Protein AF-A0A7X7NVU7-F1 (afdb_monomer_lite)

Secondary structure (DSSP, 8-state):
-HHHHHHHHHHHHHHHHHHHHHHTT----PPP-TTTTTSSHHHH--HHHHHHHHHHHHHHSTTT--EEEEEEHHHHHHHHHHHHHHH-TTTTSSSSSTTSSEEEEETTEEEEEEEEEEEEETTEEEEEEEEEEEESS-B----EEEEEEESSBTTBTTEEEEEEEEEEETTEEEPHHHHHHHHHHHT--HHHHHHHHTEETTEE-EEEETTTTEEEEEHHHHHHHH--STTHHHHHHHHHHHHHTT-EEEEEETTEEEEEE-GGGG---PPP-PPPGGGS--SHHHHHHHHHHHHHHHHHGGGTSSTTEEEEEEEHHHHHHHHHHHHGGG-EEEEEEETTEEEEEEEPPPEEEEETTEEEEEEEEEEEETTEEEEEEEEEEEEEEEEEE-SSSEEEEEEEEEETTTEE--HHHHHHHHHHT---TTEETTEEEETTSGGGT-BTTEEEEEEEEETTEEEEEEEESSHHHHHHHHHHHHHHHHHHTT---SSHHHHHHHHHHHHSPTTT--HHHHHHHHHHHTTS-HHHHHHHHHHHHHTS-HHHHHHHHHHTT-----

Structure (mmCIF, N/CA/C/O backbone):
data_AF-A0A7X7NVU7-F1
#
_entry.id   AF-A0A7X7NVU7-F1
#
loop_
_atom_site.group_PDB
_atom_site.id
_atom_site.type_symbol
_atom_site.label_atom_id
_atom_site.label_alt_id
_atom_site.label_comp_id
_atom_site.label_asym_id
_atom_site.label_entity_id
_atom_site.label_seq_id
_atom_site.pdbx_PDB_ins_code
_atom_site.Cartn_x
_atom_site.Cartn_y
_atom_site.Cartn_z
_atom_site.occupancy
_atom_site.B_iso_or_equiv
_atom_site.auth_seq_id
_atom_site.auth_comp_id
_atom_site.auth_asym_id
_atom_site.auth_atom_id
_atom_site.pdbx_PDB_model_num
ATOM 1 N N . MET A 1 1 ? 1.632 10.335 7.235 1.00 42.06 1 MET A N 1
ATOM 2 C CA . MET A 1 1 ? 1.770 9.423 8.400 1.00 42.06 1 MET A CA 1
ATOM 3 C C . MET A 1 1 ? 1.098 9.894 9.697 1.00 42.06 1 MET A C 1
ATOM 5 O O . MET A 1 1 ? 0.222 9.174 10.145 1.00 42.06 1 MET A O 1
ATOM 9 N N . LYS A 1 2 ? 1.369 11.066 10.308 1.00 45.50 2 LYS A N 1
ATOM 10 C CA . LYS A 1 2 ? 0.642 11.476 11.551 1.00 45.50 2 LYS A CA 1
ATOM 11 C C . LYS A 1 2 ? -0.898 11.465 11.433 1.00 45.50 2 LYS A C 1
ATOM 13 O O . LYS A 1 2 ? -1.587 11.216 12.416 1.00 45.50 2 LYS A O 1
ATOM 18 N N . TRP A 1 3 ? -1.433 11.716 10.238 1.00 53.31 3 TRP A N 1
ATOM 19 C CA . TRP A 1 3 ? -2.859 11.595 9.918 1.00 53.31 3 TRP A CA 1
ATOM 20 C C . TRP A 1 3 ? -3.352 10.135 9.885 1.00 53.31 3 TRP A C 1
ATOM 22 O O . TRP A 1 3 ? -4.425 9.860 10.414 1.00 53.31 3 TRP A O 1
ATOM 32 N N . PHE A 1 4 ? -2.545 9.195 9.379 1.00 53.84 4 PHE A N 1
ATOM 33 C CA . PHE A 1 4 ? -2.844 7.757 9.343 1.00 53.84 4 PHE A CA 1
ATOM 34 C C . PHE A 1 4 ? -3.122 7.196 10.746 1.00 53.84 4 PHE A C 1
ATOM 36 O O . PHE A 1 4 ? -4.213 6.699 11.021 1.00 53.84 4 PHE A O 1
ATOM 43 N N . PHE A 1 5 ? -2.184 7.406 11.675 1.00 55.03 5 PHE A N 1
ATOM 44 C CA . PHE A 1 5 ? -2.318 6.959 13.065 1.00 55.03 5 PHE A CA 1
ATOM 45 C C . PHE A 1 5 ? -3.448 7.666 13.829 1.00 55.03 5 PHE A C 1
ATOM 47 O O . PHE A 1 5 ? -4.049 7.077 14.724 1.00 55.03 5 PHE A O 1
ATOM 54 N N . ARG A 1 6 ? -3.800 8.905 13.454 1.00 58.72 6 ARG A N 1
ATOM 55 C CA . ARG A 1 6 ? -5.005 9.573 13.976 1.00 58.72 6 ARG A CA 1
ATOM 56 C C . ARG A 1 6 ? -6.282 8.891 13.488 1.00 58.72 6 ARG A C 1
ATOM 58 O O . ARG A 1 6 ? -7.135 8.610 14.317 1.00 58.72 6 ARG A O 1
ATOM 65 N N . GLY A 1 7 ? -6.400 8.573 12.196 1.00 62.31 7 GLY A N 1
ATOM 66 C CA . GLY A 1 7 ? -7.544 7.815 11.667 1.00 62.31 7 GLY A CA 1
ATOM 67 C C . GLY A 1 7 ? -7.729 6.479 12.395 1.00 62.31 7 GLY A C 1
ATOM 68 O O . GLY A 1 7 ? -8.819 6.185 12.880 1.00 62.31 7 GLY A O 1
ATOM 69 N N . ILE A 1 8 ? -6.628 5.744 12.575 1.00 61.19 8 ILE A N 1
ATOM 70 C CA . ILE A 1 8 ? -6.525 4.528 13.398 1.00 61.19 8 ILE A CA 1
ATOM 71 C C . ILE A 1 8 ? -7.067 4.737 14.822 1.00 61.19 8 ILE A C 1
ATOM 73 O O . ILE A 1 8 ? -7.985 4.031 15.243 1.00 61.19 8 ILE A O 1
ATOM 77 N N . LEU A 1 9 ? -6.562 5.736 15.555 1.00 62.94 9 LEU A N 1
ATOM 78 C CA . LEU A 1 9 ? -7.006 6.011 16.925 1.00 62.94 9 LEU A CA 1
ATOM 79 C C . LEU A 1 9 ? -8.479 6.386 17.014 1.00 62.94 9 LEU A C 1
ATOM 81 O O . LEU A 1 9 ? -9.114 6.071 18.014 1.00 62.94 9 LEU A O 1
ATOM 85 N N . ILE A 1 10 ? -9.030 7.069 16.012 1.00 65.69 10 ILE A N 1
ATOM 86 C CA . ILE A 1 10 ? -10.429 7.493 16.062 1.00 65.69 10 ILE A CA 1
ATOM 87 C C . ILE A 1 10 ? -11.368 6.337 15.687 1.00 65.69 10 ILE A C 1
ATOM 89 O O . ILE A 1 10 ? -12.450 6.240 16.260 1.00 65.69 10 ILE A O 1
ATOM 93 N N . ILE A 1 11 ? -10.946 5.405 14.823 1.00 67.44 11 ILE A N 1
ATOM 94 C CA . ILE A 1 11 ? -11.653 4.130 14.610 1.00 67.44 11 ILE A CA 1
ATOM 95 C C . ILE A 1 11 ? -11.772 3.371 15.942 1.00 67.44 11 ILE A C 1
ATOM 97 O O . ILE A 1 11 ? -12.878 3.015 16.349 1.00 67.44 11 ILE A O 1
ATOM 101 N N . ILE A 1 12 ? -10.657 3.197 16.662 1.00 65.50 12 ILE A N 1
ATOM 102 C CA . ILE A 1 12 ? -10.642 2.592 18.007 1.00 65.50 12 ILE A CA 1
ATOM 103 C C . ILE A 1 12 ? -11.496 3.424 18.981 1.00 65.50 12 ILE A C 1
ATOM 105 O O . ILE A 1 12 ? -12.320 2.890 19.723 1.00 65.50 12 ILE A O 1
ATOM 109 N N . GLY A 1 13 ? -11.362 4.748 18.923 1.00 67.44 13 GLY A N 1
ATOM 110 C CA . GLY A 1 13 ? -12.132 5.701 19.710 1.00 67.44 13 GLY A CA 1
ATOM 111 C C . GLY A 1 13 ? -13.638 5.542 19.528 1.00 67.44 13 GLY A C 1
ATOM 112 O O . GLY A 1 13 ? -14.353 5.575 20.517 1.00 67.44 13 GLY A O 1
ATOM 113 N N . LEU A 1 14 ? -14.138 5.293 18.316 1.00 66.62 14 LEU A N 1
ATOM 114 C CA . LEU A 1 14 ? -15.564 5.063 18.047 1.00 66.62 14 LEU A CA 1
ATOM 115 C C . LEU A 1 14 ? -16.035 3.659 18.409 1.00 66.62 14 LEU A C 1
ATOM 117 O O . LEU A 1 14 ? -17.150 3.516 18.909 1.00 66.62 14 LEU A O 1
ATOM 121 N N . ILE A 1 15 ? -15.181 2.645 18.239 1.00 65.62 15 ILE A N 1
ATOM 122 C CA . ILE A 1 15 ? -15.417 1.296 18.777 1.00 65.62 15 ILE A CA 1
ATOM 123 C C . ILE A 1 15 ? -15.675 1.354 20.291 1.00 65.62 15 ILE A C 1
ATOM 125 O O . ILE A 1 15 ? -16.490 0.591 20.804 1.00 65.62 15 ILE A O 1
ATOM 129 N N . ILE A 1 16 ? -15.027 2.287 20.992 1.00 63.69 16 ILE A N 1
ATOM 130 C CA . ILE A 1 16 ? -15.202 2.536 22.425 1.00 63.69 16 ILE A CA 1
ATOM 131 C C . ILE A 1 16 ? -16.383 3.498 22.693 1.00 63.69 16 ILE A C 1
ATOM 133 O O . ILE A 1 16 ? -17.243 3.207 23.524 1.00 63.69 16 ILE A O 1
ATOM 137 N N . LEU A 1 17 ? -16.472 4.626 21.979 1.00 63.94 17 LEU A N 1
ATOM 138 C CA . LEU A 1 17 ? -17.438 5.708 22.224 1.00 63.94 17 LEU A CA 1
ATOM 139 C C . LEU A 1 17 ? -18.882 5.349 21.863 1.00 63.94 17 LEU A C 1
ATOM 141 O O . LEU A 1 17 ? -19.781 5.749 22.597 1.00 63.94 17 LEU A O 1
ATOM 145 N N . ILE A 1 18 ? -19.136 4.601 20.786 1.00 63.81 18 ILE A N 1
ATOM 146 C CA . ILE A 1 18 ? -20.509 4.239 20.388 1.00 63.81 18 ILE A CA 1
ATOM 147 C C . ILE A 1 18 ? -21.169 3.365 21.476 1.00 63.81 18 ILE A C 1
ATOM 149 O O . ILE A 1 18 ? -22.249 3.719 21.956 1.00 63.81 18 ILE A O 1
ATOM 153 N N . PRO A 1 19 ? -20.518 2.298 21.980 1.00 58.75 19 PRO A N 1
ATOM 154 C CA . PRO A 1 19 ? -20.977 1.584 23.169 1.00 58.75 19 PRO A CA 1
ATOM 155 C C . PRO A 1 19 ? -21.095 2.425 24.454 1.00 58.75 19 PRO A C 1
ATOM 157 O O . PRO A 1 19 ? -21.944 2.118 25.291 1.00 58.75 19 PRO A O 1
ATOM 160 N N . ILE A 1 20 ? -20.300 3.488 24.631 1.00 56.81 20 ILE A N 1
ATOM 161 C CA . ILE A 1 20 ? -20.440 4.418 25.772 1.00 56.81 20 ILE A CA 1
ATOM 162 C C . ILE A 1 20 ? -21.659 5.336 25.606 1.00 56.81 20 ILE A C 1
ATOM 164 O O . ILE A 1 20 ? -22.373 5.579 26.578 1.00 56.81 20 ILE A O 1
ATOM 168 N N . ALA A 1 21 ? -21.955 5.804 24.392 1.00 56.19 21 ALA A N 1
ATOM 169 C CA . ALA A 1 21 ? -23.159 6.583 24.107 1.00 56.19 21 ALA A CA 1
ATOM 170 C C . ALA A 1 21 ? -24.432 5.770 24.415 1.00 56.19 21 ALA A C 1
ATOM 172 O O . ALA A 1 21 ? -25.355 6.284 25.046 1.00 56.19 21 ALA A O 1
ATOM 173 N N . LEU A 1 22 ? -24.429 4.469 24.090 1.00 56.09 22 LEU A N 1
ATOM 174 C CA . LEU A 1 22 ? -25.488 3.518 24.467 1.00 56.09 22 LEU A CA 1
ATOM 175 C C . LEU A 1 22 ? -25.676 3.373 25.991 1.00 56.09 22 LEU A C 1
ATOM 177 O O . LEU A 1 22 ? -26.763 3.028 26.453 1.00 56.09 22 LEU A O 1
ATOM 181 N N . ILE A 1 23 ? -24.632 3.638 26.779 1.00 53.22 23 ILE A N 1
ATOM 182 C CA . ILE A 1 23 ? -24.620 3.488 28.240 1.00 53.22 23 ILE A CA 1
ATOM 183 C C . ILE A 1 23 ? -25.210 4.678 28.988 1.00 53.22 23 ILE A C 1
ATOM 185 O O . ILE A 1 23 ? -25.774 4.487 30.065 1.00 53.22 23 ILE A O 1
ATOM 189 N N . LEU A 1 24 ? -25.158 5.886 28.419 1.00 49.19 24 LEU A N 1
ATOM 190 C CA . LEU A 1 24 ? -25.735 7.097 29.027 1.00 49.19 24 LEU A CA 1
ATOM 191 C C . LEU A 1 24 ? -27.251 6.990 29.295 1.00 49.19 24 LEU A C 1
ATOM 193 O O . LEU A 1 24 ? -27.833 7.860 29.941 1.00 49.19 24 LEU A O 1
ATOM 197 N N . LEU A 1 25 ? -27.883 5.919 28.810 1.00 47.84 25 LEU A N 1
ATOM 198 C CA . LEU A 1 25 ? -29.313 5.660 28.860 1.00 47.84 25 LEU A CA 1
ATOM 199 C C . LEU A 1 25 ? -29.710 4.491 29.780 1.00 47.84 25 LEU A C 1
ATOM 201 O O . LEU A 1 25 ? -30.909 4.263 29.944 1.00 47.84 25 LEU A O 1
ATOM 205 N N . MET A 1 26 ? -28.766 3.743 30.379 1.00 50.56 26 MET A N 1
ATOM 206 C CA . MET A 1 26 ? -29.092 2.534 31.159 1.00 50.56 26 MET A CA 1
ATOM 207 C C . MET A 1 26 ? -28.345 2.421 32.502 1.00 50.56 26 MET A C 1
ATOM 209 O O . MET A 1 26 ? -27.123 2.483 32.597 1.00 50.56 26 MET A O 1
ATOM 213 N N . ILE A 1 27 ? -29.152 2.256 33.551 1.00 47.31 27 ILE A N 1
ATOM 214 C CA . ILE A 1 27 ? -28.813 2.107 34.979 1.00 47.31 27 ILE A CA 1
ATOM 215 C C . ILE A 1 27 ? -28.155 0.739 35.227 1.00 47.31 27 ILE A C 1
ATOM 217 O O . ILE A 1 27 ? -28.467 -0.158 34.447 1.00 47.31 27 ILE A O 1
ATOM 221 N N . ASP A 1 28 ? -27.388 0.586 36.344 1.00 45.88 28 ASP A N 1
ATOM 222 C CA . ASP A 1 28 ? -27.386 -0.582 37.298 1.00 45.88 28 ASP A CA 1
ATOM 223 C C . ASP A 1 28 ? -25.949 -0.966 37.899 1.00 45.88 28 ASP A C 1
ATOM 225 O O . ASP A 1 28 ? -25.092 -1.587 37.281 1.00 45.88 28 ASP A O 1
ATOM 229 N N . SER A 1 29 ? -25.642 -0.541 39.149 1.00 35.97 29 SER A N 1
ATOM 230 C CA . SER A 1 29 ? -24.744 -1.057 40.262 1.00 35.97 29 SER A CA 1
ATOM 231 C C . SER A 1 29 ? -23.436 -1.892 40.251 1.00 35.97 29 SER A C 1
ATOM 233 O O . SER A 1 29 ? -22.840 -1.940 41.335 1.00 35.97 29 SER A O 1
ATOM 235 N N . ALA A 1 30 ? -22.874 -2.492 39.193 1.00 50.12 30 ALA A N 1
ATOM 236 C CA . ALA A 1 30 ? -21.539 -3.122 39.381 1.00 50.12 30 ALA A CA 1
ATOM 237 C C . ALA A 1 30 ? -20.462 -2.050 39.728 1.00 50.12 30 ALA A C 1
ATOM 239 O O . ALA A 1 30 ? -20.590 -0.894 39.331 1.00 50.12 30 ALA A O 1
ATOM 240 N N . LYS A 1 31 ? -19.418 -2.357 40.515 1.00 59.47 31 LYS A N 1
ATOM 241 C CA . LYS A 1 31 ? -18.421 -1.323 40.876 1.00 59.47 31 LYS A CA 1
ATOM 242 C C . LYS A 1 31 ? -17.404 -1.109 39.739 1.00 59.47 31 LYS A C 1
ATOM 244 O O . LYS A 1 31 ? -16.880 -2.112 39.249 1.00 59.47 31 LYS A O 1
ATOM 249 N N . PRO A 1 32 ? -17.083 0.146 39.360 1.00 61.72 32 PRO A N 1
ATOM 250 C CA . PRO A 1 32 ? -15.958 0.414 38.469 1.00 61.72 32 PRO A CA 1
ATOM 251 C C . PRO A 1 32 ? -14.630 -0.019 39.127 1.00 61.72 32 PRO A C 1
ATOM 253 O O . PRO A 1 32 ? -14.538 -0.013 40.359 1.00 61.72 32 PRO A O 1
ATOM 256 N N . PRO A 1 33 ? -13.604 -0.406 38.347 1.00 62.72 33 PRO A N 1
ATOM 257 C CA . PRO A 1 33 ? -12.309 -0.864 38.855 1.00 62.72 33 PRO A CA 1
ATOM 258 C C . PRO A 1 33 ? -11.447 0.312 39.354 1.00 62.72 33 PRO A C 1
ATOM 260 O O . PRO A 1 33 ? -10.461 0.692 38.734 1.00 62.72 33 PRO A O 1
ATOM 263 N N . VAL A 1 34 ? -11.833 0.912 40.487 1.00 61.47 34 VAL A N 1
ATOM 264 C CA . VAL A 1 34 ? -11.234 2.164 40.997 1.00 61.47 34 VAL A CA 1
ATOM 265 C C . VAL A 1 34 ? -9.729 2.053 41.276 1.00 61.47 34 VAL A C 1
ATOM 267 O O . VAL A 1 34 ? -9.005 3.021 41.058 1.00 61.47 34 VAL A O 1
ATOM 270 N N . GLU A 1 35 ? -9.247 0.883 41.705 1.00 60.66 35 GLU A N 1
ATOM 271 C CA . GLU A 1 35 ? -7.816 0.650 41.954 1.00 60.66 35 GLU A CA 1
ATOM 272 C C . GLU A 1 35 ? -6.983 0.743 40.666 1.00 60.66 35 GLU A C 1
ATOM 274 O O . GLU A 1 35 ? -5.921 1.364 40.665 1.00 60.66 35 GLU A O 1
ATOM 279 N N . THR A 1 36 ? -7.505 0.230 39.544 1.00 57.66 36 THR A N 1
ATOM 280 C CA . THR A 1 36 ? -6.858 0.296 38.223 1.00 57.66 36 THR A CA 1
ATOM 281 C C . THR A 1 36 ? -6.616 1.737 37.766 1.00 57.66 36 THR A C 1
ATOM 283 O O . THR A 1 36 ? -5.643 1.983 37.071 1.00 57.66 36 THR A O 1
ATOM 286 N N . TYR A 1 37 ? -7.441 2.705 38.190 1.00 58.31 37 TYR A N 1
ATOM 287 C CA . TYR A 1 37 ? -7.292 4.132 37.843 1.00 58.31 37 TYR A CA 1
ATOM 288 C C . TYR A 1 37 ? -6.317 4.907 38.738 1.00 58.31 37 TYR A C 1
ATOM 290 O O . TYR A 1 37 ? -6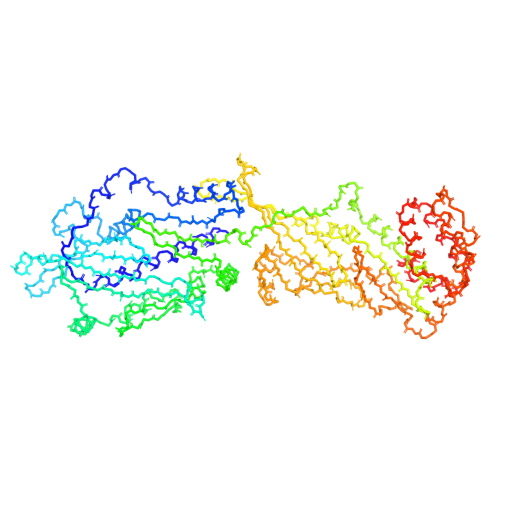.125 6.112 38.550 1.00 58.31 37 TYR A O 1
ATOM 298 N N . ARG A 1 38 ? -5.804 4.274 39.799 1.00 56.81 38 ARG A N 1
ATOM 299 C CA . ARG A 1 38 ? -5.041 4.947 40.860 1.00 56.81 38 ARG A CA 1
ATOM 300 C C . ARG A 1 38 ? -3.578 4.507 40.929 1.00 56.81 38 ARG A C 1
ATOM 302 O O . ARG A 1 38 ? -2.826 5.198 41.621 1.00 56.81 38 ARG A O 1
ATOM 309 N N . THR A 1 39 ? -3.184 3.453 40.209 1.00 56.69 39 THR A N 1
ATOM 310 C CA . THR A 1 39 ? -1.787 3.002 40.040 1.00 56.69 39 THR A CA 1
ATOM 311 C C . THR A 1 39 ? -0.908 4.069 39.373 1.00 56.69 39 THR A C 1
ATOM 313 O O . THR A 1 39 ? -1.411 5.060 38.844 1.00 56.69 39 THR A O 1
ATOM 316 N N . GLU A 1 40 ? 0.419 3.911 39.418 1.00 51.78 40 GLU A N 1
ATOM 317 C CA . GLU A 1 40 ? 1.322 4.818 38.692 1.00 51.78 40 GLU A CA 1
ATOM 318 C C . GLU A 1 40 ? 1.339 4.508 37.188 1.00 51.78 40 GLU A C 1
ATOM 320 O O . GLU A 1 40 ? 1.312 5.438 36.391 1.00 51.78 40 GLU A O 1
ATOM 325 N N . GLU A 1 41 ? 1.242 3.235 36.786 1.00 50.28 41 GLU A N 1
ATOM 326 C CA . GLU A 1 41 ? 1.158 2.813 35.374 1.00 50.28 41 GLU A CA 1
ATOM 327 C C . GLU A 1 41 ? -0.034 3.456 34.633 1.00 50.28 41 GLU A C 1
ATOM 329 O O . GLU A 1 41 ? 0.130 4.000 33.543 1.00 50.28 41 GLU A O 1
ATOM 334 N N . SER A 1 42 ? -1.219 3.518 35.257 1.00 50.69 42 SER A N 1
ATOM 335 C CA . SER A 1 42 ? -2.409 4.178 34.674 1.00 50.69 42 SER A CA 1
ATOM 336 C C . SER A 1 42 ? -2.342 5.712 34.675 1.00 50.69 42 SER A C 1
ATOM 338 O O . SER A 1 42 ? -3.147 6.370 34.013 1.00 50.69 42 SER A O 1
ATOM 340 N N . ARG A 1 43 ? -1.376 6.305 35.390 1.00 51.72 43 ARG A N 1
ATOM 341 C CA . ARG A 1 43 ? -1.044 7.739 35.297 1.00 51.72 43 ARG A CA 1
ATOM 342 C C . ARG A 1 43 ? 0.098 8.005 34.318 1.00 51.72 43 ARG A C 1
ATOM 344 O O . ARG A 1 43 ? 0.203 9.129 33.837 1.00 51.72 43 ARG A O 1
ATOM 351 N N . GLY A 1 44 ? 0.935 6.999 34.064 1.00 50.28 44 GLY A N 1
ATOM 352 C CA . GLY A 1 44 ? 2.060 7.044 33.138 1.00 50.28 44 GLY A CA 1
ATOM 353 C C . GLY A 1 44 ? 1.656 6.882 31.676 1.00 50.28 44 GLY A C 1
ATOM 354 O O . GLY A 1 44 ? 2.341 7.437 30.833 1.00 50.28 44 GLY A O 1
ATOM 355 N N . PHE A 1 45 ? 0.535 6.203 31.386 1.00 59.44 45 PHE A N 1
ATOM 356 C CA . PHE A 1 45 ? 0.039 5.951 30.024 1.00 59.44 45 PHE A CA 1
ATOM 357 C C . PHE A 1 45 ? 0.155 7.167 29.091 1.00 59.44 45 PHE A C 1
ATOM 359 O O . PHE A 1 45 ? -0.652 8.105 29.154 1.00 59.44 45 PHE A O 1
ATOM 366 N N . THR A 1 46 ? 1.103 7.107 28.154 1.00 65.31 46 THR A N 1
ATOM 367 C CA . THR A 1 46 ? 1.090 7.949 26.963 1.00 65.31 46 THR A CA 1
ATOM 368 C C . THR A 1 46 ? 0.844 7.098 25.723 1.00 65.31 46 THR A C 1
ATOM 370 O O . THR A 1 46 ? 1.439 6.041 25.519 1.00 65.31 46 THR A O 1
ATOM 373 N N . THR A 1 47 ? 0.001 7.597 24.818 1.00 65.81 47 THR A N 1
ATOM 374 C CA . THR A 1 47 ? -0.198 6.954 23.511 1.00 65.81 47 THR A CA 1
ATOM 375 C C . THR A 1 47 ? 1.105 6.863 22.712 1.00 65.81 47 THR A C 1
ATOM 377 O O . THR A 1 47 ? 1.251 5.967 21.887 1.00 65.81 47 THR A O 1
ATOM 380 N N . ASN A 1 48 ? 2.068 7.756 22.971 1.00 70.00 48 ASN A N 1
ATOM 381 C CA . ASN A 1 48 ? 3.386 7.749 22.342 1.00 70.00 48 ASN A CA 1
ATOM 382 C C . ASN A 1 48 ? 4.193 6.483 22.671 1.00 70.00 48 ASN A C 1
ATOM 384 O O . ASN A 1 48 ? 4.768 5.911 21.753 1.00 70.00 48 ASN A O 1
ATOM 388 N N . GLU A 1 49 ? 4.206 6.021 23.925 1.00 73.94 49 GLU A N 1
ATOM 389 C CA . GLU A 1 49 ? 4.948 4.812 24.326 1.00 73.94 49 GLU A CA 1
ATOM 390 C C . GLU A 1 49 ? 4.363 3.554 23.673 1.00 73.94 49 GLU A C 1
ATOM 392 O O . GLU A 1 49 ? 5.105 2.756 23.100 1.00 73.94 49 GLU A O 1
ATOM 397 N N . VAL A 1 50 ? 3.029 3.432 23.654 1.00 76.19 50 VAL A N 1
ATOM 398 C CA . VAL A 1 50 ? 2.322 2.361 22.928 1.00 76.19 50 VAL A CA 1
ATOM 399 C C . VAL A 1 50 ? 2.715 2.364 21.450 1.00 76.19 50 VAL A C 1
ATOM 401 O O . VAL A 1 50 ? 3.046 1.320 20.891 1.00 76.19 50 VAL A O 1
ATOM 404 N N . PHE A 1 51 ? 2.730 3.538 20.812 1.00 76.50 51 PHE A N 1
ATOM 405 C CA . PHE A 1 51 ? 3.138 3.677 19.415 1.00 76.50 51 PHE A CA 1
ATOM 406 C C . PHE A 1 51 ? 4.612 3.348 19.169 1.00 76.50 51 PHE A C 1
ATOM 408 O O . PHE A 1 51 ? 4.913 2.719 18.156 1.00 76.50 51 PHE A O 1
ATOM 415 N N . ALA A 1 52 ? 5.517 3.760 20.060 1.00 79.12 52 ALA A N 1
ATOM 416 C CA . ALA A 1 52 ? 6.941 3.462 19.954 1.00 79.12 52 ALA A CA 1
ATOM 417 C C . ALA A 1 52 ? 7.187 1.951 20.043 1.00 79.12 52 ALA A C 1
ATOM 419 O O . ALA A 1 52 ? 7.799 1.387 19.143 1.00 79.12 52 ALA A O 1
ATOM 420 N N . SER A 1 53 ? 6.613 1.285 21.051 1.00 83.25 53 SER A N 1
ATOM 421 C CA . SER A 1 53 ? 6.721 -0.168 21.225 1.00 83.25 53 SER A CA 1
ATOM 422 C C . SER A 1 53 ? 6.089 -0.945 20.062 1.00 83.25 53 SER A C 1
ATOM 424 O O . SER A 1 53 ? 6.698 -1.883 19.548 1.00 83.25 53 SER A O 1
ATOM 426 N N . SER A 1 54 ? 4.919 -0.508 19.576 1.00 85.19 54 SER A N 1
ATOM 427 C CA . SER A 1 54 ? 4.263 -1.100 18.396 1.00 85.19 54 SER A CA 1
ATOM 428 C C . SER A 1 54 ? 5.133 -0.998 17.137 1.00 85.19 54 SER A C 1
ATOM 430 O O . SER A 1 54 ? 5.163 -1.918 16.323 1.00 85.19 54 SER A O 1
ATOM 432 N N . MET A 1 55 ? 5.833 0.129 16.967 1.00 86.31 55 MET A N 1
ATOM 433 C CA . MET A 1 55 ? 6.696 0.377 15.813 1.00 86.31 55 MET A CA 1
ATOM 434 C C . MET A 1 55 ? 8.024 -0.373 15.908 1.00 86.31 55 MET A C 1
ATOM 436 O O . MET A 1 55 ? 8.475 -0.923 14.909 1.00 86.31 55 MET A O 1
ATOM 440 N N . GLU A 1 56 ? 8.631 -0.435 17.094 1.00 86.31 56 GLU A N 1
ATOM 441 C CA . GLU A 1 56 ? 9.853 -1.208 17.311 1.00 86.31 56 GLU A CA 1
ATOM 442 C C . GLU A 1 56 ? 9.613 -2.696 17.043 1.00 86.31 56 GLU A C 1
ATOM 444 O O . GLU A 1 56 ? 10.343 -3.285 16.251 1.00 86.31 56 GLU A O 1
ATOM 449 N N . HIS A 1 57 ? 8.550 -3.274 17.611 1.00 88.44 57 HIS A N 1
ATOM 450 C CA . HIS A 1 57 ? 8.206 -4.677 17.381 1.00 88.44 57 HIS A CA 1
ATOM 451 C C . HIS A 1 57 ? 7.935 -4.976 15.896 1.00 88.44 57 HIS A C 1
ATOM 453 O O . HIS A 1 57 ? 8.383 -5.991 15.369 1.00 88.44 57 HIS A O 1
ATOM 459 N N . PHE A 1 58 ? 7.250 -4.076 15.187 1.00 90.75 58 PHE A N 1
ATOM 460 C CA . PHE A 1 58 ? 7.052 -4.193 13.741 1.00 90.75 58 PHE A CA 1
ATOM 461 C C . PHE A 1 58 ? 8.377 -4.181 12.957 1.00 90.75 58 PHE A C 1
ATOM 463 O O . PHE A 1 58 ? 8.573 -5.016 12.078 1.00 90.75 58 PHE A O 1
ATOM 470 N N . LEU A 1 59 ? 9.297 -3.269 13.281 1.00 90.88 59 LEU A N 1
ATOM 471 C CA . LEU A 1 59 ? 10.569 -3.123 12.565 1.00 90.88 59 LEU A CA 1
ATOM 472 C C . LEU A 1 59 ? 11.625 -4.188 12.913 1.00 90.88 59 LEU A C 1
ATOM 474 O O . LEU A 1 59 ? 12.644 -4.257 12.228 1.00 90.88 59 LEU A O 1
ATOM 478 N N . GLU A 1 60 ? 11.403 -5.014 13.939 1.00 91.19 60 GLU A N 1
ATOM 479 C CA . GLU A 1 60 ? 12.275 -6.151 14.277 1.00 91.19 60 GLU A CA 1
ATOM 480 C C . GLU A 1 60 ? 12.216 -7.293 13.257 1.00 91.19 60 GLU A C 1
ATOM 482 O O . GLU A 1 60 ? 13.247 -7.894 12.962 1.00 91.19 60 GLU A O 1
ATOM 487 N N . ASP A 1 61 ? 11.033 -7.585 12.716 1.00 90.44 61 ASP A N 1
ATOM 488 C CA . ASP A 1 61 ? 10.837 -8.575 11.650 1.00 90.44 61 ASP A CA 1
ATOM 489 C C . ASP A 1 61 ? 9.650 -8.162 10.759 1.00 90.44 61 ASP A C 1
ATOM 491 O O . ASP A 1 61 ? 8.571 -8.745 10.842 1.00 90.44 61 ASP A O 1
ATOM 495 N N . PRO A 1 62 ? 9.806 -7.131 9.910 1.00 88.56 62 PRO A N 1
ATOM 496 C CA . PRO A 1 62 ? 8.706 -6.567 9.124 1.00 88.56 62 PRO A CA 1
ATOM 497 C C . PRO A 1 62 ? 8.106 -7.512 8.067 1.00 88.56 62 PRO A C 1
ATOM 499 O O . PRO A 1 62 ? 7.083 -7.173 7.470 1.00 88.56 62 PRO A O 1
ATOM 502 N N . ALA A 1 63 ? 8.728 -8.671 7.823 1.00 88.12 63 ALA A N 1
ATOM 503 C CA . ALA A 1 63 ? 8.195 -9.713 6.951 1.00 88.12 63 ALA A CA 1
ATOM 504 C C . ALA A 1 63 ? 7.157 -10.596 7.670 1.00 88.12 63 ALA A C 1
ATOM 506 O O . ALA A 1 63 ? 6.219 -11.073 7.034 1.00 88.12 63 ALA A O 1
ATOM 507 N N . ASN A 1 64 ? 7.304 -10.799 8.986 1.00 89.44 64 ASN A N 1
ATOM 508 C CA . ASN A 1 64 ? 6.436 -11.671 9.788 1.00 89.44 64 ASN A CA 1
ATOM 509 C C . ASN A 1 64 ? 5.599 -10.917 10.839 1.00 89.44 64 ASN A C 1
ATOM 511 O O . ASN A 1 64 ? 4.553 -11.414 11.263 1.00 89.44 64 ASN A O 1
ATOM 515 N N . ASN A 1 65 ? 6.032 -9.725 11.257 1.00 88.69 65 ASN A N 1
ATOM 516 C CA . ASN A 1 65 ? 5.366 -8.906 12.262 1.00 88.69 65 ASN A CA 1
ATOM 517 C C . ASN A 1 65 ? 4.420 -7.898 11.605 1.00 88.69 65 ASN A C 1
ATOM 519 O O . ASN A 1 65 ? 4.791 -7.110 10.734 1.00 88.69 65 ASN A O 1
ATOM 523 N N . GLU A 1 66 ? 3.186 -7.880 12.095 1.00 90.00 66 GLU A N 1
ATOM 524 C CA . GLU A 1 66 ? 2.167 -6.936 11.654 1.00 90.00 66 GLU A CA 1
ATOM 525 C C . GLU A 1 66 ? 2.210 -5.665 12.496 1.00 90.00 66 GLU A C 1
ATOM 527 O O . GLU A 1 66 ? 2.121 -5.729 13.730 1.00 90.00 66 GLU A O 1
ATOM 532 N N . PHE A 1 67 ? 2.285 -4.501 11.842 1.00 87.38 67 PHE A N 1
ATOM 533 C CA . PHE A 1 67 ? 2.147 -3.228 12.533 1.00 87.38 67 PHE A CA 1
ATOM 534 C C . PHE A 1 67 ? 0.762 -3.158 13.178 1.00 87.38 67 PHE A C 1
ATOM 536 O O . PHE A 1 67 ? -0.259 -3.052 12.497 1.00 87.38 67 PHE A O 1
ATOM 543 N N . GLY A 1 68 ? 0.703 -3.173 14.506 1.00 85.69 68 GLY A N 1
ATOM 544 C CA . GLY A 1 68 ? -0.564 -3.083 15.211 1.00 85.69 68 GLY A CA 1
ATOM 545 C C . GLY A 1 68 ? -0.471 -2.281 16.487 1.00 85.69 68 GLY A C 1
ATOM 546 O O . GLY A 1 68 ? 0.468 -2.431 17.257 1.00 85.69 68 GLY A O 1
ATOM 547 N N . VAL A 1 69 ? -1.480 -1.444 16.699 1.00 83.69 69 VAL A N 1
ATOM 548 C CA . VAL A 1 69 ? -1.620 -0.608 17.889 1.00 83.69 69 VAL A CA 1
ATOM 549 C C . VAL A 1 69 ? -2.491 -1.363 18.878 1.00 83.69 69 VAL A C 1
ATOM 551 O O . VAL A 1 69 ? -3.661 -1.643 18.601 1.00 83.69 69 VAL A O 1
ATOM 554 N N . GLU A 1 70 ? -1.907 -1.700 20.018 1.00 84.00 70 GLU A N 1
ATOM 555 C CA . GLU A 1 70 ? -2.544 -2.467 21.081 1.00 84.00 70 GLU A CA 1
ATOM 556 C C . GLU A 1 70 ? -2.996 -1.539 22.211 1.00 84.00 70 GLU A C 1
ATOM 558 O O . GLU A 1 70 ? -2.207 -0.749 22.715 1.00 84.00 70 GLU A O 1
ATOM 563 N N . LEU A 1 71 ? -4.265 -1.633 22.612 1.00 82.00 71 LEU A N 1
ATOM 564 C CA . LEU A 1 71 ? -4.772 -1.034 23.846 1.00 82.00 71 LEU A CA 1
ATOM 565 C C . LEU A 1 71 ? -5.285 -2.137 24.764 1.00 82.00 71 LEU A C 1
ATOM 567 O O . LEU A 1 71 ? -6.202 -2.889 24.417 1.00 82.00 71 LEU A O 1
ATOM 571 N N . THR A 1 72 ? -4.729 -2.206 25.962 1.00 85.00 72 THR A N 1
ATOM 572 C CA . THR A 1 72 ? -5.222 -3.070 27.028 1.00 85.00 72 THR A CA 1
ATOM 573 C C . THR A 1 72 ? -6.573 -2.580 27.554 1.00 85.00 72 THR A C 1
ATOM 575 O O . THR A 1 72 ? -6.947 -1.406 27.463 1.00 85.00 72 THR A O 1
ATOM 578 N N . GLN A 1 73 ? -7.317 -3.495 28.171 1.00 84.56 73 GLN A N 1
ATOM 579 C CA . GLN A 1 73 ? -8.566 -3.203 28.871 1.00 84.56 73 GLN A CA 1
ATOM 580 C C . GLN A 1 73 ? -8.406 -2.068 29.900 1.00 84.56 73 GLN A C 1
ATOM 582 O O . GLN A 1 73 ? -9.322 -1.265 30.085 1.00 84.56 73 GLN A O 1
ATOM 587 N N . ASP A 1 74 ? -7.259 -1.995 30.571 1.00 82.44 74 ASP A N 1
ATOM 588 C CA . ASP A 1 74 ? -7.027 -1.066 31.674 1.00 82.44 74 ASP A CA 1
ATOM 589 C C . ASP A 1 74 ? -6.692 0.347 31.167 1.00 82.44 74 ASP A C 1
ATOM 591 O O . ASP A 1 74 ? -7.167 1.333 31.738 1.00 82.44 74 ASP A O 1
ATOM 595 N N . GLU A 1 75 ? -6.016 0.463 30.021 1.00 78.69 75 GLU A N 1
ATOM 596 C CA . GLU A 1 75 ? -5.837 1.726 29.292 1.00 78.69 75 GLU A CA 1
ATOM 597 C C . GLU A 1 75 ? -7.171 2.242 28.734 1.00 78.69 75 GLU A C 1
ATOM 599 O O . GLU A 1 75 ? -7.522 3.403 28.950 1.00 78.69 75 GLU A O 1
ATOM 604 N N . ILE A 1 76 ? -7.984 1.373 28.117 1.00 77.88 76 ILE A N 1
ATOM 605 C CA . ILE A 1 76 ? -9.343 1.718 27.652 1.00 77.88 76 ILE A CA 1
ATOM 606 C C . ILE A 1 76 ? -10.197 2.214 28.825 1.00 77.88 76 ILE A C 1
ATOM 608 O O . ILE A 1 76 ? -10.854 3.254 28.743 1.00 77.88 76 ILE A O 1
ATOM 612 N N . ASN A 1 77 ? -10.161 1.506 29.954 1.00 77.81 77 ASN A N 1
ATOM 613 C CA . ASN A 1 77 ? -10.877 1.897 31.163 1.00 77.81 77 ASN A CA 1
ATOM 614 C C . ASN A 1 77 ? -10.361 3.230 31.733 1.00 77.81 77 ASN A C 1
ATOM 616 O O . ASN A 1 77 ? -11.160 4.020 32.241 1.00 77.81 77 ASN A O 1
ATOM 620 N N . THR A 1 78 ? -9.065 3.513 31.607 1.00 75.81 78 THR A N 1
ATOM 621 C CA . THR A 1 78 ? -8.452 4.791 31.995 1.00 75.81 78 THR A CA 1
ATOM 622 C C . THR A 1 78 ? -8.895 5.932 31.075 1.00 75.81 78 THR A C 1
ATOM 624 O O . THR A 1 78 ? -9.269 6.996 31.571 1.00 75.81 78 THR A O 1
ATOM 627 N N . MET A 1 79 ? -8.969 5.716 29.756 1.00 72.38 79 MET A N 1
ATOM 628 C CA . MET A 1 79 ? -9.532 6.692 28.809 1.00 72.38 79 MET A CA 1
ATOM 629 C C . MET A 1 79 ? -10.995 7.021 29.141 1.00 72.38 79 MET A C 1
ATOM 631 O O . MET A 1 79 ? -11.386 8.189 29.127 1.00 72.38 79 MET A O 1
ATOM 635 N N . ILE A 1 80 ? -11.796 6.014 29.512 1.00 72.69 80 ILE A N 1
ATOM 636 C CA . ILE A 1 80 ? -13.181 6.209 29.971 1.00 72.69 80 ILE A CA 1
ATOM 637 C C . ILE A 1 80 ? -13.214 7.039 31.257 1.00 72.69 80 ILE A C 1
ATOM 639 O O . ILE A 1 80 ? -13.964 8.011 31.336 1.00 72.69 80 ILE A O 1
ATOM 643 N N . TYR A 1 81 ? -12.377 6.711 32.247 1.00 74.00 81 TYR A N 1
ATOM 644 C CA . TYR A 1 81 ? -12.269 7.487 33.485 1.00 74.00 81 TYR A CA 1
ATOM 645 C C . TYR A 1 81 ? -11.937 8.966 33.210 1.00 74.00 81 TYR A C 1
ATOM 647 O O . TYR A 1 81 ? -12.613 9.854 33.733 1.00 74.00 81 TYR A O 1
ATOM 655 N N . GLN A 1 82 ? -10.958 9.240 32.343 1.00 71.50 82 GLN A N 1
ATOM 656 C CA . GLN A 1 82 ? -10.571 10.599 31.950 1.00 71.50 82 GLN A CA 1
ATOM 657 C C . GLN A 1 82 ? -11.700 11.344 31.218 1.00 71.50 82 GLN A C 1
ATOM 659 O O . GLN A 1 82 ? -11.967 12.509 31.524 1.00 71.50 82 GLN A O 1
ATOM 664 N N . ALA A 1 83 ? -12.404 10.680 30.295 1.00 68.62 83 ALA A N 1
ATOM 665 C CA . ALA A 1 83 ? -13.533 11.265 29.572 1.00 68.62 83 ALA A CA 1
ATOM 666 C C . ALA A 1 83 ? -14.695 11.635 30.511 1.00 68.62 83 ALA A C 1
ATOM 668 O O . ALA A 1 83 ? -15.253 12.727 30.400 1.00 68.62 83 ALA A O 1
ATOM 669 N N . LEU A 1 84 ? -15.019 10.772 31.480 1.00 67.94 84 LEU A N 1
ATOM 670 C CA . LEU A 1 84 ? -16.052 11.048 32.483 1.00 67.94 84 LEU A CA 1
ATOM 671 C C . LEU A 1 84 ? -15.626 12.190 33.429 1.00 67.94 84 LEU A C 1
ATOM 673 O O . LEU A 1 84 ? -16.426 13.081 33.730 1.00 67.94 84 LEU A O 1
ATOM 677 N N . LYS A 1 85 ? -14.343 12.234 33.816 1.00 69.19 85 LYS A N 1
ATOM 678 C CA . LYS A 1 85 ? -13.764 13.300 34.650 1.00 69.19 85 LYS A CA 1
ATOM 679 C C . LYS A 1 85 ? -13.751 14.678 33.977 1.00 69.19 85 LYS A C 1
ATOM 681 O O . LYS A 1 85 ? -13.793 15.694 34.664 1.00 69.19 85 LYS A O 1
ATOM 686 N N . LYS A 1 86 ? -13.740 14.744 32.641 1.00 66.88 86 LYS A N 1
ATOM 687 C CA . LYS A 1 86 ? -13.858 16.015 31.902 1.00 66.88 86 LYS A CA 1
ATOM 688 C C . LYS A 1 86 ? -15.181 16.739 32.195 1.00 66.88 86 LYS A C 1
ATOM 690 O O . LYS A 1 86 ? -15.198 17.966 32.200 1.00 66.88 86 LYS A O 1
ATOM 695 N N . ASN A 1 87 ? -16.257 15.992 32.461 1.00 61.84 87 ASN A N 1
ATOM 696 C CA . ASN A 1 87 ? -17.581 16.555 32.749 1.00 61.84 87 ASN A CA 1
ATOM 697 C C . ASN A 1 87 ? -17.829 16.743 34.257 1.00 61.84 87 ASN A C 1
ATOM 699 O O . ASN A 1 87 ? -18.498 17.701 34.634 1.00 61.84 87 ASN A O 1
ATOM 703 N N . ASN A 1 88 ? -17.259 15.890 35.119 1.00 67.31 88 ASN A N 1
ATOM 704 C CA . ASN A 1 88 ? -17.166 16.142 36.562 1.00 67.31 88 ASN A CA 1
ATOM 705 C C . ASN A 1 88 ? -15.705 15.997 37.044 1.00 67.31 88 ASN A C 1
ATOM 707 O O . ASN A 1 88 ? -15.242 14.869 37.233 1.00 67.31 88 ASN A O 1
ATOM 711 N N . PRO A 1 89 ? -14.982 17.102 37.316 1.00 72.62 89 PRO A N 1
ATOM 712 C CA . PRO A 1 89 ? -13.601 17.063 37.807 1.00 72.62 89 PRO A CA 1
ATOM 713 C C . PRO A 1 89 ? -13.392 16.254 39.097 1.00 72.62 89 PRO A C 1
ATOM 715 O O . PRO A 1 89 ? -12.293 15.737 39.315 1.00 72.62 89 PRO A O 1
ATOM 718 N N . ASN A 1 90 ? -14.436 16.106 39.920 1.00 67.94 90 ASN A N 1
ATOM 719 C CA . ASN A 1 90 ? -14.397 15.376 41.188 1.00 67.94 90 ASN A CA 1
ATOM 720 C C . ASN A 1 90 ? -14.803 13.892 41.060 1.00 67.94 90 ASN A C 1
ATOM 722 O O . ASN A 1 90 ? -14.894 13.174 42.058 1.00 67.94 90 ASN A O 1
ATOM 726 N N . TYR A 1 91 ? -15.031 13.411 39.835 1.00 67.06 91 TYR A N 1
ATOM 727 C CA . TYR A 1 91 ? -15.483 12.052 39.547 1.00 67.06 91 TYR A CA 1
ATOM 728 C C . TYR A 1 91 ? -14.598 10.961 40.189 1.00 67.06 91 TYR A C 1
ATOM 730 O O . TYR A 1 91 ? -13.386 10.886 39.947 1.00 67.06 91 TYR A O 1
ATOM 738 N N . LEU A 1 92 ? -15.233 10.104 41.002 1.00 66.38 92 LEU A N 1
ATOM 739 C CA . LEU A 1 92 ? -14.619 9.019 41.788 1.00 66.38 92 LEU A CA 1
ATOM 740 C C . LEU A 1 92 ? -13.443 9.455 42.690 1.00 66.38 92 LEU A C 1
ATOM 742 O O . LEU A 1 92 ? -12.515 8.674 42.936 1.00 66.38 92 LEU A O 1
ATOM 746 N N . ILE A 1 93 ? -13.473 10.681 43.228 1.00 65.81 93 ILE A N 1
ATOM 747 C CA . ILE A 1 93 ? -12.627 11.039 44.381 1.00 65.81 93 ILE A CA 1
ATOM 748 C C . ILE A 1 93 ? -13.044 10.196 45.603 1.00 65.81 93 ILE A C 1
ATOM 750 O O . ILE A 1 93 ? -12.193 9.542 46.215 1.00 65.81 93 ILE A O 1
ATOM 754 N N . ASP A 1 94 ? -14.349 10.110 45.879 1.00 62.19 94 ASP A N 1
ATOM 755 C CA . ASP A 1 94 ? -14.960 9.229 46.886 1.00 62.19 94 ASP A CA 1
ATOM 756 C C . ASP A 1 94 ? -16.370 8.737 46.461 1.00 62.19 94 ASP A C 1
ATOM 758 O O . ASP A 1 94 ? -16.808 8.985 45.339 1.00 62.19 94 ASP A O 1
ATOM 762 N N . ASP A 1 95 ? -17.064 8.014 47.352 1.00 59.22 95 ASP A N 1
ATOM 763 C CA . ASP A 1 95 ? -18.408 7.429 47.147 1.00 59.22 95 ASP A CA 1
ATOM 764 C C . ASP A 1 95 ? -19.579 8.435 47.381 1.00 59.22 95 ASP A C 1
ATOM 766 O O . ASP A 1 95 ? -20.748 8.024 47.441 1.00 59.22 95 ASP A O 1
ATOM 770 N N . SER A 1 96 ? -19.312 9.739 47.558 1.00 62.34 96 SER A N 1
ATOM 771 C CA . SER A 1 96 ? -20.355 10.772 47.706 1.00 62.34 96 SER A CA 1
ATOM 772 C C . SER A 1 96 ? -21.117 11.024 46.396 1.00 62.34 96 SER A C 1
ATOM 774 O O . SER A 1 96 ? -20.678 10.643 45.312 1.00 62.34 96 SER A O 1
ATOM 776 N N . ASN A 1 97 ? -22.302 11.642 46.477 1.00 62.25 97 ASN A N 1
ATOM 777 C CA . ASN A 1 97 ? -23.121 11.886 45.283 1.00 62.25 97 ASN A CA 1
ATOM 778 C C . ASN A 1 97 ? -22.520 12.966 44.370 1.00 62.25 97 ASN A C 1
ATOM 780 O O . ASN A 1 97 ? -22.490 12.782 43.161 1.00 62.25 97 ASN A O 1
ATOM 784 N N . GLU A 1 98 ? -21.937 14.021 44.944 1.00 59.44 98 GLU A N 1
ATOM 785 C CA . GLU A 1 98 ? -21.294 15.124 44.208 1.00 59.44 98 GLU A CA 1
ATOM 786 C C . GLU A 1 98 ? -20.105 14.656 43.339 1.00 59.44 98 GLU A C 1
ATOM 788 O O . GLU A 1 98 ? -19.731 15.311 42.366 1.00 59.44 98 GLU A O 1
ATOM 793 N N . ASN A 1 99 ? -19.556 13.475 43.644 1.00 65.06 99 ASN A N 1
ATOM 794 C CA . ASN A 1 99 ? -18.441 12.842 42.940 1.00 65.06 99 ASN A CA 1
ATOM 795 C C . ASN A 1 99 ? -18.896 11.781 41.908 1.00 65.06 99 ASN A C 1
ATOM 797 O O . ASN A 1 99 ? -18.086 10.983 41.423 1.00 65.06 99 ASN A O 1
ATOM 801 N N . LYS A 1 100 ? -20.188 11.777 41.544 1.00 66.25 100 LYS A N 1
ATOM 802 C CA . LYS A 1 100 ? -20.799 10.946 40.487 1.00 66.25 100 LYS A CA 1
ATOM 803 C C . LYS A 1 100 ? -20.917 11.712 39.164 1.00 66.25 100 LYS A C 1
ATOM 805 O O . LYS A 1 100 ? -20.836 12.933 39.119 1.00 66.25 100 LYS A O 1
ATOM 810 N N . TYR A 1 101 ? -21.074 10.993 38.057 1.00 57.53 101 TYR A N 1
ATOM 811 C CA . TYR A 1 101 ? -20.993 11.564 36.708 1.00 57.53 101 TYR A CA 1
ATOM 812 C C . TYR A 1 101 ? -22.224 12.399 36.305 1.00 57.53 101 TYR A C 1
ATOM 814 O O . TYR A 1 101 ? -22.073 13.442 35.675 1.00 57.53 101 TYR A O 1
ATOM 822 N N . VAL A 1 102 ? -23.433 11.959 36.667 1.00 59.12 102 VAL A N 1
ATOM 823 C CA . VAL A 1 102 ? -24.700 12.677 36.429 1.00 59.12 102 VAL A CA 1
ATOM 824 C C . VAL A 1 102 ? -25.650 12.383 37.579 1.00 59.12 102 VAL A C 1
ATOM 826 O O . VAL A 1 102 ? -25.974 11.213 37.776 1.00 59.12 102 VAL A O 1
ATOM 829 N N . ASP A 1 103 ? -26.147 13.426 38.246 1.00 51.38 103 ASP A N 1
ATOM 830 C CA . ASP A 1 103 ? -27.341 13.367 39.094 1.00 51.38 103 ASP A CA 1
ATOM 831 C C . ASP A 1 103 ? -28.546 13.900 38.306 1.00 51.38 103 ASP A C 1
ATOM 833 O O . ASP A 1 103 ? -28.601 15.077 37.942 1.00 51.38 103 ASP A O 1
ATOM 837 N N . LYS A 1 104 ? -29.535 13.040 38.033 1.00 52.31 104 LYS A N 1
ATOM 838 C CA . LYS A 1 104 ? -30.813 13.462 37.441 1.00 52.31 104 LYS A CA 1
ATOM 839 C C . LYS A 1 104 ? -31.872 13.536 38.536 1.00 52.31 104 LYS A C 1
ATOM 841 O O . LYS A 1 104 ? -32.268 12.512 39.093 1.00 52.31 104 LYS A O 1
ATOM 846 N N . ILE A 1 105 ? -32.311 14.758 38.833 1.00 49.97 105 ILE A N 1
ATOM 847 C CA . ILE A 1 105 ? -33.389 15.048 39.782 1.00 49.97 105 ILE A CA 1
ATOM 848 C C . ILE A 1 105 ? -34.692 15.184 38.992 1.00 49.97 105 ILE A C 1
ATOM 850 O O . ILE A 1 105 ? -34.874 16.139 38.239 1.00 49.97 105 ILE A O 1
ATOM 854 N N . THR A 1 106 ? -35.606 14.243 39.196 1.00 51.22 106 THR A N 1
ATOM 855 C CA . THR A 1 106 ? -37.028 14.381 38.843 1.00 51.22 106 THR A CA 1
ATOM 856 C C . THR A 1 106 ? -37.809 14.476 40.158 1.00 51.22 106 THR A C 1
ATOM 858 O O . THR A 1 106 ? -37.307 14.030 41.190 1.00 51.22 106 THR A O 1
ATOM 861 N N . GLU A 1 107 ? -39.011 15.058 40.185 1.00 53.50 107 GLU A N 1
ATOM 862 C CA . GLU A 1 107 ? -39.765 15.241 41.440 1.00 53.50 107 GLU A CA 1
ATOM 863 C C . GLU A 1 107 ? -39.875 13.934 42.259 1.00 53.50 107 GLU A C 1
ATOM 865 O O . GLU A 1 107 ? -40.519 12.968 41.856 1.00 53.50 107 GLU A O 1
ATOM 870 N N . GLY A 1 108 ? -39.197 13.897 43.413 1.00 58.38 108 GLY A N 1
ATOM 871 C CA . GLY A 1 108 ? -39.162 12.751 44.331 1.00 58.38 108 GLY A CA 1
ATOM 872 C C . GLY A 1 108 ? -38.151 11.632 44.021 1.00 58.38 108 GLY A C 1
ATOM 873 O O . GLY A 1 108 ? -37.975 10.759 44.873 1.00 58.38 108 GLY A O 1
ATOM 874 N N . VAL A 1 109 ? -37.462 11.648 42.872 1.00 58.47 109 VAL A N 1
ATOM 875 C CA . VAL A 1 109 ? -36.501 10.601 42.466 1.00 58.47 109 VAL A CA 1
ATOM 876 C C . VAL A 1 109 ? -35.164 11.210 42.050 1.00 58.47 109 VAL A C 1
ATOM 878 O O . VAL A 1 109 ? -35.094 12.077 41.183 1.00 58.47 109 VAL A O 1
ATOM 881 N N . GLU A 1 110 ? -34.088 10.707 42.649 1.00 64.62 110 GLU A N 1
ATOM 882 C CA . GLU A 1 110 ? -32.712 11.149 42.406 1.00 64.62 110 GLU A CA 1
ATOM 883 C C . GLU A 1 110 ? -31.886 9.938 41.970 1.00 64.62 110 GLU A C 1
ATOM 885 O O . GLU A 1 110 ? -31.876 8.919 42.669 1.00 64.62 110 GLU A O 1
ATOM 890 N N . VAL A 1 111 ? -31.231 10.027 40.810 1.00 62.19 111 VAL A N 1
ATOM 891 C CA . VAL A 1 111 ? -30.433 8.938 40.221 1.00 62.19 111 VAL A CA 1
ATOM 892 C C . VAL A 1 111 ? -29.041 9.452 39.879 1.00 62.19 111 VAL A C 1
ATOM 894 O O . VAL A 1 111 ? -28.931 10.379 39.080 1.00 62.19 111 VAL A O 1
ATOM 897 N N . GLY A 1 112 ? -28.009 8.817 40.440 1.00 61.88 112 GLY A N 1
ATOM 898 C CA . GLY A 1 112 ? -26.605 9.186 40.247 1.00 61.88 112 GLY A CA 1
ATOM 899 C C . GLY A 1 112 ? -25.816 8.120 39.483 1.00 61.88 112 GLY A C 1
ATOM 900 O O . GLY A 1 112 ? -25.665 7.004 39.987 1.00 61.88 112 GLY A O 1
ATOM 901 N N . ILE A 1 113 ? -25.276 8.434 38.299 1.00 65.12 113 ILE A N 1
ATOM 902 C CA . ILE A 1 113 ? -24.394 7.524 37.536 1.00 65.12 113 ILE A CA 1
ATOM 903 C C . ILE A 1 113 ? -23.008 7.476 38.199 1.00 65.12 113 ILE A C 1
ATOM 905 O O . ILE A 1 113 ? -22.272 8.457 38.175 1.00 65.12 113 ILE A O 1
ATOM 909 N N . VAL A 1 114 ? -22.627 6.334 38.775 1.00 65.06 114 VAL A N 1
ATOM 910 C CA . VAL A 1 114 ? -21.356 6.157 39.510 1.00 65.06 114 VAL A CA 1
ATOM 911 C C . VAL A 1 114 ? -20.185 5.844 38.579 1.00 65.06 114 VAL A C 1
ATOM 913 O O . VAL A 1 114 ? -19.050 6.133 38.937 1.00 65.06 114 VAL A O 1
ATOM 916 N N . GLY A 1 115 ? -20.426 5.260 37.401 1.00 65.19 115 GLY A N 1
ATOM 917 C CA . GLY A 1 115 ? -19.365 5.087 36.405 1.00 65.19 115 GLY A CA 1
ATOM 918 C C . GLY A 1 115 ? -19.572 3.973 35.391 1.00 65.19 115 GLY A C 1
ATOM 919 O O . GLY A 1 115 ? -20.447 3.128 35.563 1.00 65.19 115 GLY A O 1
ATOM 920 N N . ALA A 1 116 ? -18.734 3.959 34.354 1.00 71.12 116 ALA A N 1
ATOM 921 C CA . ALA A 1 116 ? -18.720 2.946 33.300 1.00 71.12 116 ALA A CA 1
ATOM 922 C C . ALA A 1 116 ? -17.303 2.403 33.058 1.00 71.12 116 ALA A C 1
ATOM 924 O O . ALA A 1 116 ? -16.323 3.119 33.256 1.00 71.12 116 ALA A O 1
ATOM 925 N N . TRP A 1 117 ? -17.202 1.135 32.655 1.00 80.12 117 TRP A N 1
ATOM 926 C CA . TRP A 1 117 ? -15.949 0.464 32.303 1.00 80.12 117 TRP A CA 1
ATOM 927 C C . TRP A 1 117 ? -16.207 -0.743 31.396 1.00 80.12 117 TRP A C 1
ATOM 929 O O . TRP A 1 117 ? -17.283 -1.349 31.397 1.00 80.12 117 TRP A O 1
ATOM 939 N N . THR A 1 118 ? -15.190 -1.105 30.631 1.00 81.12 118 THR A N 1
ATOM 940 C CA . THR A 1 118 ? -15.150 -2.263 29.742 1.00 81.12 118 THR A CA 1
ATOM 941 C C . THR A 1 118 ? -14.572 -3.496 30.430 1.00 81.12 118 THR A C 1
ATOM 943 O O . THR A 1 118 ? -13.781 -3.424 31.376 1.00 81.12 118 THR A O 1
ATOM 946 N N . LYS A 1 119 ? -14.978 -4.651 29.911 1.00 85.44 119 LYS A N 1
ATOM 947 C CA . LYS A 1 119 ? -14.316 -5.936 30.041 1.00 85.44 119 LYS A CA 1
ATOM 948 C C . LYS A 1 119 ? -14.208 -6.548 28.646 1.00 85.44 119 LYS A C 1
ATOM 950 O O . LYS A 1 119 ? -15.222 -6.649 27.952 1.00 85.44 119 LYS A O 1
ATOM 955 N N . LEU A 1 120 ? -13.012 -6.971 28.264 1.00 85.94 120 LEU A N 1
ATOM 956 C CA . LEU A 1 120 ? -12.767 -7.603 26.971 1.00 85.94 120 LEU A CA 1
ATOM 957 C C . LEU A 1 120 ? -12.895 -9.129 27.086 1.00 85.94 120 LEU A C 1
ATOM 959 O O . LEU A 1 120 ? -12.593 -9.726 28.122 1.00 85.94 120 LEU A O 1
ATOM 963 N N . GLU A 1 121 ? -13.441 -9.747 26.046 1.00 85.25 121 GLU A N 1
ATOM 964 C CA . GLU A 1 121 ? -13.602 -11.189 25.851 1.00 85.25 121 GLU A CA 1
ATOM 965 C C . GLU A 1 121 ? -13.441 -11.464 24.339 1.00 85.25 121 GLU A C 1
ATOM 967 O O . GLU A 1 121 ? -13.548 -10.534 23.543 1.00 85.25 121 GLU A O 1
ATOM 972 N N . ASP A 1 122 ? -13.170 -12.708 23.934 1.00 85.81 122 ASP A N 1
ATOM 973 C CA . ASP A 1 122 ? -12.872 -13.066 22.532 1.00 85.81 122 ASP A CA 1
ATOM 974 C C . ASP A 1 122 ? -13.948 -12.521 21.557 1.00 85.81 122 ASP A C 1
ATOM 976 O O . ASP A 1 122 ? -15.129 -12.842 21.715 1.00 85.81 122 ASP A O 1
ATOM 980 N N . ASP A 1 123 ? -13.560 -11.686 20.579 1.00 81.56 123 ASP A N 1
ATOM 981 C CA . ASP A 1 123 ? -14.430 -10.939 19.634 1.00 81.56 123 ASP A CA 1
ATOM 982 C C . ASP A 1 123 ? -15.477 -9.976 20.254 1.00 81.56 123 ASP A C 1
ATOM 984 O O . ASP A 1 123 ? -16.274 -9.360 19.530 1.00 81.56 123 ASP A O 1
ATOM 988 N N . GLU A 1 124 ? -15.532 -9.839 21.582 1.00 86.12 124 GLU A N 1
ATOM 989 C CA . GLU A 1 124 ? -16.644 -9.202 22.290 1.00 86.12 124 GLU A CA 1
ATOM 990 C C . GLU A 1 124 ? -16.203 -8.188 23.357 1.00 86.12 124 GLU A C 1
ATOM 992 O O . GLU A 1 124 ? -15.602 -8.521 24.380 1.00 86.12 124 GLU A O 1
ATOM 997 N N . ILE A 1 125 ? -16.651 -6.939 23.203 1.00 84.06 125 ILE A N 1
ATOM 998 C CA . ILE A 1 125 ? -16.551 -5.931 24.261 1.00 84.06 125 ILE A CA 1
ATOM 999 C C . ILE A 1 125 ? -17.799 -6.018 25.137 1.00 84.06 125 ILE A C 1
ATOM 1001 O O . ILE A 1 125 ? -18.919 -5.730 24.709 1.00 84.06 125 ILE A O 1
ATOM 1005 N N . THR A 1 126 ? -17.608 -6.367 26.405 1.00 83.44 126 THR A N 1
ATOM 1006 C CA . THR A 1 126 ? -18.636 -6.207 27.434 1.00 83.44 126 THR A CA 1
ATOM 1007 C C . THR A 1 126 ? -18.441 -4.866 28.116 1.00 83.44 126 THR A C 1
ATOM 1009 O O . THR A 1 126 ? -17.401 -4.643 28.719 1.00 83.44 126 THR A O 1
ATOM 1012 N N . ILE A 1 127 ? -19.436 -3.989 28.118 1.00 76.25 127 ILE A N 1
ATOM 1013 C CA . ILE A 1 127 ? -19.386 -2.756 28.907 1.00 76.25 127 ILE A CA 1
ATOM 1014 C C . ILE A 1 127 ? -20.400 -2.830 30.043 1.00 76.25 127 ILE A C 1
ATOM 1016 O O . ILE A 1 127 ? -21.479 -3.423 29.939 1.00 76.25 127 ILE A O 1
ATOM 1020 N N . LYS A 1 128 ? -19.993 -2.292 31.185 1.00 74.81 128 LYS A N 1
ATOM 1021 C CA . LYS A 1 128 ? -20.741 -2.270 32.435 1.00 74.81 128 LYS A CA 1
ATOM 1022 C C . LYS A 1 128 ? -20.814 -0.827 32.909 1.00 74.81 128 LYS A C 1
ATOM 1024 O O . LYS A 1 128 ? -19.848 -0.080 32.781 1.00 74.81 128 LYS A O 1
ATOM 1029 N N . ALA A 1 129 ? -21.968 -0.441 33.429 1.00 71.25 129 ALA A N 1
ATOM 1030 C CA . ALA A 1 129 ? -22.255 0.919 33.839 1.00 71.25 129 ALA A CA 1
ATOM 1031 C C . ALA A 1 129 ? -23.158 0.927 35.067 1.00 71.25 129 ALA A C 1
ATOM 1033 O O . ALA A 1 129 ? -24.211 0.298 35.079 1.00 71.25 129 ALA A O 1
ATOM 1034 N N . ARG A 1 130 ? -22.744 1.644 36.107 1.00 69.19 130 ARG A N 1
ATOM 1035 C CA . ARG A 1 130 ? -23.474 1.739 37.364 1.00 69.19 130 ARG A CA 1
ATOM 1036 C C . ARG A 1 130 ? -24.175 3.070 37.505 1.00 69.19 130 ARG A C 1
ATOM 1038 O O . ARG A 1 130 ? -23.570 4.127 37.354 1.00 69.19 130 ARG A O 1
ATOM 1045 N N . ALA A 1 131 ? -25.406 2.982 37.988 1.00 65.69 131 ALA A N 1
ATOM 1046 C CA . ALA A 1 131 ? -26.087 4.073 38.656 1.00 65.69 131 ALA A CA 1
ATOM 1047 C C . ALA A 1 131 ? -26.649 3.601 40.004 1.00 65.69 131 ALA A C 1
ATOM 1049 O O . ALA A 1 131 ? -26.932 2.412 40.188 1.00 65.69 131 ALA A O 1
ATOM 1050 N N . ASP A 1 132 ? -26.780 4.552 40.923 1.00 63.94 132 ASP A N 1
ATOM 1051 C CA . ASP A 1 132 ? -27.450 4.415 42.211 1.00 63.94 132 ASP A CA 1
ATOM 1052 C C . ASP A 1 132 ? -28.761 5.209 42.172 1.00 63.94 132 ASP A C 1
ATOM 1054 O O . ASP A 1 132 ? -28.752 6.403 41.868 1.00 63.94 132 ASP A O 1
ATOM 1058 N N . LEU A 1 133 ? -29.873 4.589 42.567 1.00 60.59 133 LEU A N 1
ATOM 1059 C CA . LEU A 1 133 ? -31.026 5.326 43.071 1.00 60.59 133 LEU A CA 1
ATOM 1060 C C . LEU A 1 133 ? -30.621 5.924 44.426 1.00 60.59 133 LEU A C 1
ATOM 1062 O O . LEU A 1 133 ? -30.156 5.195 45.304 1.00 60.59 133 LEU A O 1
ATOM 1066 N N . ILE A 1 134 ? -30.756 7.237 44.589 1.00 65.12 134 ILE A N 1
ATOM 1067 C CA . ILE A 1 134 ? -30.355 7.977 45.794 1.00 65.12 134 ILE A CA 1
ATOM 1068 C C . ILE A 1 134 ? -31.582 8.320 46.650 1.00 65.12 134 ILE A C 1
ATOM 1070 O O . ILE A 1 134 ? -31.532 8.188 47.875 1.00 65.12 134 ILE A O 1
ATOM 1074 N N . LYS A 1 135 ? -32.697 8.704 46.014 1.00 58.53 135 LYS A N 1
ATOM 1075 C CA . LYS A 1 135 ? -34.002 8.946 46.651 1.00 58.53 135 LYS A CA 1
ATOM 1076 C C . LYS A 1 135 ? -35.129 8.272 45.852 1.00 58.53 135 LYS A C 1
ATOM 1078 O O . LYS A 1 135 ? -35.027 8.220 44.627 1.00 58.53 135 LYS A O 1
ATOM 1083 N N . PRO A 1 136 ? -36.203 7.783 46.507 1.00 53.75 136 PRO A N 1
ATOM 1084 C CA . PRO A 1 136 ? -36.445 7.792 47.958 1.00 53.75 136 PRO A CA 1
ATOM 1085 C C . PRO A 1 136 ? -35.778 6.633 48.726 1.00 53.75 136 PRO A C 1
ATOM 1087 O O . PRO A 1 136 ? -35.755 6.658 49.953 1.00 53.75 136 PRO A O 1
ATOM 1090 N N . ILE A 1 137 ? -35.234 5.625 48.035 1.00 60.91 137 ILE A N 1
ATOM 1091 C CA . ILE A 1 137 ? -34.553 4.466 48.637 1.00 60.91 137 ILE A CA 1
ATOM 1092 C C . ILE A 1 137 ? -33.170 4.336 47.995 1.00 60.91 137 ILE A C 1
ATOM 1094 O O . ILE A 1 137 ? -33.063 4.388 46.772 1.00 60.91 137 ILE A O 1
ATOM 1098 N N . LYS A 1 138 ? -32.115 4.132 48.796 1.00 64.81 138 LYS A N 1
ATOM 1099 C CA . LYS A 1 138 ? -30.758 3.937 48.268 1.00 64.81 138 LYS A CA 1
ATOM 1100 C C . LYS A 1 138 ? -30.605 2.527 47.681 1.00 64.81 138 LYS A C 1
ATOM 1102 O O . LYS A 1 138 ? -30.438 1.571 48.436 1.00 64.81 138 LYS A O 1
ATOM 1107 N N . VAL A 1 139 ? -30.673 2.388 46.354 1.00 62.59 139 VAL A N 1
ATOM 1108 C CA . VAL A 1 139 ? -30.645 1.087 45.653 1.00 62.59 139 VAL A CA 1
ATOM 1109 C C . VAL A 1 139 ? -29.681 1.103 44.472 1.00 62.59 139 VAL A C 1
ATOM 1111 O O . VAL A 1 139 ? -29.711 2.012 43.652 1.00 62.59 139 VAL A O 1
ATOM 1114 N N . GLY A 1 140 ? -28.913 0.026 44.317 1.00 59.56 140 GLY A N 1
ATOM 1115 C CA . GLY A 1 140 ? -28.321 -0.342 43.033 1.00 59.56 140 GLY A CA 1
ATOM 1116 C C . GLY A 1 140 ? -28.376 -1.865 42.790 1.00 59.56 140 GLY A C 1
ATOM 1117 O O . GLY A 1 140 ? -27.786 -2.605 43.570 1.00 59.56 140 GLY A O 1
ATOM 1118 N N . THR A 1 141 ? -28.985 -2.354 41.701 1.00 59.19 141 THR A N 1
ATOM 1119 C CA . THR A 1 141 ? -28.775 -3.719 41.109 1.00 59.19 141 THR A CA 1
ATOM 1120 C C . THR A 1 141 ? -27.746 -3.611 39.949 1.00 59.19 141 THR A C 1
ATOM 1122 O O . THR A 1 141 ? -27.419 -2.479 39.654 1.00 59.19 141 THR A O 1
ATOM 1125 N N . SER A 1 142 ? -27.154 -4.651 39.319 1.00 64.81 142 SER A N 1
ATOM 1126 C CA . SER A 1 142 ? -25.905 -4.522 38.481 1.00 64.81 142 SER A CA 1
ATOM 1127 C C . SER A 1 142 ? -25.901 -4.854 36.936 1.00 64.81 142 SER A C 1
ATOM 1129 O O . SER A 1 142 ? -25.822 -6.023 36.572 1.00 64.81 142 SER A O 1
ATOM 1131 N N . VAL A 1 143 ? -25.811 -3.872 36.013 1.00 66.06 143 VAL A N 1
ATOM 1132 C CA . VAL A 1 143 ? -25.937 -3.958 34.520 1.00 66.06 143 VAL A CA 1
ATOM 1133 C C . VAL A 1 143 ? -24.817 -4.685 33.761 1.00 66.06 143 VAL A C 1
ATOM 1135 O O . VAL A 1 143 ? -23.685 -4.808 34.238 1.00 66.06 143 VAL A O 1
ATOM 1138 N N . SER A 1 144 ? -25.093 -5.034 32.489 1.00 73.12 144 SER A N 1
ATOM 1139 C CA . SER A 1 144 ? -24.065 -5.295 31.465 1.00 73.12 144 SER A CA 1
ATOM 1140 C C . SER A 1 144 ? -24.613 -5.319 30.022 1.00 73.12 144 SER A C 1
ATOM 1142 O O . SER A 1 144 ? -25.584 -6.027 29.753 1.00 73.12 144 SER A O 1
ATOM 1144 N N . LEU A 1 145 ? -23.952 -4.639 29.076 1.00 76.44 145 LEU A N 1
ATOM 1145 C CA . LEU A 1 145 ? -24.186 -4.761 27.625 1.00 76.44 145 LEU A CA 1
ATOM 1146 C C . LEU A 1 145 ? -22.973 -5.434 26.965 1.00 76.44 145 LEU A C 1
ATOM 1148 O O . LEU A 1 145 ? -21.841 -5.041 27.228 1.00 76.44 145 LEU A O 1
ATOM 1152 N N . LYS A 1 146 ? -23.188 -6.448 26.125 1.00 83.81 146 LYS A N 1
ATOM 1153 C CA . LYS A 1 146 ? -22.135 -7.163 25.391 1.00 83.81 146 LYS A CA 1
ATOM 1154 C C . LYS A 1 146 ? -22.307 -6.960 23.896 1.00 83.81 146 LYS A C 1
ATOM 1156 O O . LYS A 1 146 ? -23.379 -7.249 23.362 1.00 83.81 146 LYS A O 1
ATOM 1161 N N . PHE A 1 147 ? -21.253 -6.485 23.248 1.00 84.38 147 PHE A N 1
ATOM 1162 C CA . PHE A 1 147 ? -21.211 -6.205 21.823 1.00 84.38 147 PHE A CA 1
ATOM 1163 C C . PHE A 1 147 ? -20.198 -7.117 21.145 1.00 84.38 147 PHE A C 1
ATOM 1165 O O . PHE A 1 147 ? -19.034 -7.124 21.540 1.00 84.38 147 PHE A O 1
ATOM 1172 N N . LYS A 1 148 ? -20.621 -7.827 20.096 1.00 88.69 148 LYS A N 1
ATOM 1173 C CA . LYS A 1 148 ? -19.692 -8.425 19.137 1.00 88.69 148 LYS A CA 1
ATOM 1174 C C . LYS A 1 148 ? -19.263 -7.361 18.136 1.00 88.69 148 LYS A C 1
ATOM 1176 O O . LYS A 1 148 ? -20.104 -6.617 17.619 1.00 88.69 148 LYS A O 1
ATOM 1181 N N . ILE A 1 149 ? -17.966 -7.317 17.863 1.00 86.38 149 ILE A N 1
ATOM 1182 C CA . ILE A 1 149 ? -17.384 -6.494 16.806 1.00 86.38 149 ILE A CA 1
ATOM 1183 C C . ILE A 1 149 ? -17.190 -7.361 15.562 1.00 86.38 149 ILE A C 1
ATOM 1185 O O . ILE A 1 149 ? -16.965 -8.568 15.627 1.00 86.38 149 ILE A O 1
ATOM 1189 N N . THR A 1 150 ? -17.347 -6.759 14.392 1.00 89.50 150 THR A N 1
ATOM 1190 C CA . THR A 1 150 ? -17.002 -7.374 13.109 1.00 89.50 150 THR A CA 1
ATOM 1191 C C . THR A 1 150 ? -16.445 -6.272 12.227 1.00 89.50 150 THR A C 1
ATOM 1193 O O . THR A 1 150 ? -17.205 -5.442 11.732 1.00 89.50 150 THR A O 1
ATOM 1196 N N . PHE A 1 151 ? -15.119 -6.203 12.109 1.00 85.88 151 PHE A N 1
ATOM 1197 C CA . PHE A 1 151 ? -14.439 -5.066 11.485 1.00 85.88 151 PHE A CA 1
ATOM 1198 C C . PHE A 1 151 ? -14.413 -5.119 9.954 1.00 85.88 151 PHE A C 1
ATOM 1200 O O . PHE A 1 151 ? -14.509 -4.085 9.293 1.00 85.88 151 PHE A O 1
ATOM 1207 N N . ASN A 1 152 ? -14.322 -6.329 9.408 1.00 87.00 152 ASN A N 1
ATOM 1208 C CA . ASN A 1 152 ? -14.489 -6.633 7.995 1.00 87.00 152 ASN A CA 1
ATOM 1209 C C . ASN A 1 152 ? -15.772 -7.464 7.862 1.00 87.00 152 ASN A C 1
ATOM 1211 O O . ASN A 1 152 ? -15.803 -8.643 8.211 1.00 87.00 152 ASN A O 1
ATOM 1215 N N . VAL A 1 153 ? -16.878 -6.833 7.455 1.00 88.06 153 VAL A N 1
ATOM 1216 C CA . VAL A 1 153 ? -18.152 -7.544 7.267 1.00 88.06 153 VAL A CA 1
ATOM 1217 C C . VAL A 1 153 ? -18.047 -8.456 6.035 1.00 88.06 153 VAL A C 1
ATOM 1219 O O . VAL A 1 153 ? -17.723 -7.956 4.957 1.00 88.06 153 VAL A O 1
ATOM 1222 N N . PRO A 1 154 ? -18.369 -9.763 6.136 1.00 84.88 154 PRO A N 1
ATOM 1223 C CA . PRO A 1 154 ? -18.307 -10.676 4.995 1.00 84.88 154 PRO A CA 1
ATOM 1224 C C . PRO A 1 154 ? -19.116 -10.169 3.794 1.00 84.88 154 PRO A C 1
ATOM 1226 O O . PRO A 1 154 ? -20.295 -9.835 3.926 1.00 84.88 154 PRO A O 1
ATOM 1229 N N . GLY A 1 155 ? -18.468 -10.092 2.629 1.00 85.06 155 GLY A N 1
ATOM 1230 C CA . GLY A 1 155 ? -19.050 -9.555 1.392 1.00 85.06 155 GLY A CA 1
ATOM 1231 C C . GLY A 1 155 ? -19.156 -8.023 1.323 1.00 85.06 155 GLY A C 1
ATOM 1232 O O . GLY A 1 155 ? -19.643 -7.501 0.325 1.00 85.06 155 GLY A O 1
ATOM 1233 N N . ASN A 1 156 ? -18.721 -7.290 2.353 1.00 87.94 156 ASN A N 1
ATOM 1234 C CA . ASN A 1 156 ? -18.623 -5.831 2.338 1.00 87.94 156 ASN A CA 1
ATOM 1235 C C . ASN A 1 156 ? -17.531 -5.347 3.319 1.00 87.94 156 ASN A C 1
ATOM 1237 O O . ASN A 1 156 ? -17.859 -4.819 4.387 1.00 87.94 156 ASN A O 1
ATOM 1241 N N . PRO A 1 157 ? -16.234 -5.494 2.979 1.00 86.00 157 PRO A N 1
ATOM 1242 C CA . PRO A 1 157 ? -15.135 -5.163 3.890 1.00 86.00 157 PRO A CA 1
ATOM 1243 C C . PRO A 1 157 ? -15.082 -3.671 4.251 1.00 86.00 157 PRO A C 1
ATOM 1245 O O . PRO A 1 157 ? -14.492 -3.306 5.263 1.00 86.00 157 PRO A O 1
ATOM 1248 N N . ARG A 1 158 ? -15.763 -2.799 3.491 1.00 89.62 158 ARG A N 1
ATOM 1249 C CA . ARG A 1 158 ? -15.963 -1.372 3.804 1.00 89.62 158 ARG A CA 1
ATOM 1250 C C . ARG A 1 158 ? -16.798 -1.121 5.054 1.00 89.62 158 ARG A C 1
ATOM 1252 O O . ARG A 1 158 ? -16.660 -0.062 5.668 1.00 89.62 158 ARG A O 1
ATOM 1259 N N . GLN A 1 159 ? -17.639 -2.071 5.445 1.00 90.44 159 GLN A N 1
ATOM 1260 C CA . GLN A 1 159 ? -18.450 -1.961 6.647 1.00 90.44 159 GLN A CA 1
ATOM 1261 C C . GLN A 1 159 ? -17.782 -2.638 7.839 1.00 90.44 159 GLN A C 1
ATOM 1263 O O . GLN A 1 159 ? -17.287 -3.759 7.739 1.00 90.44 159 GLN A O 1
ATOM 1268 N N . MET A 1 160 ? -17.886 -1.978 8.989 1.00 90.12 160 MET A N 1
ATOM 1269 C CA . MET A 1 160 ? -17.747 -2.600 10.302 1.00 90.12 160 MET A CA 1
ATOM 1270 C C . MET A 1 160 ? -19.102 -2.595 11.023 1.00 90.12 160 MET A C 1
ATOM 1272 O O . MET A 1 160 ? -19.941 -1.718 10.793 1.00 90.12 160 MET A O 1
ATOM 1276 N N . LYS A 1 161 ? -19.325 -3.571 11.905 1.00 90.69 161 LYS A N 1
ATOM 1277 C CA . LYS A 1 161 ? -20.542 -3.698 12.716 1.00 90.69 161 LYS A CA 1
ATOM 1278 C C . LYS A 1 161 ? -20.209 -3.824 14.196 1.00 90.69 161 LYS A C 1
ATOM 1280 O O . LYS A 1 161 ? -19.314 -4.581 14.567 1.00 90.69 161 LYS A O 1
ATOM 1285 N N . LEU A 1 162 ? -20.985 -3.128 15.025 1.00 87.31 162 LEU A N 1
ATOM 1286 C CA . LEU A 1 162 ? -21.099 -3.393 16.457 1.00 87.31 162 LEU A CA 1
ATOM 1287 C C . LEU A 1 162 ? -22.515 -3.900 16.724 1.00 87.31 162 LEU A C 1
ATOM 1289 O O . LEU A 1 162 ? -23.482 -3.170 16.503 1.00 87.31 162 LEU A O 1
ATOM 1293 N N . GLN A 1 163 ? -22.640 -5.145 17.181 1.00 88.56 163 GLN A N 1
ATOM 1294 C CA . GLN A 1 163 ? -23.930 -5.792 17.422 1.00 88.56 163 GLN A CA 1
ATOM 1295 C C . GLN A 1 163 ? -24.080 -6.197 18.888 1.00 88.56 163 GLN A C 1
ATOM 1297 O O . GLN A 1 163 ? -23.264 -6.955 19.407 1.00 88.56 163 GLN A O 1
ATOM 1302 N N . LEU A 1 164 ? -25.165 -5.774 19.541 1.00 84.50 164 LEU A N 1
ATOM 1303 C CA . LEU A 1 164 ? -25.498 -6.201 20.904 1.00 84.50 164 LEU A CA 1
ATOM 1304 C C . LEU A 1 164 ? -25.857 -7.699 20.929 1.00 84.50 164 LEU A C 1
ATOM 1306 O O . LEU A 1 164 ? -26.973 -8.089 20.568 1.00 84.50 164 LEU A O 1
ATOM 1310 N N . THR A 1 165 ? -24.947 -8.555 21.389 1.00 86.81 165 THR A N 1
ATOM 1311 C CA . THR A 1 165 ? -25.189 -9.999 21.549 1.00 86.81 165 THR A CA 1
ATOM 1312 C C . THR A 1 165 ? -25.950 -10.310 22.834 1.00 86.81 165 THR A C 1
ATOM 1314 O O . THR A 1 165 ? -26.750 -11.246 22.865 1.00 86.81 165 THR A O 1
ATOM 1317 N N . LYS A 1 166 ? -25.750 -9.517 23.897 1.00 83.94 166 LYS A N 1
ATOM 1318 C CA . LYS A 1 166 ? -26.356 -9.766 25.213 1.00 83.94 166 LYS A CA 1
ATOM 1319 C C . LYS A 1 166 ? -26.590 -8.479 25.997 1.00 83.94 166 LYS A C 1
ATOM 1321 O O . LYS A 1 166 ? -25.697 -7.650 26.099 1.00 83.94 166 LYS A O 1
ATOM 1326 N N . ALA A 1 167 ? -27.747 -8.369 26.642 1.00 78.38 167 ALA A N 1
ATOM 1327 C CA . ALA A 1 167 ? -28.012 -7.367 27.672 1.00 78.38 167 ALA A CA 1
ATOM 1328 C C . ALA A 1 167 ? -28.342 -8.056 29.004 1.00 78.38 167 ALA A C 1
ATOM 1330 O O . ALA A 1 167 ? -28.900 -9.159 29.024 1.00 78.38 167 ALA A O 1
ATOM 1331 N N . LYS A 1 168 ? -27.999 -7.414 30.121 1.00 72.44 168 LYS A N 1
ATOM 1332 C CA . LYS A 1 168 ? -28.351 -7.831 31.482 1.00 72.44 168 LYS A CA 1
ATOM 1333 C C . LYS A 1 168 ? -28.709 -6.632 32.355 1.00 72.44 168 LYS A C 1
ATOM 1335 O O . LYS A 1 168 ? -28.050 -5.601 32.259 1.00 72.44 168 LYS A O 1
ATOM 1340 N N . ILE A 1 169 ? -29.662 -6.836 33.262 1.00 67.19 169 ILE A N 1
ATOM 1341 C CA . ILE A 1 169 ? -29.864 -6.031 34.477 1.00 67.19 169 ILE A CA 1
ATOM 1342 C C . ILE A 1 169 ? -29.603 -6.965 35.662 1.00 67.19 169 ILE A C 1
ATOM 1344 O O . ILE A 1 169 ? -30.170 -8.055 35.749 1.00 67.19 169 ILE A O 1
ATOM 1348 N N . GLY A 1 170 ? -28.695 -6.591 36.551 1.00 66.19 170 GLY A N 1
ATOM 1349 C CA . GLY A 1 170 ? -28.155 -7.475 37.573 1.00 66.19 170 GLY A CA 1
ATOM 1350 C C . GLY A 1 170 ? -27.544 -8.738 36.963 1.00 66.19 170 GLY A C 1
ATOM 1351 O O . GLY A 1 170 ? -26.818 -8.747 35.966 1.00 66.19 170 GLY A O 1
ATOM 1352 N N . ASN A 1 171 ? -27.928 -9.868 37.545 1.00 68.94 171 ASN A N 1
ATOM 1353 C CA . ASN A 1 171 ? -27.630 -11.180 36.981 1.00 68.94 171 ASN A CA 1
ATOM 1354 C C . ASN A 1 171 ? -28.684 -11.655 35.959 1.00 68.94 171 ASN A C 1
ATOM 1356 O O . ASN A 1 171 ? -28.495 -12.713 35.356 1.00 68.94 171 ASN A O 1
ATOM 1360 N N . LEU A 1 172 ? -29.770 -10.901 35.741 1.00 66.25 172 LEU A N 1
ATOM 1361 C CA . LEU A 1 172 ? -30.879 -11.287 34.867 1.00 66.25 172 LEU A CA 1
ATOM 1362 C C . LEU A 1 172 ? -30.565 -10.931 33.403 1.00 66.25 172 LEU A C 1
ATOM 1364 O O . LEU A 1 172 ? -30.328 -9.760 33.098 1.00 66.25 172 LEU A O 1
ATOM 1368 N N . PRO A 1 173 ? -30.570 -11.900 32.469 1.00 76.31 173 PRO A N 1
ATOM 1369 C CA . PRO A 1 173 ? -30.471 -11.602 31.045 1.00 76.31 173 PRO A CA 1
ATOM 1370 C C . PRO A 1 173 ? -31.750 -10.920 30.550 1.00 76.31 173 PRO A C 1
ATOM 1372 O O . PRO A 1 173 ? -32.855 -11.388 30.824 1.00 76.31 173 PRO A O 1
ATOM 1375 N N . LEU A 1 174 ? -31.601 -9.843 29.779 1.00 73.50 174 LEU A N 1
ATOM 1376 C CA . LEU A 1 174 ? -32.718 -9.178 29.117 1.00 73.50 174 LEU A CA 1
ATOM 1377 C C . LEU A 1 174 ? -32.880 -9.692 27.677 1.00 73.50 174 LEU A C 1
ATOM 1379 O O . LEU A 1 174 ? -31.939 -9.578 26.887 1.00 73.50 174 LEU A O 1
ATOM 1383 N N . PRO A 1 175 ? -34.061 -10.201 27.279 1.00 74.62 175 PRO A N 1
ATOM 1384 C CA . PRO A 1 175 ? -34.393 -10.357 25.868 1.00 74.62 175 PRO A CA 1
ATOM 1385 C C . PRO A 1 175 ? -34.537 -8.976 25.204 1.00 74.62 175 PRO A C 1
ATOM 1387 O O . PRO A 1 175 ? -35.102 -8.054 25.797 1.00 74.62 175 PRO A O 1
ATOM 1390 N N . ARG A 1 176 ? -34.072 -8.841 23.952 1.00 69.69 176 ARG A N 1
ATOM 1391 C CA . ARG A 1 176 ? -34.060 -7.566 23.196 1.00 69.69 176 ARG A CA 1
ATOM 1392 C C . ARG A 1 176 ? -35.425 -6.858 23.152 1.00 69.69 176 ARG A C 1
ATOM 1394 O O . ARG A 1 176 ? -35.476 -5.636 23.213 1.00 69.69 176 ARG A O 1
ATOM 1401 N N . SER A 1 177 ? -36.530 -7.607 23.122 1.00 70.88 177 SER A N 1
ATOM 1402 C CA . SER A 1 177 ? -37.894 -7.056 23.159 1.00 70.88 177 SER A CA 1
ATOM 1403 C C . SER A 1 177 ? -38.198 -6.253 24.430 1.00 70.88 177 SER A C 1
ATOM 1405 O O . SER A 1 177 ? -38.865 -5.222 24.352 1.00 70.88 177 SER A O 1
ATOM 1407 N N . LEU A 1 178 ? -37.682 -6.675 25.591 1.00 66.12 178 LEU A N 1
ATOM 1408 C CA . LEU A 1 178 ? -37.813 -5.913 26.835 1.00 66.12 178 LEU A CA 1
ATOM 1409 C C . LEU A 1 178 ? -36.892 -4.690 26.847 1.00 66.12 178 LEU A C 1
ATOM 1411 O O . LEU A 1 178 ? -37.300 -3.657 27.363 1.00 66.12 178 LEU A O 1
ATOM 1415 N N . VAL A 1 179 ? -35.704 -4.772 26.236 1.00 67.19 179 VAL A N 1
ATOM 1416 C CA . VAL A 1 179 ? -34.812 -3.609 26.079 1.00 67.19 179 VAL A CA 1
ATOM 1417 C C . VAL A 1 179 ? -35.499 -2.520 25.244 1.00 67.19 179 VAL A C 1
ATOM 1419 O O . VAL A 1 179 ? -35.582 -1.383 25.698 1.00 67.19 179 VAL A O 1
ATOM 1422 N N . ASN A 1 180 ? -36.091 -2.879 24.096 1.00 68.56 180 ASN A N 1
ATOM 1423 C CA . ASN A 1 180 ? -36.876 -1.946 23.275 1.00 68.56 180 ASN A CA 1
ATOM 1424 C C . ASN A 1 180 ? -38.051 -1.361 24.063 1.00 68.56 180 ASN A C 1
ATOM 1426 O O . ASN A 1 180 ? -38.160 -0.149 24.177 1.00 68.56 180 ASN A O 1
ATOM 1430 N N . THR A 1 181 ? -38.841 -2.207 24.733 1.00 66.31 181 THR A N 1
ATOM 1431 C CA . THR A 1 181 ? -39.978 -1.751 25.558 1.00 66.31 181 THR A CA 1
ATOM 1432 C C . THR A 1 181 ? -39.564 -0.764 26.662 1.00 66.31 181 THR A C 1
ATOM 1434 O O . THR A 1 181 ? -40.365 0.082 27.056 1.00 66.31 181 THR A O 1
ATOM 1437 N N . VAL A 1 182 ? -38.345 -0.872 27.205 1.00 63.00 182 VAL A N 1
ATOM 1438 C CA . VAL A 1 182 ? -37.811 0.082 28.192 1.00 63.00 182 VAL A CA 1
ATOM 1439 C C . VAL A 1 182 ? -37.406 1.396 27.522 1.00 63.00 182 VAL A C 1
ATOM 1441 O O . VAL A 1 182 ? -37.788 2.448 28.025 1.00 63.00 182 VAL A O 1
ATOM 1444 N N . VAL A 1 183 ? -36.705 1.349 26.385 1.00 64.44 183 VAL A N 1
ATOM 1445 C CA . VAL A 1 183 ? -36.312 2.535 25.597 1.00 64.44 183 VAL A CA 1
ATOM 1446 C C . VAL A 1 183 ? -37.537 3.319 25.116 1.00 64.44 183 VAL A C 1
ATOM 1448 O O . VAL A 1 183 ? -37.636 4.520 25.352 1.00 64.44 183 VAL A O 1
ATOM 1451 N N . ASP A 1 184 ? -38.529 2.636 24.549 1.00 66.12 184 ASP A N 1
ATOM 1452 C CA . ASP A 1 184 ? -39.767 3.260 24.070 1.00 66.12 184 ASP A CA 1
ATOM 1453 C C . ASP A 1 184 ? -40.529 3.954 25.222 1.00 66.12 184 ASP A C 1
ATOM 1455 O O . ASP A 1 184 ? -41.194 4.972 25.030 1.00 66.12 184 ASP A O 1
ATOM 1459 N N . LYS A 1 185 ? -40.403 3.434 26.455 1.00 61.34 185 LYS A N 1
ATOM 1460 C CA . LYS A 1 185 ? -41.022 3.997 27.667 1.00 61.34 185 LYS A CA 1
ATOM 1461 C C . LYS A 1 185 ? -40.242 5.134 28.323 1.00 61.34 185 LYS A C 1
ATOM 1463 O O . LYS A 1 185 ? -40.849 5.873 29.095 1.00 61.34 185 LYS A O 1
ATOM 1468 N N . THR A 1 186 ? -38.944 5.296 28.063 1.00 63.31 186 THR A N 1
ATOM 1469 C CA . THR A 1 186 ? -38.202 6.473 28.552 1.00 63.31 186 THR A CA 1
ATOM 1470 C C . THR A 1 186 ? -38.448 7.713 27.691 1.00 63.31 186 THR A C 1
ATOM 1472 O O . THR A 1 186 ? -38.045 8.804 28.092 1.00 63.31 186 THR A O 1
ATOM 1475 N N . GLY A 1 187 ? -39.119 7.569 26.540 1.00 58.22 187 GLY A N 1
ATOM 1476 C CA . GLY A 1 187 ? -39.357 8.659 25.589 1.00 58.22 187 GLY A CA 1
ATOM 1477 C C . GLY A 1 187 ? -38.083 9.120 24.877 1.00 58.22 187 GLY A C 1
ATOM 1478 O O . GLY A 1 187 ? -38.035 10.235 24.364 1.00 58.22 187 GLY A O 1
ATOM 1479 N N . VAL A 1 188 ? -37.039 8.289 24.891 1.00 64.31 188 VAL A N 1
ATOM 1480 C CA . VAL A 1 188 ? -35.736 8.589 24.303 1.00 64.31 188 VAL A CA 1
ATOM 1481 C C . VAL A 1 188 ? -35.680 8.009 22.895 1.00 64.31 188 VAL A C 1
ATOM 1483 O O . VAL A 1 188 ? -35.733 6.790 22.733 1.00 64.31 188 VAL A O 1
ATOM 1486 N N . ASP A 1 189 ? -35.502 8.865 21.887 1.00 71.56 189 ASP A N 1
ATOM 1487 C CA . ASP A 1 189 ? -35.161 8.414 20.536 1.00 71.56 189 ASP A CA 1
ATOM 1488 C C . ASP A 1 189 ? -33.699 7.947 20.503 1.00 71.56 189 ASP A C 1
ATOM 1490 O O . ASP A 1 189 ? -32.765 8.677 20.164 1.00 71.56 189 ASP A O 1
ATOM 1494 N N . LEU A 1 190 ? -33.509 6.697 20.923 1.00 69.12 190 LEU A N 1
ATOM 1495 C CA . LEU A 1 190 ? -32.225 6.012 20.908 1.00 69.12 190 LEU A CA 1
ATOM 1496 C C . LEU A 1 190 ? -31.620 5.988 19.501 1.00 69.12 190 LEU A C 1
ATOM 1498 O O . LEU A 1 190 ? -30.402 6.093 19.368 1.00 69.12 190 LEU A O 1
ATOM 1502 N N . LYS A 1 191 ? -32.454 5.845 18.464 1.00 79.19 191 LYS A N 1
ATOM 1503 C CA . LYS A 1 191 ? -31.980 5.785 17.086 1.00 79.19 191 LYS A CA 1
ATOM 1504 C C . LYS A 1 191 ? -31.377 7.128 16.681 1.00 79.19 191 LYS A C 1
ATOM 1506 O O . LYS A 1 191 ? -30.237 7.123 16.229 1.00 79.19 191 LYS A O 1
ATOM 1511 N N . SER A 1 192 ? -32.078 8.241 16.923 1.00 79.25 192 SER A N 1
ATOM 1512 C CA . SER A 1 192 ? -31.532 9.587 16.698 1.00 79.25 192 SER A CA 1
ATOM 1513 C C . SER A 1 192 ? -30.225 9.769 17.458 1.00 79.25 192 SER A C 1
ATOM 1515 O O . SER A 1 192 ? -29.220 10.055 16.832 1.00 79.25 192 SER A O 1
ATOM 1517 N N . ILE A 1 193 ? -30.177 9.484 18.766 1.00 72.75 193 ILE A N 1
ATOM 1518 C CA . ILE A 1 193 ? -28.964 9.695 19.582 1.00 72.75 193 ILE A CA 1
ATOM 1519 C C . ILE A 1 193 ? -27.739 8.947 19.031 1.00 72.75 193 ILE A C 1
ATOM 1521 O O . ILE A 1 193 ? -26.627 9.476 19.065 1.00 72.75 193 ILE A O 1
ATOM 1525 N N . ILE A 1 194 ? -27.913 7.719 18.535 1.00 73.25 194 ILE A N 1
ATOM 1526 C CA . ILE A 1 194 ? -26.804 6.942 17.964 1.00 73.25 194 ILE A CA 1
ATOM 1527 C C . ILE A 1 194 ? -26.462 7.431 16.558 1.00 73.25 194 ILE A C 1
ATOM 1529 O O . ILE A 1 194 ? -25.285 7.506 16.226 1.00 73.25 194 ILE A O 1
ATOM 1533 N N . GLU A 1 195 ? -27.454 7.762 15.730 1.00 83.69 195 GLU A N 1
ATOM 1534 C CA . GLU A 1 195 ? -27.207 8.292 14.386 1.00 83.69 195 GLU A CA 1
ATOM 1535 C C . GLU A 1 195 ? -26.561 9.686 14.442 1.00 83.69 195 GLU A C 1
ATOM 1537 O O . GLU A 1 195 ? -25.633 9.933 13.679 1.00 83.69 195 GLU A O 1
ATOM 1542 N N . ASP A 1 196 ? -26.917 10.523 15.420 1.00 80.88 196 ASP A N 1
ATOM 1543 C CA . ASP A 1 196 ? -26.268 11.795 15.758 1.00 80.88 196 ASP A CA 1
ATOM 1544 C C . ASP A 1 196 ? -24.818 11.574 16.232 1.00 80.88 196 ASP A C 1
ATOM 1546 O O . ASP A 1 196 ? -23.908 12.278 15.800 1.00 80.88 196 ASP A O 1
ATOM 1550 N N . ALA A 1 197 ? -24.558 10.547 17.053 1.00 75.06 197 ALA A N 1
ATOM 1551 C CA . ALA A 1 197 ? -23.196 10.135 17.423 1.00 75.06 197 ALA A CA 1
ATOM 1552 C C . ALA A 1 197 ? -22.397 9.514 16.251 1.00 75.06 197 ALA A C 1
ATOM 1554 O O . ALA A 1 197 ? -21.173 9.396 16.328 1.00 75.06 197 ALA A O 1
ATOM 1555 N N . LEU A 1 198 ? -23.081 9.131 15.168 1.00 82.56 198 LEU A N 1
ATOM 1556 C CA . LEU A 1 198 ? -22.520 8.712 13.881 1.00 82.56 198 LEU A CA 1
ATOM 1557 C C . LEU A 1 198 ? -22.517 9.855 12.844 1.00 82.56 198 LEU A C 1
ATOM 1559 O O . LEU A 1 198 ? -22.206 9.608 11.676 1.00 82.56 198 LEU A O 1
ATOM 1563 N N . VAL A 1 199 ? -22.820 11.099 13.234 1.00 84.19 199 VAL A N 1
ATOM 1564 C CA . VAL A 1 199 ? -22.543 12.293 12.427 1.00 84.19 199 VAL A CA 1
ATOM 1565 C C . VAL A 1 199 ? -21.209 12.885 12.865 1.00 84.19 199 VAL A C 1
ATOM 1567 O O . VAL A 1 199 ? -21.019 13.287 14.009 1.00 84.19 199 VAL A O 1
ATOM 1570 N N . ILE A 1 200 ? -20.277 12.970 11.922 1.00 78.88 200 ILE A N 1
ATOM 1571 C CA . ILE A 1 200 ? -18.935 13.503 12.137 1.00 78.88 200 ILE A CA 1
ATOM 1572 C C . ILE A 1 200 ? -18.710 14.610 11.114 1.00 78.88 200 ILE A C 1
ATOM 1574 O O . ILE A 1 200 ? -18.866 14.385 9.915 1.00 78.88 200 ILE A O 1
ATOM 1578 N N . ASN A 1 201 ? -18.406 15.821 11.591 1.00 77.62 201 ASN A N 1
ATOM 1579 C CA . ASN A 1 201 ? -18.246 17.026 10.767 1.00 77.62 201 ASN A CA 1
ATOM 1580 C C . ASN A 1 201 ? -19.395 17.245 9.755 1.00 77.62 201 ASN A C 1
ATOM 1582 O O . ASN A 1 201 ? -19.187 17.659 8.618 1.00 77.62 201 ASN A O 1
ATOM 1586 N N . GLY A 1 202 ? -20.632 16.943 10.170 1.00 79.25 202 GLY A N 1
ATOM 1587 C CA . GLY A 1 202 ? -21.835 17.066 9.337 1.00 79.25 202 GLY A CA 1
ATOM 1588 C C . GLY A 1 202 ? -22.079 15.907 8.359 1.00 79.25 202 GLY A C 1
ATOM 1589 O O . GLY A 1 202 ? -23.127 15.874 7.719 1.00 79.25 202 GLY A O 1
ATOM 1590 N N . GLN A 1 203 ? -21.172 14.930 8.266 1.00 83.94 203 GLN A N 1
ATOM 1591 C CA . GLN A 1 203 ? -21.337 13.729 7.449 1.00 83.94 203 GLN A CA 1
ATOM 1592 C C . GLN A 1 203 ? -21.782 12.536 8.307 1.00 83.94 203 GLN A C 1
ATOM 1594 O O . GLN A 1 203 ? -21.115 12.171 9.272 1.00 83.94 203 GLN A O 1
ATOM 1599 N N . SER A 1 204 ? -22.877 11.875 7.923 1.00 89.75 204 SER A N 1
ATOM 1600 C CA . SER A 1 204 ? -23.255 10.577 8.498 1.00 89.75 204 SER A CA 1
ATOM 1601 C C . SER A 1 204 ? -22.282 9.486 8.033 1.00 89.75 204 SER A C 1
ATOM 1603 O O . SER A 1 204 ? -22.123 9.239 6.831 1.00 89.75 204 SER A O 1
ATOM 1605 N N . VAL A 1 205 ? -21.632 8.827 8.995 1.00 89.06 205 VAL A N 1
ATOM 1606 C CA . VAL A 1 205 ? -20.637 7.765 8.766 1.00 89.06 205 VAL A CA 1
ATOM 1607 C C . VAL A 1 205 ? -21.203 6.357 8.976 1.00 89.06 205 VAL A C 1
ATOM 1609 O O . VAL A 1 205 ? -20.512 5.370 8.736 1.00 89.06 205 VAL A O 1
ATOM 1612 N N . GLY A 1 206 ? -22.464 6.238 9.396 1.00 89.62 206 GLY A N 1
ATOM 1613 C CA . GLY A 1 206 ? -23.112 4.964 9.688 1.00 89.62 206 GLY A CA 1
ATOM 1614 C C . GLY A 1 206 ? -24.608 5.092 9.973 1.00 89.62 206 GLY A C 1
ATOM 1615 O O . GLY A 1 206 ? -25.169 6.184 9.931 1.00 89.62 206 GLY A O 1
ATOM 1616 N N . THR A 1 207 ? -25.244 3.960 10.263 1.00 91.19 207 THR A N 1
ATOM 1617 C CA . THR A 1 207 ? -26.675 3.848 10.592 1.00 91.19 207 THR A CA 1
ATOM 1618 C C . THR A 1 207 ? -26.893 2.926 11.788 1.00 91.19 207 THR A C 1
ATOM 1620 O O . THR A 1 207 ? -26.070 2.040 12.056 1.00 91.19 207 THR A O 1
ATOM 1623 N N . PHE A 1 208 ? -28.018 3.097 12.491 1.00 88.31 208 PHE A N 1
ATOM 1624 C CA . PHE A 1 208 ? -28.399 2.226 13.603 1.00 88.31 208 PHE A CA 1
ATOM 1625 C C . PHE A 1 208 ? -29.723 1.497 13.358 1.00 88.31 208 PHE A C 1
ATOM 1627 O O . PHE A 1 208 ? -30.764 2.099 13.092 1.00 88.31 208 PHE A O 1
ATOM 1634 N N . ASP A 1 209 ? -29.691 0.175 13.519 1.00 88.50 209 ASP A N 1
ATOM 1635 C CA . ASP A 1 209 ? -30.873 -0.681 13.541 1.00 88.50 209 ASP A CA 1
ATOM 1636 C C . ASP A 1 209 ? -31.235 -1.051 14.989 1.00 88.50 209 ASP A C 1
ATOM 1638 O O . ASP A 1 209 ? -30.585 -1.892 15.616 1.00 88.50 209 ASP A O 1
ATOM 1642 N N . GLN A 1 210 ? -32.312 -0.450 15.502 1.00 81.19 210 GLN A N 1
ATOM 1643 C CA . GLN A 1 210 ? -32.864 -0.693 16.842 1.00 81.19 210 GLN A CA 1
ATOM 1644 C C . GLN A 1 210 ? -33.552 -2.066 16.989 1.00 81.19 210 GLN A C 1
ATOM 1646 O O . GLN A 1 210 ? -33.688 -2.576 18.102 1.00 81.19 210 GLN A O 1
ATOM 1651 N N . ALA A 1 211 ? -33.987 -2.709 15.902 1.00 82.50 211 ALA A N 1
ATOM 1652 C CA . ALA A 1 211 ? -34.589 -4.040 15.983 1.00 82.50 211 ALA A CA 1
ATOM 1653 C C . ALA A 1 211 ? -33.514 -5.110 16.231 1.00 82.50 211 ALA A C 1
ATOM 1655 O O . ALA A 1 211 ? -33.700 -6.010 17.057 1.00 82.50 211 ALA A O 1
ATOM 1656 N N . THR A 1 212 ? -32.364 -4.995 15.559 1.00 84.44 212 THR A N 1
ATOM 1657 C CA . THR A 1 212 ? -31.232 -5.920 15.748 1.00 84.44 212 THR A CA 1
ATOM 1658 C C . THR A 1 212 ? -30.198 -5.450 16.774 1.00 84.44 212 THR A C 1
ATOM 1660 O O . THR A 1 212 ? -29.379 -6.271 17.194 1.00 84.44 212 THR A O 1
ATOM 1663 N N . TRP A 1 213 ? -30.264 -4.185 17.208 1.00 81.94 213 TRP A N 1
ATOM 1664 C CA . TRP A 1 213 ? -29.235 -3.479 17.985 1.00 81.94 213 TRP A CA 1
ATOM 1665 C C . TRP A 1 213 ? -27.861 -3.553 17.315 1.00 81.94 213 TRP A C 1
ATOM 1667 O O . TRP A 1 213 ? -26.874 -3.989 17.914 1.00 81.94 213 TRP A O 1
ATOM 1677 N N . THR A 1 214 ? -27.826 -3.144 16.046 1.00 87.12 214 THR A N 1
ATOM 1678 C CA . THR A 1 214 ? -26.616 -3.149 15.220 1.00 87.12 214 THR A CA 1
ATOM 1679 C C . THR A 1 214 ? -26.312 -1.738 14.729 1.00 87.12 214 THR A C 1
ATOM 1681 O O . THR A 1 214 ? -27.082 -1.173 13.953 1.00 87.12 214 THR A O 1
ATOM 1684 N N . ALA A 1 215 ? -25.166 -1.189 15.132 1.00 87.94 215 ALA A N 1
ATOM 1685 C CA . ALA A 1 215 ? -24.572 -0.037 14.462 1.00 87.94 215 ALA A CA 1
ATOM 1686 C C . ALA A 1 215 ? -23.735 -0.546 13.280 1.00 87.94 215 ALA A C 1
ATOM 1688 O O . ALA A 1 215 ? -22.878 -1.414 13.463 1.00 87.94 215 ALA A O 1
ATOM 1689 N N . THR A 1 216 ? -23.986 -0.028 12.077 1.00 91.62 216 THR A N 1
ATOM 1690 C CA . THR A 1 216 ? -23.187 -0.319 10.875 1.00 91.62 216 THR A CA 1
ATOM 1691 C C . THR A 1 216 ? -22.468 0.951 10.446 1.00 91.62 216 THR A C 1
ATOM 1693 O O . THR A 1 216 ? -23.115 1.970 10.221 1.00 91.62 216 THR A O 1
ATOM 1696 N N . ILE A 1 217 ? -21.142 0.893 10.334 1.00 90.06 217 ILE A N 1
ATOM 1697 C CA . ILE A 1 217 ? -20.282 2.057 10.088 1.00 90.06 217 ILE A CA 1
ATOM 1698 C C . ILE A 1 217 ? -19.489 1.821 8.803 1.00 90.06 217 ILE A C 1
ATOM 1700 O O . ILE A 1 217 ? -18.945 0.739 8.585 1.00 90.06 217 ILE A O 1
ATOM 1704 N N . ASP A 1 218 ? -19.433 2.838 7.952 1.00 90.75 218 ASP A N 1
ATOM 1705 C CA . ASP A 1 218 ? -18.679 2.870 6.703 1.00 90.75 218 ASP A CA 1
ATOM 1706 C C . ASP A 1 218 ? -17.276 3.427 6.982 1.00 90.75 218 ASP A C 1
ATOM 1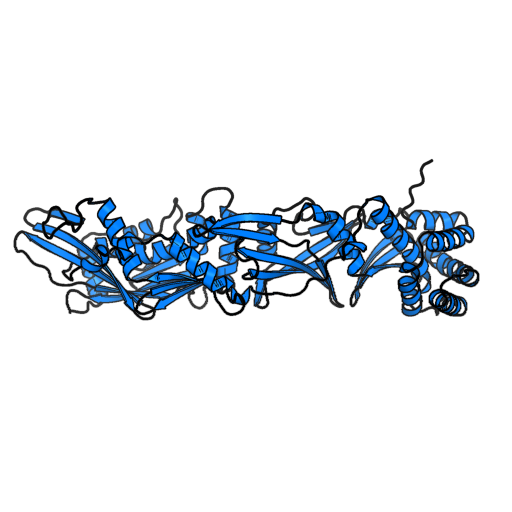708 O O . ASP A 1 218 ? -17.123 4.618 7.252 1.00 90.75 218 ASP A O 1
ATOM 1712 N N . LYS A 1 219 ? -16.246 2.572 6.925 1.00 86.75 219 LYS A N 1
ATOM 1713 C CA . LYS A 1 219 ? -14.868 2.932 7.310 1.00 86.75 219 LYS A CA 1
ATOM 1714 C C . LYS A 1 219 ? -14.277 4.058 6.454 1.00 86.75 219 LYS A C 1
ATOM 1716 O O . LYS A 1 219 ? -13.511 4.874 6.961 1.00 86.75 219 LYS A O 1
ATOM 1721 N N . ILE A 1 220 ? -14.672 4.144 5.183 1.00 85.44 220 ILE A N 1
ATOM 1722 C CA . ILE A 1 220 ? -14.191 5.173 4.252 1.00 85.44 220 ILE A CA 1
ATOM 1723 C C . ILE A 1 220 ? -14.864 6.513 4.571 1.00 85.44 220 ILE A C 1
ATOM 1725 O O . ILE A 1 220 ? -14.177 7.522 4.725 1.00 85.44 220 ILE A O 1
ATOM 1729 N N . LYS A 1 221 ? -16.194 6.533 4.754 1.00 87.50 221 LYS A N 1
ATOM 1730 C CA . LYS A 1 221 ? -16.909 7.752 5.191 1.00 87.50 221 LYS A CA 1
ATOM 1731 C C . LYS A 1 221 ? -16.476 8.218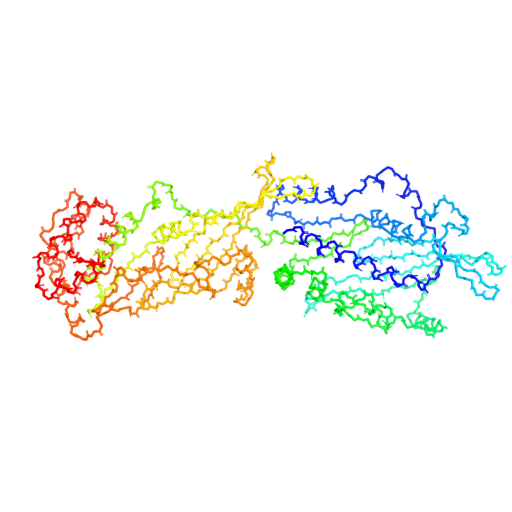 6.572 1.00 87.50 221 LYS A C 1
ATOM 1733 O O . LYS A 1 221 ? -16.450 9.421 6.810 1.00 87.50 221 LYS A O 1
ATOM 1738 N N . LEU A 1 222 ? -16.170 7.277 7.460 1.00 83.44 222 LEU A N 1
ATOM 1739 C CA . LEU A 1 222 ? -15.666 7.544 8.794 1.00 83.44 222 LEU A CA 1
ATOM 1740 C C . LEU A 1 222 ? -14.372 8.352 8.727 1.00 83.44 222 LEU A C 1
ATOM 1742 O O . LEU A 1 222 ? -14.321 9.470 9.232 1.00 83.44 222 LEU A O 1
ATOM 1746 N N . VAL A 1 223 ? -13.345 7.826 8.060 1.00 78.62 223 VAL A N 1
ATOM 1747 C CA . VAL A 1 223 ? -12.069 8.539 7.982 1.00 78.62 223 VAL A CA 1
ATOM 1748 C C . VAL A 1 223 ? -12.192 9.823 7.154 1.00 78.62 223 VAL A C 1
ATOM 1750 O O . VAL A 1 223 ? -11.638 10.845 7.551 1.00 78.62 223 VAL A O 1
ATOM 1753 N N . GLY A 1 224 ? -12.981 9.815 6.074 1.00 77.25 224 GLY A N 1
ATOM 1754 C CA . GLY A 1 224 ? -13.275 11.017 5.293 1.00 77.25 224 GLY A CA 1
ATOM 1755 C C . GLY A 1 224 ? -13.921 12.131 6.125 1.00 77.25 224 GLY A C 1
ATOM 1756 O O . GLY A 1 224 ? -13.482 13.271 6.044 1.00 77.25 224 GLY A O 1
ATOM 1757 N N . GLY A 1 225 ? -14.909 11.817 6.971 1.00 75.69 225 GLY A N 1
ATOM 1758 C CA . GLY A 1 225 ? -15.569 12.797 7.847 1.00 75.69 225 GLY A CA 1
ATOM 1759 C C . GLY A 1 225 ? -14.678 13.325 8.978 1.00 75.69 225 GLY A C 1
ATOM 1760 O O . GLY A 1 225 ? -14.891 14.429 9.461 1.00 75.69 225 GLY A O 1
ATOM 1761 N N . LEU A 1 226 ? -13.658 12.566 9.386 1.00 71.12 226 LEU A N 1
ATOM 1762 C CA . LEU A 1 226 ? -12.710 12.938 10.446 1.00 71.12 226 LEU A CA 1
ATOM 1763 C C . LEU A 1 226 ? -11.507 13.762 9.976 1.00 71.12 226 LEU A C 1
ATOM 1765 O O . LEU A 1 226 ? -10.704 14.203 10.802 1.00 71.12 226 LEU A O 1
ATOM 1769 N N . MET A 1 227 ? -11.329 13.911 8.665 1.00 73.75 227 MET A N 1
ATOM 1770 C CA . MET A 1 227 ? -10.183 14.587 8.069 1.00 73.75 227 MET A CA 1
ATOM 1771 C C . MET A 1 227 ? -10.625 15.912 7.451 1.00 73.75 227 MET A C 1
ATOM 1773 O O . MET A 1 227 ? -11.557 15.958 6.656 1.00 73.75 227 MET A O 1
ATOM 1777 N N . GLU A 1 228 ? -9.915 16.985 7.790 1.00 68.94 228 GLU A N 1
ATOM 1778 C CA . GLU A 1 228 ? -10.136 18.329 7.253 1.00 68.94 228 GLU A CA 1
ATOM 1779 C C . GLU A 1 228 ? -8.908 18.788 6.452 1.00 68.94 228 GLU A C 1
ATOM 1781 O O . GLU A 1 228 ? -7.764 18.523 6.834 1.00 68.94 228 GLU A O 1
ATOM 1786 N N . GLY A 1 229 ? -9.142 19.510 5.353 1.00 68.31 229 GLY A N 1
ATOM 1787 C CA . GLY A 1 229 ? -8.094 20.100 4.514 1.00 68.31 229 GLY A CA 1
ATOM 1788 C C . GLY A 1 229 ? -7.538 19.177 3.421 1.00 68.31 229 GLY A C 1
ATOM 1789 O O . GLY A 1 229 ? -8.088 18.121 3.116 1.00 68.31 229 GLY A O 1
ATOM 1790 N N . SER A 1 230 ? -6.421 19.588 2.815 1.00 57.88 230 SER A N 1
ATOM 1791 C CA . SER A 1 230 ? -5.858 18.993 1.588 1.00 57.88 230 SER A CA 1
ATOM 1792 C C . SER A 1 230 ? -5.409 17.527 1.696 1.00 57.88 230 SER A C 1
ATOM 1794 O O . SER A 1 230 ? -5.187 16.889 0.675 1.00 57.88 230 SER A O 1
ATOM 1796 N N . GLY A 1 231 ? -5.306 16.961 2.903 1.00 63.91 231 GLY A N 1
ATOM 1797 C CA . GLY A 1 231 ? -4.987 15.542 3.114 1.00 63.91 231 GLY A CA 1
ATOM 1798 C C . GLY A 1 231 ? -6.190 14.587 3.081 1.00 63.91 231 GLY A C 1
ATOM 1799 O O . GLY A 1 231 ? -6.009 13.386 3.276 1.00 63.91 231 GLY A O 1
ATOM 1800 N N . GLN A 1 232 ? -7.415 15.090 2.888 1.00 71.12 232 GLN A N 1
ATOM 1801 C CA . GLN A 1 232 ? -8.644 14.298 3.024 1.00 71.12 232 GLN A CA 1
ATOM 1802 C C . GLN A 1 232 ? -8.833 13.268 1.897 1.00 71.12 232 GLN A C 1
ATOM 1804 O O . GLN A 1 232 ? -9.053 12.093 2.194 1.00 71.12 232 GLN A O 1
ATOM 1809 N N . GLN A 1 233 ? -8.724 13.673 0.624 1.00 70.06 233 GLN A N 1
ATOM 1810 C CA . GLN A 1 233 ? -8.825 12.763 -0.533 1.00 70.06 233 GLN A CA 1
ATOM 1811 C C . GLN A 1 233 ? -7.744 11.683 -0.446 1.00 70.06 233 GLN A C 1
ATOM 1813 O O . GLN A 1 233 ? -8.051 10.494 -0.425 1.00 70.06 233 GLN A O 1
ATOM 1818 N N . ALA A 1 234 ? -6.505 12.123 -0.226 1.00 65.12 234 ALA A N 1
ATOM 1819 C CA . ALA A 1 234 ? -5.335 11.285 -0.032 1.00 65.12 234 ALA A CA 1
ATOM 1820 C C . ALA A 1 234 ? -5.538 10.148 0.992 1.00 65.12 234 ALA A C 1
ATOM 1822 O O . ALA A 1 234 ? -5.322 8.967 0.715 1.00 65.12 234 ALA A O 1
ATOM 1823 N N . MET A 1 235 ? -6.006 10.505 2.191 1.00 70.44 235 MET A N 1
ATOM 1824 C CA . MET A 1 235 ? -6.323 9.542 3.245 1.00 70.44 235 MET A CA 1
ATOM 1825 C C . MET A 1 235 ? -7.520 8.654 2.883 1.00 70.44 235 MET A C 1
ATOM 1827 O O . MET A 1 235 ? -7.528 7.467 3.206 1.00 70.44 235 MET A O 1
ATOM 1831 N N . THR A 1 236 ? -8.528 9.208 2.208 1.00 75.88 236 THR A N 1
ATOM 1832 C CA . THR A 1 236 ? -9.705 8.451 1.766 1.00 75.88 236 THR A CA 1
ATOM 1833 C C . THR A 1 236 ? -9.287 7.326 0.821 1.00 75.88 236 THR A C 1
ATOM 1835 O O . THR A 1 236 ? -9.735 6.198 1.013 1.00 75.88 236 THR A O 1
ATOM 1838 N N . THR A 1 237 ? -8.376 7.583 -0.122 1.00 75.19 237 THR A N 1
ATOM 1839 C CA . THR A 1 237 ? -7.832 6.556 -1.023 1.00 75.19 237 THR A CA 1
ATOM 1840 C C . THR A 1 237 ? -6.968 5.541 -0.290 1.00 75.19 237 THR A C 1
ATOM 1842 O O . THR A 1 237 ? -7.201 4.345 -0.457 1.00 75.19 237 THR A O 1
ATOM 1845 N N . LEU A 1 238 ? -6.061 5.958 0.600 1.00 76.75 238 LEU A N 1
ATOM 1846 C CA . LEU A 1 238 ? -5.306 4.993 1.408 1.00 76.75 238 LEU A CA 1
ATOM 1847 C C . LEU A 1 238 ? -6.250 4.049 2.177 1.00 76.75 238 LEU A C 1
ATOM 1849 O O . LEU A 1 238 ? -6.050 2.837 2.191 1.00 76.75 238 LEU A O 1
ATOM 1853 N N . ILE A 1 239 ? -7.328 4.576 2.763 1.00 81.19 239 ILE A N 1
ATOM 1854 C CA . ILE A 1 239 ? -8.321 3.758 3.467 1.00 81.19 239 ILE A CA 1
ATOM 1855 C C . ILE A 1 239 ? -9.161 2.904 2.509 1.00 81.19 239 ILE A C 1
ATOM 1857 O O . ILE A 1 239 ? -9.456 1.773 2.892 1.00 81.19 239 ILE A O 1
ATOM 1861 N N . LYS A 1 240 ? -9.506 3.357 1.286 1.00 81.19 240 LYS A N 1
ATOM 1862 C CA . LYS A 1 240 ? -10.095 2.489 0.234 1.00 81.19 240 LYS A CA 1
ATOM 1863 C C . LYS A 1 240 ? -9.197 1.261 0.032 1.00 81.19 240 LYS A C 1
ATOM 1865 O O . LYS A 1 240 ? -9.659 0.139 0.221 1.00 81.19 240 LYS A O 1
ATOM 1870 N N . ILE A 1 241 ? -7.911 1.486 -0.248 1.00 80.56 241 ILE A N 1
ATOM 1871 C CA . ILE A 1 241 ? -6.914 0.450 -0.554 1.00 80.56 241 ILE A CA 1
ATOM 1872 C C . ILE A 1 241 ? -6.774 -0.547 0.601 1.00 80.56 241 ILE A C 1
ATOM 1874 O O . ILE A 1 241 ? -6.946 -1.751 0.401 1.00 80.56 241 ILE A O 1
ATOM 1878 N N . LEU A 1 242 ? -6.536 -0.055 1.822 1.00 85.12 242 LEU A N 1
ATOM 1879 C CA . LEU A 1 242 ? -6.395 -0.899 3.016 1.00 85.12 242 LEU A CA 1
ATOM 1880 C C . LEU A 1 242 ? -7.666 -1.694 3.345 1.00 85.12 242 LEU A C 1
ATOM 1882 O O . LEU A 1 242 ? -7.596 -2.782 3.914 1.00 85.12 242 LEU A O 1
ATOM 1886 N N . THR A 1 243 ? -8.827 -1.147 2.993 1.00 84.38 243 THR A N 1
ATOM 1887 C CA . THR A 1 243 ? -10.135 -1.754 3.240 1.00 84.38 243 THR A CA 1
ATOM 1888 C C . THR A 1 243 ? -10.468 -2.831 2.212 1.00 84.38 243 THR A C 1
ATOM 1890 O O . THR A 1 243 ? -10.847 -3.931 2.603 1.00 84.38 243 THR A O 1
ATOM 1893 N N . TYR A 1 244 ? -10.336 -2.549 0.913 1.00 84.31 244 TYR A N 1
ATOM 1894 C CA . TYR A 1 244 ? -10.692 -3.505 -0.142 1.00 84.31 244 TYR A CA 1
ATOM 1895 C C . TYR A 1 244 ? -9.716 -4.683 -0.240 1.00 84.31 244 TYR A C 1
ATOM 1897 O O . TYR A 1 244 ? -10.131 -5.769 -0.631 1.00 84.31 244 TYR A O 1
ATOM 1905 N N . ASN A 1 245 ? -8.465 -4.505 0.195 1.00 83.31 245 ASN A N 1
ATOM 1906 C CA . ASN A 1 245 ? -7.464 -5.575 0.278 1.00 83.31 245 ASN A CA 1
ATOM 1907 C C . ASN A 1 245 ? -7.438 -6.288 1.654 1.00 83.31 245 ASN A C 1
ATOM 1909 O O . ASN A 1 245 ? -6.535 -7.082 1.925 1.00 83.31 245 ASN A O 1
ATOM 1913 N N . GLU A 1 246 ? -8.405 -6.000 2.539 1.00 86.56 246 GLU A N 1
ATOM 1914 C CA . GLU A 1 246 ? -8.537 -6.579 3.894 1.00 86.56 246 GLU A CA 1
ATOM 1915 C C . GLU A 1 246 ? -7.249 -6.496 4.744 1.00 86.56 246 GLU A C 1
ATOM 1917 O O . GLU A 1 246 ? -6.940 -7.377 5.558 1.00 86.56 246 GLU A O 1
ATOM 1922 N N . LEU A 1 247 ? -6.488 -5.415 4.541 1.00 87.69 247 LEU A N 1
ATOM 1923 C CA . LEU A 1 247 ? -5.209 -5.154 5.201 1.00 87.69 247 LEU A CA 1
ATOM 1924 C C . LEU A 1 247 ? -5.391 -4.579 6.603 1.00 87.69 247 LEU A C 1
ATOM 1926 O O . LEU A 1 247 ? -4.495 -4.720 7.421 1.00 87.69 247 LEU A O 1
ATOM 1930 N N . LEU A 1 248 ? -6.523 -3.937 6.895 1.00 87.06 248 LEU A N 1
ATOM 1931 C CA . LEU A 1 248 ? -6.824 -3.404 8.223 1.00 87.06 248 LEU A CA 1
ATOM 1932 C C . LEU A 1 248 ? -7.808 -4.322 8.962 1.00 87.06 248 LEU A C 1
ATOM 1934 O O . LEU A 1 248 ? -8.881 -4.631 8.435 1.00 87.06 248 LEU A O 1
ATOM 1938 N N . ASP A 1 249 ? -7.478 -4.708 10.193 1.00 86.88 249 ASP A N 1
ATOM 1939 C CA . ASP A 1 249 ? -8.302 -5.576 11.040 1.00 86.88 249 ASP A CA 1
ATOM 1940 C C . ASP A 1 249 ? -8.367 -5.110 12.501 1.00 86.88 249 ASP A C 1
ATOM 1942 O O . ASP A 1 249 ? -7.475 -4.411 12.975 1.00 86.88 249 ASP A O 1
ATOM 1946 N N . VAL A 1 250 ? -9.411 -5.517 13.231 1.00 85.38 250 VAL A N 1
ATOM 1947 C CA . VAL A 1 250 ? -9.508 -5.321 14.691 1.00 85.38 250 VAL A CA 1
ATOM 1948 C C . VAL A 1 250 ? -9.643 -6.675 15.364 1.00 85.38 250 VAL A C 1
ATOM 1950 O O . VAL A 1 250 ? -10.682 -7.325 15.252 1.00 85.38 250 VAL A O 1
ATOM 1953 N N . VAL A 1 251 ? -8.622 -7.047 16.129 1.00 85.38 251 VAL A N 1
ATOM 1954 C CA . VAL A 1 251 ? -8.612 -8.246 16.968 1.00 85.38 251 VAL A CA 1
ATOM 1955 C C . VAL A 1 251 ? -8.980 -7.848 18.397 1.00 85.38 251 VAL A C 1
ATOM 1957 O O . VAL A 1 251 ? -8.401 -6.916 18.958 1.00 85.38 251 VAL A O 1
ATOM 1960 N N . VAL A 1 252 ? -9.942 -8.552 18.997 1.00 84.56 252 VAL A N 1
ATOM 1961 C CA . VAL A 1 252 ? -10.338 -8.371 20.403 1.00 84.56 252 VAL A CA 1
ATOM 1962 C C . VAL A 1 252 ? -10.089 -9.671 21.158 1.00 84.56 252 VAL A C 1
ATOM 1964 O O . VAL A 1 252 ? -10.713 -10.692 20.872 1.00 84.56 252 VAL A O 1
ATOM 1967 N N . ASP A 1 253 ? -9.186 -9.609 22.131 1.00 86.06 253 ASP A N 1
ATOM 1968 C CA . ASP A 1 253 ? -8.802 -10.704 23.024 1.00 86.06 253 ASP A CA 1
ATOM 1969 C C . ASP A 1 253 ? -9.180 -10.336 24.475 1.00 86.06 253 ASP A C 1
ATOM 1971 O O . ASP A 1 253 ? -9.501 -9.190 24.797 1.00 86.06 253 ASP A O 1
ATOM 1975 N N . LYS A 1 254 ? -9.122 -11.305 25.387 1.00 85.12 254 LYS A N 1
ATOM 1976 C CA . LYS A 1 254 ? -9.553 -11.243 26.797 1.00 85.12 254 LYS A CA 1
ATOM 1977 C C . LYS A 1 254 ? -8.977 -10.086 27.623 1.00 85.12 254 LYS A C 1
ATOM 1979 O O . LYS A 1 254 ? -9.520 -9.790 28.686 1.00 85.12 254 LYS A O 1
ATOM 1984 N N . SER A 1 255 ? -7.879 -9.470 27.191 1.00 83.12 255 SER A N 1
ATOM 1985 C CA . SER A 1 255 ? -7.236 -8.344 27.880 1.00 83.12 255 SER A CA 1
ATOM 1986 C C . SER A 1 255 ? -6.967 -7.131 26.991 1.00 83.12 255 SER A C 1
ATOM 1988 O O . SER A 1 255 ? -6.508 -6.121 27.524 1.00 83.12 255 SER A O 1
ATOM 1990 N N . LYS A 1 256 ? -7.238 -7.188 25.678 1.00 86.00 256 LYS A N 1
ATOM 1991 C CA . LYS A 1 256 ? -6.764 -6.171 24.727 1.00 86.00 256 LYS A CA 1
ATOM 1992 C C . LYS A 1 256 ? -7.568 -6.050 23.434 1.00 86.00 256 LYS A C 1
ATOM 1994 O O . LYS A 1 256 ? -8.168 -7.012 22.962 1.00 86.00 256 LYS A O 1
ATOM 1999 N N . ILE A 1 257 ? -7.526 -4.857 22.846 1.00 85.12 257 ILE A N 1
ATOM 2000 C CA . ILE A 1 257 ? -7.942 -4.572 21.472 1.00 85.12 257 ILE A CA 1
ATOM 2001 C C . ILE A 1 257 ? -6.681 -4.225 20.680 1.00 85.12 257 ILE A C 1
ATOM 2003 O O . ILE A 1 257 ? -5.985 -3.276 21.033 1.00 85.12 257 ILE A O 1
ATOM 2007 N N . LYS A 1 258 ? -6.408 -4.956 19.600 1.00 85.69 258 LYS A N 1
ATOM 2008 C CA . LYS A 1 258 ? -5.353 -4.637 18.631 1.00 85.69 258 LYS A CA 1
ATOM 2009 C C . LYS A 1 258 ? -6.015 -4.166 17.338 1.00 85.69 258 LYS A C 1
ATOM 2011 O O . LYS A 1 258 ? -6.784 -4.921 16.745 1.00 85.69 258 LYS A O 1
ATOM 2016 N N . LEU A 1 259 ? -5.729 -2.941 16.893 1.00 84.75 259 LEU A N 1
ATOM 2017 C CA . LEU A 1 259 ? -5.950 -2.576 15.490 1.00 84.75 259 LEU A CA 1
ATOM 2018 C C . LEU A 1 259 ? -4.681 -2.938 14.727 1.00 84.75 259 LEU A C 1
ATOM 2020 O O . LEU A 1 259 ? -3.615 -2.409 15.027 1.00 84.75 259 LEU A O 1
ATOM 2024 N N . GLU A 1 260 ? -4.806 -3.832 13.760 1.00 87.62 260 GLU A N 1
ATOM 2025 C CA . GLU A 1 260 ? -3.697 -4.429 13.029 1.00 87.62 260 GLU A CA 1
ATOM 2026 C C . GLU A 1 260 ? -3.740 -4.007 11.560 1.00 87.62 260 GLU A C 1
ATOM 2028 O O . GLU A 1 260 ? -4.769 -4.121 10.893 1.00 87.62 260 GLU A O 1
ATOM 2033 N N . LEU A 1 261 ? -2.611 -3.514 11.062 1.00 88.50 261 LEU A N 1
ATOM 2034 C CA . LEU A 1 261 ? -2.304 -3.410 9.648 1.00 88.50 261 LEU A CA 1
ATOM 2035 C C . LEU A 1 261 ? -1.484 -4.646 9.270 1.00 88.50 261 LEU A C 1
ATOM 2037 O O . LEU A 1 261 ? -0.405 -4.850 9.817 1.00 88.50 261 LEU A O 1
ATOM 2041 N N . LYS A 1 262 ? -1.975 -5.424 8.303 1.00 89.88 262 LYS A N 1
ATOM 2042 C CA . LYS A 1 262 ? -1.303 -6.589 7.716 1.00 89.88 262 LYS A CA 1
ATOM 2043 C C . LYS A 1 262 ? -0.175 -6.140 6.783 1.00 89.88 262 LYS A C 1
ATOM 2045 O O . LYS A 1 262 ? -0.261 -6.275 5.562 1.00 89.88 262 LYS A O 1
ATOM 2050 N N . SER A 1 263 ? 0.823 -5.486 7.371 1.00 87.75 263 SER A N 1
ATOM 2051 C CA . SER A 1 263 ? 2.007 -4.925 6.726 1.00 87.75 263 SER A CA 1
ATOM 2052 C C . SER A 1 263 ? 2.913 -5.986 6.108 1.00 87.75 263 SER A C 1
ATOM 2054 O O . SER A 1 263 ? 3.562 -5.681 5.113 1.00 87.75 263 SER A O 1
ATOM 2056 N N . SER A 1 264 ? 2.897 -7.224 6.611 1.00 88.69 264 SER A N 1
ATOM 2057 C CA . SER A 1 264 ? 3.577 -8.378 6.003 1.00 88.69 264 SER A CA 1
ATOM 2058 C C . SER A 1 264 ? 3.205 -8.541 4.523 1.00 88.69 264 SER A C 1
ATOM 2060 O O . SER A 1 264 ? 4.067 -8.698 3.667 1.00 88.69 264 SER A O 1
ATOM 2062 N N . LYS A 1 265 ? 1.920 -8.366 4.181 1.00 88.94 265 LYS A N 1
ATOM 2063 C CA . LYS A 1 265 ? 1.398 -8.441 2.803 1.00 88.94 265 LYS A CA 1
ATOM 2064 C C . LYS A 1 265 ? 1.881 -7.313 1.886 1.00 88.94 265 LYS A C 1
ATOM 2066 O O . LYS A 1 265 ? 1.723 -7.411 0.670 1.00 88.94 265 LYS A O 1
ATOM 2071 N N . LEU A 1 266 ? 2.389 -6.229 2.471 1.00 88.69 266 LEU A N 1
ATOM 2072 C CA . LEU A 1 266 ? 2.988 -5.093 1.771 1.00 88.69 266 LEU A CA 1
ATOM 2073 C C . LEU A 1 266 ? 4.516 -5.214 1.705 1.00 88.69 266 LEU A C 1
ATOM 2075 O O . LEU A 1 266 ? 5.131 -4.512 0.906 1.00 88.69 266 LEU A O 1
ATOM 2079 N N . TYR A 1 267 ? 5.132 -6.061 2.532 1.00 90.31 267 TYR A N 1
ATOM 2080 C CA . TYR A 1 267 ? 6.576 -6.253 2.555 1.00 90.31 267 TYR A CA 1
ATOM 2081 C C . TYR A 1 267 ? 7.054 -6.876 1.238 1.00 90.31 267 TYR A C 1
ATOM 2083 O O . TYR A 1 267 ? 6.507 -7.874 0.772 1.00 90.31 267 TYR A O 1
ATOM 2091 N N . LEU A 1 268 ? 8.077 -6.268 0.635 1.00 90.94 268 LEU A N 1
ATOM 2092 C CA . LEU A 1 268 ? 8.784 -6.797 -0.532 1.00 90.94 268 LEU A CA 1
ATOM 2093 C C . LEU A 1 268 ? 10.159 -6.135 -0.614 1.00 90.94 268 LEU A C 1
ATOM 2095 O O . LEU A 1 268 ? 10.325 -5.051 -1.181 1.00 90.94 268 LEU A O 1
ATOM 2099 N N . SER A 1 269 ? 11.134 -6.805 -0.003 1.00 88.19 269 SER A N 1
ATOM 2100 C CA . SER A 1 269 ? 12.545 -6.424 -0.009 1.00 88.19 269 SER A CA 1
ATOM 2101 C C . SER A 1 269 ? 13.283 -7.121 -1.151 1.00 88.19 269 SER A C 1
ATOM 2103 O O . SER A 1 269 ? 14.036 -8.069 -0.931 1.00 88.19 269 SER A O 1
ATOM 2105 N N . GLU A 1 270 ? 13.071 -6.647 -2.373 1.00 87.56 270 GLU A N 1
ATOM 2106 C CA . GLU A 1 270 ? 13.869 -7.043 -3.534 1.00 87.56 270 GLU A CA 1
ATOM 2107 C C . GLU A 1 270 ? 15.040 -6.078 -3.770 1.00 87.56 270 GLU A C 1
ATOM 2109 O O . GLU A 1 270 ? 15.018 -4.922 -3.339 1.00 87.56 270 GLU A O 1
ATOM 2114 N N . ILE A 1 271 ? 16.089 -6.564 -4.433 1.00 86.38 271 ILE A N 1
ATOM 2115 C CA . ILE A 1 271 ? 17.198 -5.721 -4.883 1.00 86.38 271 ILE A CA 1
ATOM 2116 C C . ILE A 1 271 ? 16.763 -5.108 -6.211 1.00 86.38 271 ILE A C 1
ATOM 2118 O O . ILE A 1 271 ? 16.480 -5.845 -7.149 1.00 86.38 271 ILE A O 1
ATOM 2122 N N . LEU A 1 272 ? 16.697 -3.778 -6.280 1.00 86.75 272 LEU A N 1
ATOM 2123 C CA . LEU A 1 272 ? 16.499 -3.074 -7.544 1.00 86.75 272 LEU A CA 1
ATOM 2124 C C . LEU A 1 272 ? 17.841 -2.886 -8.249 1.00 86.75 272 LEU A C 1
ATOM 2126 O O . LEU A 1 272 ? 18.813 -2.448 -7.624 1.00 86.75 272 LEU A O 1
ATOM 2130 N N . ASP A 1 273 ? 17.868 -3.137 -9.557 1.00 83.81 273 ASP A N 1
ATOM 2131 C CA . ASP A 1 273 ? 19.035 -2.926 -10.419 1.00 83.81 273 ASP A CA 1
ATOM 2132 C C . ASP A 1 273 ? 19.226 -1.433 -10.752 1.00 83.81 273 ASP A C 1
ATOM 2134 O O . ASP A 1 273 ? 19.149 -0.968 -11.892 1.00 83.81 273 ASP A O 1
ATOM 2138 N N . HIS A 1 274 ? 19.474 -0.648 -9.700 1.00 86.25 274 HIS A N 1
ATOM 2139 C CA . HIS A 1 274 ? 19.831 0.761 -9.799 1.00 86.25 274 HIS A CA 1
ATOM 2140 C C . HIS A 1 274 ? 21.107 0.948 -10.629 1.00 86.25 274 HIS A C 1
ATOM 2142 O O . HIS A 1 274 ? 22.079 0.198 -10.506 1.00 86.25 274 HIS A O 1
ATOM 2148 N N . VAL A 1 275 ? 21.135 2.018 -11.426 1.00 87.31 275 VAL A N 1
ATOM 2149 C CA . VAL A 1 275 ? 22.283 2.362 -12.271 1.00 87.31 275 VAL A CA 1
ATOM 2150 C C . VAL A 1 275 ? 23.536 2.548 -11.401 1.00 87.31 275 VAL A C 1
ATOM 2152 O O . VAL A 1 275 ? 23.552 3.437 -10.544 1.00 87.31 275 VAL A O 1
ATOM 2155 N N . PRO A 1 276 ? 24.611 1.761 -11.611 1.00 85.12 276 PRO A N 1
ATOM 2156 C CA . PRO A 1 276 ? 25.854 1.936 -10.870 1.00 85.12 276 PRO A CA 1
ATOM 2157 C C . PRO A 1 276 ? 26.419 3.342 -11.078 1.00 85.12 276 PRO A C 1
ATOM 2159 O O . PRO A 1 276 ? 26.405 3.842 -12.198 1.00 85.12 276 PRO A O 1
ATOM 2162 N N . GLU A 1 277 ? 26.985 3.954 -10.037 1.00 85.06 277 GLU A N 1
ATOM 2163 C CA . GLU A 1 277 ? 27.406 5.369 -10.057 1.00 85.06 277 GLU A CA 1
ATOM 2164 C C . GLU A 1 277 ? 28.325 5.729 -11.244 1.00 85.06 277 GLU A C 1
ATOM 2166 O O . GLU A 1 277 ? 28.179 6.777 -11.865 1.00 85.06 277 GLU A O 1
ATOM 2171 N N . HIS A 1 278 ? 29.221 4.811 -11.624 1.00 83.12 278 HIS A N 1
ATOM 2172 C CA . HIS A 1 278 ? 30.143 4.954 -12.759 1.00 83.12 278 HIS A CA 1
ATOM 2173 C C . HIS A 1 278 ? 29.490 4.794 -14.149 1.00 83.12 278 HIS A C 1
ATOM 2175 O O . HIS A 1 278 ? 30.166 4.969 -15.159 1.00 83.12 278 HIS A O 1
ATOM 2181 N N . LYS A 1 279 ? 28.207 4.415 -14.211 1.00 85.00 279 LYS A N 1
ATOM 2182 C CA . LYS A 1 279 ? 27.392 4.287 -15.432 1.00 85.00 279 LYS A CA 1
ATOM 2183 C C . LYS A 1 279 ? 26.281 5.339 -15.525 1.00 85.00 279 LYS A C 1
ATOM 2185 O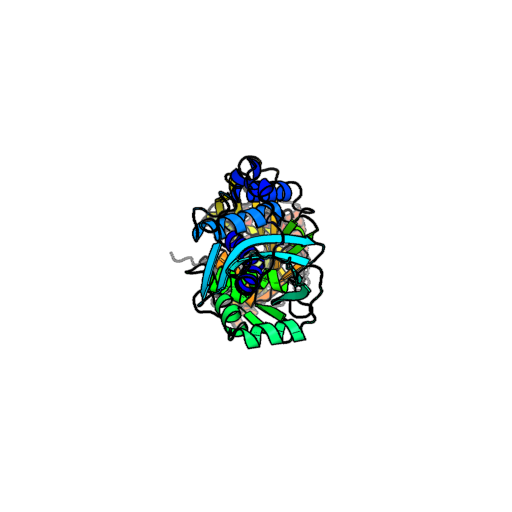 O . LYS A 1 279 ? 25.599 5.373 -16.550 1.00 85.00 279 LYS A O 1
ATOM 2190 N N . LYS A 1 280 ? 26.066 6.149 -14.482 1.00 88.38 280 LYS A N 1
ATOM 2191 C CA . LYS A 1 280 ? 25.060 7.219 -14.478 1.00 88.38 280 LYS A CA 1
ATOM 2192 C C . LYS A 1 280 ? 25.426 8.325 -15.457 1.00 88.38 280 LYS A C 1
ATOM 2194 O O . LYS A 1 280 ? 26.600 8.650 -15.616 1.00 88.38 280 LYS A O 1
ATOM 2199 N N . LEU A 1 281 ? 24.403 8.924 -16.058 1.00 86.81 281 LEU A N 1
ATOM 2200 C CA . LEU A 1 281 ? 24.547 10.123 -16.876 1.00 86.81 281 LEU A CA 1
ATOM 2201 C C . LEU A 1 281 ? 24.713 11.322 -15.933 1.00 86.81 281 LEU A C 1
ATOM 2203 O O . LEU A 1 281 ? 23.811 11.667 -15.169 1.00 86.81 281 LEU A O 1
ATOM 2207 N N . GLN A 1 282 ? 25.878 11.955 -15.959 1.00 87.31 282 GLN A N 1
ATOM 2208 C CA . GLN A 1 282 ? 26.188 13.099 -15.106 1.00 87.31 282 GLN A CA 1
ATOM 2209 C C . GLN A 1 282 ? 25.732 14.408 -15.764 1.00 87.31 282 GLN A C 1
ATOM 2211 O O . GLN A 1 282 ? 25.236 15.313 -15.083 1.00 87.31 282 GLN A O 1
ATOM 2216 N N . SER A 1 283 ? 25.826 14.490 -17.096 1.00 87.06 283 SER A N 1
ATOM 2217 C CA . SER A 1 283 ? 25.586 15.704 -17.881 1.00 87.06 283 SER A CA 1
ATOM 2218 C C . SER A 1 283 ? 24.635 15.508 -19.072 1.00 87.06 283 SER A C 1
ATOM 2220 O O . SER A 1 283 ? 24.500 14.413 -19.616 1.00 87.06 283 SER A O 1
ATOM 2222 N N . GLU A 1 284 ? 24.022 16.606 -19.531 1.00 83.81 284 GLU A N 1
ATOM 2223 C CA . GLU A 1 284 ? 23.242 16.638 -20.783 1.00 83.81 284 GLU A CA 1
ATOM 2224 C C . GLU A 1 284 ? 24.068 16.152 -21.984 1.00 83.81 284 GLU A C 1
ATOM 2226 O O . GLU A 1 284 ? 23.558 15.427 -22.830 1.00 83.81 284 GLU A O 1
ATOM 2231 N N . ALA A 1 285 ? 25.367 16.476 -22.025 1.00 81.56 285 ALA A N 1
ATOM 2232 C CA . ALA A 1 285 ? 26.261 16.063 -23.104 1.00 81.56 285 ALA A CA 1
ATOM 2233 C C . ALA A 1 285 ? 26.458 14.536 -23.168 1.00 81.56 285 ALA A C 1
ATOM 2235 O O . ALA A 1 285 ? 26.535 13.981 -24.264 1.00 81.56 285 ALA A O 1
ATOM 2236 N N . GLU A 1 286 ? 26.505 13.852 -22.020 1.00 82.69 286 GLU A N 1
ATOM 2237 C CA . GLU A 1 286 ? 26.548 12.383 -21.945 1.00 82.69 286 GLU A CA 1
ATOM 2238 C C . GLU A 1 286 ? 25.213 11.758 -22.353 1.00 82.69 286 GLU A C 1
ATOM 2240 O O . GLU A 1 286 ? 25.194 10.790 -23.113 1.00 82.69 286 GLU A O 1
ATOM 2245 N N . LYS A 1 287 ? 24.091 12.338 -21.907 1.00 84.19 287 LYS A N 1
ATOM 2246 C CA . LYS A 1 287 ? 22.742 11.923 -22.317 1.00 84.19 287 LYS A CA 1
ATOM 2247 C C . LYS A 1 287 ? 22.573 12.055 -23.838 1.00 84.19 287 LYS A C 1
ATOM 2249 O O . LYS A 1 287 ? 22.156 11.105 -24.494 1.00 84.19 287 LYS A O 1
ATOM 2254 N N . ASP A 1 288 ? 22.980 13.183 -24.419 1.00 77.75 288 ASP A N 1
ATOM 2255 C CA . ASP A 1 288 ? 22.957 13.425 -25.867 1.00 77.75 288 ASP A CA 1
ATOM 2256 C C . ASP A 1 288 ? 23.944 12.519 -26.626 1.00 77.75 288 ASP A C 1
ATOM 2258 O O . ASP A 1 288 ? 23.680 12.124 -27.760 1.00 77.75 288 ASP A O 1
ATOM 2262 N N . ALA A 1 289 ? 25.100 12.180 -26.044 1.00 73.44 289 ALA A N 1
ATOM 2263 C CA . ALA A 1 289 ? 26.030 11.208 -26.629 1.00 73.44 289 ALA A CA 1
ATOM 2264 C C . ALA A 1 289 ? 25.428 9.793 -26.666 1.00 73.44 289 ALA A C 1
ATOM 2266 O O . ALA A 1 289 ? 25.491 9.138 -27.703 1.00 73.44 289 ALA A O 1
ATOM 2267 N N . MET A 1 290 ? 24.775 9.352 -25.586 1.00 81.31 290 MET A N 1
ATOM 2268 C CA . MET A 1 290 ? 24.094 8.055 -25.534 1.00 81.31 290 MET A CA 1
ATOM 2269 C C . MET A 1 290 ? 22.941 7.975 -26.547 1.00 81.31 290 MET A C 1
ATOM 2271 O O . MET A 1 290 ? 22.836 6.993 -27.280 1.00 81.31 290 MET A O 1
ATOM 2275 N N . LEU A 1 291 ? 22.110 9.021 -26.642 1.00 77.31 291 LEU A N 1
ATOM 2276 C CA . LEU A 1 291 ? 21.015 9.076 -27.619 1.00 77.31 291 LEU A CA 1
ATOM 2277 C C . LEU A 1 291 ? 21.535 9.064 -29.068 1.00 77.31 291 LEU A C 1
ATOM 2279 O O . LEU A 1 291 ? 20.994 8.332 -29.893 1.00 77.31 291 LEU A O 1
ATOM 2283 N N . ARG A 1 292 ? 22.628 9.783 -29.372 1.00 71.12 292 ARG A N 1
ATOM 2284 C CA . ARG A 1 292 ? 23.291 9.727 -30.692 1.00 71.12 292 ARG A CA 1
ATOM 2285 C C . ARG A 1 292 ? 23.908 8.361 -30.998 1.00 71.12 292 ARG A C 1
ATOM 2287 O O . ARG A 1 292 ? 23.775 7.898 -32.128 1.00 71.12 292 ARG A O 1
ATOM 2294 N N . SER A 1 293 ? 24.506 7.683 -30.011 1.00 70.44 293 SER A N 1
ATOM 2295 C CA . SER A 1 293 ? 24.971 6.293 -30.176 1.00 70.44 293 SER A CA 1
ATOM 2296 C C . SER A 1 293 ? 23.814 5.398 -30.617 1.00 70.44 293 SER A C 1
ATOM 2298 O O . SER A 1 293 ? 23.898 4.724 -31.643 1.00 70.44 293 SER A O 1
ATOM 2300 N N . LYS A 1 294 ? 22.662 5.494 -29.936 1.00 76.50 294 LYS A N 1
ATOM 2301 C CA . LYS A 1 294 ? 21.460 4.759 -30.345 1.00 76.50 294 LYS A CA 1
ATOM 2302 C C . LYS A 1 294 ? 20.933 5.175 -31.716 1.00 76.50 294 LYS A C 1
ATOM 2304 O O . LYS A 1 294 ? 20.498 4.299 -32.460 1.00 76.50 294 LYS A O 1
ATOM 2309 N N . GLY A 1 295 ? 21.051 6.449 -32.095 1.00 70.19 295 GLY A N 1
ATOM 2310 C CA . GLY A 1 295 ? 20.760 6.926 -33.450 1.00 70.19 295 GLY A CA 1
ATOM 2311 C C . GLY A 1 295 ? 21.610 6.221 -34.512 1.00 70.19 295 GLY A C 1
ATOM 2312 O O . GLY A 1 295 ? 21.096 5.855 -35.563 1.00 70.19 295 GLY A O 1
ATOM 2313 N N . ALA A 1 296 ? 22.878 5.917 -34.222 1.00 65.81 296 ALA A N 1
ATOM 2314 C CA . ALA A 1 296 ? 23.702 5.087 -35.102 1.00 65.81 296 ALA A CA 1
ATOM 2315 C C . ALA A 1 296 ? 23.294 3.607 -35.094 1.00 65.81 296 ALA A C 1
ATOM 2317 O O . ALA A 1 296 ? 23.217 2.995 -36.160 1.00 65.81 296 ALA A O 1
ATOM 2318 N N . THR A 1 297 ? 22.958 3.032 -33.933 1.00 69.00 297 THR A N 1
ATOM 2319 C CA . THR A 1 297 ? 22.439 1.650 -33.884 1.00 69.00 297 THR A CA 1
ATOM 2320 C C . THR A 1 297 ? 21.130 1.499 -34.676 1.00 69.00 297 THR A C 1
ATOM 2322 O O . THR A 1 297 ? 20.923 0.477 -35.324 1.00 69.00 297 THR A O 1
ATOM 2325 N N . MET A 1 298 ? 20.301 2.552 -34.734 1.00 75.00 298 MET A N 1
ATOM 2326 C CA . MET A 1 298 ? 19.096 2.617 -35.570 1.00 75.00 298 MET A CA 1
ATOM 2327 C C . MET A 1 298 ? 19.400 2.467 -37.061 1.00 75.00 298 MET A C 1
ATOM 2329 O O . MET A 1 298 ? 18.601 1.898 -37.794 1.00 75.00 298 MET A O 1
ATOM 2333 N N . LEU A 1 299 ? 20.550 2.945 -37.532 1.00 68.62 299 LEU A N 1
ATOM 2334 C CA . LEU A 1 299 ? 20.958 2.804 -38.930 1.00 68.62 299 LEU A CA 1
ATOM 2335 C C . LEU A 1 299 ? 21.416 1.374 -39.225 1.00 68.62 299 LEU A C 1
ATOM 2337 O O . LEU A 1 299 ? 21.011 0.789 -40.229 1.00 68.62 299 LEU A O 1
ATOM 2341 N N . LEU A 1 300 ? 22.200 0.785 -38.316 1.00 70.44 300 LEU A N 1
ATOM 2342 C CA . LEU A 1 300 ? 22.635 -0.612 -38.411 1.00 70.44 300 LEU A CA 1
ATOM 2343 C C . LEU A 1 300 ? 21.443 -1.579 -38.382 1.00 70.44 300 LEU A C 1
ATOM 2345 O O . LEU A 1 300 ? 21.445 -2.562 -39.116 1.00 70.44 300 LEU A O 1
ATOM 2349 N N . SER A 1 301 ? 20.392 -1.248 -37.624 1.00 73.25 301 SER A N 1
ATOM 2350 C CA . SER A 1 301 ? 19.134 -2.007 -37.559 1.00 73.25 301 SER A CA 1
ATOM 2351 C C . SER A 1 301 ? 18.498 -2.278 -38.928 1.00 73.25 301 SER A C 1
ATOM 2353 O O . SER A 1 301 ? 17.867 -3.317 -39.121 1.00 73.25 301 SER A O 1
ATOM 2355 N N . SER A 1 302 ? 18.715 -1.378 -39.898 1.00 71.44 302 SER A N 1
ATOM 2356 C CA . SER A 1 302 ? 18.201 -1.526 -41.259 1.00 71.44 302 SER A CA 1
ATOM 2357 C C . SER A 1 302 ? 18.647 -2.850 -41.886 1.00 71.44 302 SER A C 1
ATOM 2359 O O . SER A 1 302 ? 17.874 -3.461 -42.611 1.00 71.44 302 SER A O 1
ATOM 2361 N N . LEU A 1 303 ? 19.840 -3.350 -41.552 1.00 69.00 303 LEU A N 1
ATOM 2362 C CA . LEU A 1 303 ? 20.404 -4.574 -42.122 1.00 69.00 303 LEU A CA 1
ATOM 2363 C C . LEU A 1 303 ? 19.577 -5.832 -41.820 1.00 69.00 303 LEU A C 1
ATOM 2365 O O . LEU A 1 303 ? 19.566 -6.740 -42.642 1.00 69.00 303 LEU A O 1
ATOM 2369 N N . GLY A 1 304 ? 18.906 -5.882 -40.663 1.00 66.19 304 GLY A N 1
ATOM 2370 C CA . GLY A 1 304 ? 18.143 -7.046 -40.192 1.00 66.19 304 GLY A CA 1
ATOM 2371 C C . GLY A 1 304 ? 16.642 -6.788 -40.017 1.00 66.19 304 GLY A C 1
ATOM 2372 O O . GLY A 1 304 ? 15.915 -7.681 -39.588 1.00 66.19 304 GLY A O 1
ATOM 2373 N N . GLY A 1 305 ? 16.172 -5.569 -40.298 1.00 67.31 305 GLY A N 1
ATOM 2374 C CA . GLY A 1 305 ? 14.764 -5.177 -40.198 1.00 67.31 305 GLY A CA 1
ATOM 2375 C C . GLY A 1 305 ? 13.918 -5.561 -41.419 1.00 67.31 305 GLY A C 1
ATOM 2376 O O . GLY A 1 305 ? 14.432 -5.945 -42.471 1.00 67.31 305 GLY A O 1
ATOM 2377 N N . GLU A 1 306 ? 12.593 -5.408 -41.303 1.00 74.62 306 GLU A N 1
ATOM 2378 C CA . GLU A 1 306 ? 11.700 -5.465 -42.470 1.00 74.62 306 GLU A CA 1
ATOM 2379 C C . GLU A 1 306 ? 12.076 -4.359 -43.480 1.00 74.62 306 GLU A C 1
ATOM 2381 O O . GLU A 1 306 ? 12.540 -3.279 -43.109 1.00 74.62 306 GLU A O 1
ATOM 2386 N N . ALA A 1 307 ? 11.904 -4.621 -44.779 1.00 70.69 307 ALA A N 1
ATOM 2387 C CA . ALA A 1 307 ? 12.315 -3.687 -45.828 1.00 70.69 307 ALA A CA 1
ATOM 2388 C C . ALA A 1 307 ? 11.581 -2.338 -45.706 1.00 70.69 307 ALA A C 1
ATOM 2390 O O . ALA A 1 307 ? 10.362 -2.265 -45.879 1.00 70.69 307 ALA A O 1
ATOM 2391 N N . GLY A 1 308 ? 12.340 -1.269 -45.452 1.00 71.94 308 GLY A N 1
ATOM 2392 C CA . GLY A 1 308 ? 11.810 0.081 -45.246 1.00 71.94 308 GLY A CA 1
ATOM 2393 C C . GLY A 1 308 ? 11.587 0.471 -43.781 1.00 71.94 308 GLY A C 1
ATOM 2394 O O . GLY A 1 308 ? 11.009 1.532 -43.522 1.00 71.94 308 GLY A O 1
ATOM 2395 N N . GLU A 1 309 ? 12.051 -0.356 -42.840 1.00 79.19 309 GLU A N 1
ATOM 2396 C CA . GLU A 1 309 ? 11.926 -0.139 -41.399 1.00 79.19 309 GLU A CA 1
ATOM 2397 C C . GLU A 1 309 ? 13.273 -0.074 -40.684 1.00 79.19 309 GLU A C 1
ATOM 2399 O O . GLU A 1 309 ? 14.282 -0.629 -41.117 1.00 79.19 309 GLU A O 1
ATOM 2404 N N . LEU A 1 310 ? 13.257 0.632 -39.557 1.00 79.00 310 LEU A N 1
ATOM 2405 C CA . LEU A 1 310 ? 14.382 0.816 -38.650 1.00 79.00 310 LEU A CA 1
ATOM 24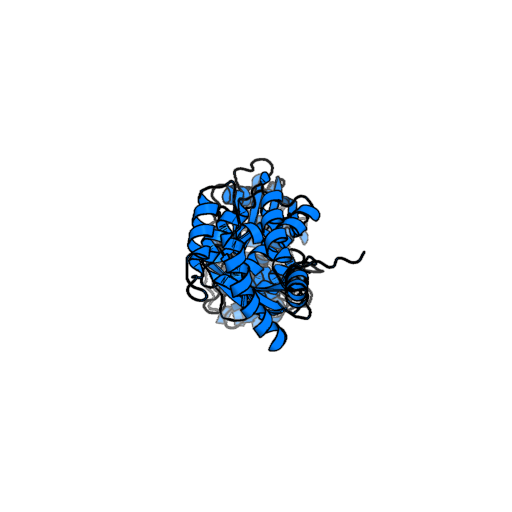06 C C . LEU A 1 310 ? 13.909 0.496 -37.231 1.00 79.00 310 LEU A C 1
ATOM 2408 O O . LEU A 1 310 ? 12.757 0.768 -36.886 1.00 79.00 310 LEU A O 1
ATOM 2412 N N . TYR A 1 311 ? 14.784 -0.028 -36.382 1.00 79.56 311 TYR A N 1
ATOM 2413 C CA . TYR A 1 311 ? 14.508 -0.233 -34.967 1.00 79.56 311 TYR A CA 1
ATOM 2414 C C . TYR A 1 311 ? 15.632 0.271 -34.056 1.00 79.56 311 TYR A C 1
ATOM 2416 O O . TYR A 1 311 ? 16.813 0.201 -34.378 1.00 79.56 311 TYR A O 1
ATOM 2424 N N . VAL A 1 312 ? 15.258 0.761 -32.876 1.00 80.06 312 VAL A N 1
ATOM 2425 C CA . VAL A 1 312 ? 16.181 1.046 -31.769 1.00 80.06 312 VAL A CA 1
ATOM 2426 C C . VAL A 1 312 ? 15.894 0.053 -30.660 1.00 80.06 312 VAL A C 1
ATOM 2428 O O . VAL A 1 312 ? 14.753 -0.040 -30.209 1.00 80.06 312 VAL A O 1
ATOM 2431 N N . ASN A 1 313 ? 16.926 -0.649 -30.197 1.00 82.12 313 ASN A N 1
ATOM 2432 C CA . ASN A 1 313 ? 16.852 -1.454 -28.984 1.00 82.12 313 ASN A CA 1
ATOM 2433 C C . ASN A 1 313 ? 17.459 -0.673 -27.819 1.00 82.12 313 ASN A C 1
ATOM 2435 O O . ASN A 1 313 ? 18.627 -0.278 -27.845 1.00 82.12 313 ASN A O 1
ATOM 2439 N N . LEU A 1 314 ? 16.631 -0.444 -26.804 1.00 83.75 314 LEU A N 1
ATOM 2440 C CA . LEU A 1 314 ? 17.021 0.135 -25.529 1.00 83.75 314 LEU A CA 1
ATOM 2441 C C . LEU A 1 314 ? 17.079 -0.989 -24.508 1.00 83.75 314 LEU A C 1
ATOM 2443 O O . LEU A 1 314 ? 16.059 -1.624 -24.231 1.00 83.75 314 LEU A O 1
ATOM 2447 N N . SER A 1 315 ? 18.261 -1.231 -23.956 1.00 86.44 315 SER A N 1
ATOM 2448 C CA . SER A 1 315 ? 18.392 -2.127 -22.814 1.00 86.44 315 SER A CA 1
ATOM 2449 C C . SER A 1 315 ? 17.736 -1.516 -21.576 1.00 86.44 315 SER A C 1
ATOM 2451 O O . SER A 1 315 ? 17.629 -0.293 -21.424 1.00 86.44 315 SER A O 1
ATOM 2453 N N . GLU A 1 316 ? 17.351 -2.379 -20.647 1.00 88.06 316 GLU A N 1
ATOM 2454 C CA . GLU A 1 316 ? 16.865 -2.007 -19.321 1.00 88.06 316 GLU A CA 1
ATOM 2455 C C . GLU A 1 316 ? 17.803 -1.018 -18.607 1.00 88.06 316 GLU A C 1
ATOM 2457 O O . GLU A 1 316 ? 17.365 0.016 -18.100 1.00 88.06 316 GLU A O 1
ATOM 2462 N N . LEU A 1 317 ? 19.119 -1.257 -18.679 1.00 87.94 317 LEU A N 1
ATOM 2463 C CA . LEU A 1 317 ? 20.148 -0.368 -18.135 1.00 87.94 317 LEU A CA 1
ATOM 2464 C C . LEU A 1 317 ? 20.093 1.048 -18.734 1.00 87.94 317 LEU A C 1
ATOM 2466 O O . LEU A 1 317 ? 20.369 2.019 -18.035 1.00 87.94 317 LEU A O 1
ATOM 2470 N N . GLU A 1 318 ? 19.774 1.196 -20.017 1.00 86.81 318 GLU A N 1
ATOM 2471 C CA . GLU A 1 318 ? 19.758 2.496 -20.701 1.00 86.81 318 GLU A CA 1
ATOM 2472 C C . GLU A 1 318 ? 18.489 3.286 -20.414 1.00 86.81 318 GLU A C 1
ATOM 2474 O O . GLU A 1 318 ? 18.549 4.498 -20.204 1.00 86.81 318 GLU A O 1
ATOM 2479 N N . ILE A 1 319 ? 17.358 2.593 -20.315 1.00 86.44 319 ILE A N 1
ATOM 2480 C CA . ILE A 1 319 ? 16.115 3.175 -19.814 1.00 86.44 319 ILE A CA 1
ATOM 2481 C C . ILE A 1 319 ? 16.292 3.611 -18.354 1.00 86.44 319 ILE A C 1
ATOM 2483 O O . ILE A 1 319 ? 15.937 4.740 -18.016 1.00 86.44 319 ILE A O 1
ATOM 2487 N N . ASN A 1 320 ? 16.950 2.800 -17.522 1.00 88.06 320 ASN A N 1
ATOM 2488 C CA . ASN A 1 320 ? 17.265 3.157 -16.139 1.00 88.06 320 ASN A CA 1
ATOM 2489 C C . ASN A 1 320 ? 18.273 4.316 -16.033 1.00 88.06 320 ASN A C 1
ATOM 2491 O O . ASN A 1 320 ? 18.109 5.168 -15.164 1.00 88.06 320 ASN A O 1
ATOM 2495 N N . LYS A 1 321 ? 19.253 4.439 -16.944 1.00 88.00 321 LYS A N 1
ATOM 2496 C CA . LYS A 1 321 ? 20.133 5.627 -17.048 1.00 88.00 321 LYS A CA 1
ATOM 2497 C C . LYS A 1 321 ? 19.356 6.909 -17.348 1.00 88.00 321 LYS A C 1
ATOM 2499 O O . LYS A 1 321 ? 19.647 7.940 -16.747 1.00 88.00 321 LYS A O 1
ATOM 2504 N N . LEU A 1 322 ? 18.396 6.863 -18.276 1.00 84.81 322 LEU A N 1
ATOM 2505 C CA . LEU A 1 322 ? 17.536 8.014 -18.575 1.00 84.81 322 LEU A CA 1
ATOM 2506 C C . LEU A 1 322 ? 16.651 8.352 -17.374 1.00 84.81 322 LEU A C 1
ATOM 2508 O O . LEU A 1 322 ? 16.552 9.515 -16.993 1.00 84.81 322 LEU A O 1
ATOM 2512 N N . LEU A 1 323 ? 16.037 7.342 -16.758 1.00 82.94 323 LEU A N 1
ATOM 2513 C CA . LEU A 1 323 ? 15.156 7.516 -15.609 1.00 82.94 323 LEU A CA 1
ATOM 2514 C C . LEU A 1 323 ? 15.893 8.129 -14.408 1.00 82.94 323 LEU A C 1
ATOM 2516 O O . LEU A 1 323 ? 15.404 9.099 -13.835 1.00 82.94 323 LEU A O 1
ATOM 2520 N N . ASP A 1 324 ? 17.095 7.637 -14.091 1.00 85.12 324 ASP A N 1
ATOM 2521 C CA . ASP A 1 324 ? 17.991 8.221 -13.085 1.00 85.12 324 ASP A CA 1
ATOM 2522 C C . ASP A 1 324 ? 18.346 9.675 -13.436 1.00 85.12 324 ASP A C 1
ATOM 2524 O O . ASP A 1 324 ? 18.167 10.559 -12.603 1.00 85.12 324 ASP A O 1
ATOM 2528 N N . PHE A 1 325 ? 18.719 9.971 -14.687 1.00 84.94 325 PHE A N 1
ATOM 2529 C CA . PHE A 1 325 ? 19.022 11.343 -15.119 1.00 84.94 325 PHE A CA 1
ATOM 2530 C C . PHE A 1 325 ? 17.857 12.324 -14.893 1.00 84.94 325 PHE A C 1
ATOM 2532 O O . PHE A 1 325 ? 18.078 13.429 -14.397 1.00 84.94 325 PHE A O 1
ATOM 2539 N N . TYR A 1 326 ? 16.623 11.925 -15.224 1.00 78.44 326 TYR A N 1
ATOM 2540 C CA . TYR A 1 326 ? 15.435 12.774 -15.069 1.00 78.44 326 TYR A CA 1
ATOM 2541 C C . TYR A 1 326 ? 14.877 12.821 -13.633 1.00 78.44 326 TYR A C 1
ATOM 2543 O O . TYR A 1 326 ? 14.208 13.796 -13.283 1.00 78.44 326 TYR A O 1
ATOM 2551 N N . LEU A 1 327 ? 15.124 11.798 -12.802 1.00 76.50 327 LEU A N 1
ATOM 2552 C CA . LEU A 1 327 ? 14.543 11.669 -11.455 1.00 76.50 327 LEU A CA 1
ATOM 2553 C C . LEU A 1 327 ? 15.551 11.770 -10.296 1.00 76.50 327 LEU A C 1
ATOM 2555 O O . LEU A 1 327 ? 15.124 11.745 -9.142 1.00 76.50 327 LEU A O 1
ATOM 2559 N N . ARG A 1 328 ? 16.858 11.939 -10.546 1.00 75.88 328 ARG A N 1
ATOM 2560 C CA . ARG A 1 328 ? 17.903 12.043 -9.500 1.00 75.88 328 ARG A CA 1
ATOM 2561 C C . ARG A 1 328 ? 17.601 13.081 -8.415 1.00 75.88 328 ARG A C 1
ATOM 2563 O O . ARG A 1 328 ? 17.794 12.815 -7.229 1.00 75.88 328 ARG A O 1
ATOM 2570 N N . ASP A 1 329 ? 17.036 14.221 -8.811 1.00 69.56 329 ASP A N 1
ATOM 2571 C CA . ASP A 1 329 ? 16.669 15.322 -7.911 1.00 69.56 329 ASP A CA 1
ATOM 2572 C C . ASP A 1 329 ? 15.327 15.094 -7.174 1.00 69.56 329 ASP A C 1
ATOM 2574 O O . ASP A 1 329 ? 14.903 15.935 -6.382 1.00 69.56 329 ASP A O 1
ATOM 2578 N N . GLN A 1 330 ? 14.646 13.965 -7.418 1.00 64.50 330 GLN A N 1
ATOM 2579 C CA . GLN A 1 330 ? 13.335 13.618 -6.846 1.00 64.50 330 GLN A CA 1
ATOM 2580 C C . GLN A 1 330 ? 13.391 12.518 -5.770 1.00 64.50 330 GLN A C 1
ATOM 2582 O O . GLN A 1 330 ? 12.345 12.098 -5.277 1.00 64.50 330 GLN A O 1
ATOM 2587 N N . SER A 1 331 ? 14.584 12.060 -5.366 1.00 65.25 331 SER A N 1
ATOM 2588 C CA . SER A 1 331 ? 14.724 11.078 -4.279 1.00 65.25 331 SER A CA 1
ATOM 2589 C C . SER A 1 331 ? 14.193 11.634 -2.946 1.00 65.25 331 SER A C 1
ATOM 2591 O O . SER A 1 331 ? 14.757 12.548 -2.335 1.00 65.25 331 SER A O 1
ATOM 2593 N N . LEU A 1 332 ? 13.066 11.093 -2.478 1.00 70.31 332 LEU A N 1
ATOM 2594 C CA . LEU A 1 332 ? 12.347 11.657 -1.341 1.00 70.31 332 LEU A CA 1
ATOM 2595 C C . LEU A 1 332 ? 12.865 11.078 -0.023 1.00 70.31 332 LEU A C 1
ATOM 2597 O O . LEU A 1 332 ? 12.549 9.945 0.322 1.00 70.31 332 LEU A O 1
ATOM 2601 N N . HIS A 1 333 ? 13.582 11.900 0.741 1.00 79.62 333 HIS A N 1
ATOM 2602 C CA . HIS A 1 333 ? 14.029 11.582 2.097 1.00 79.62 333 HIS A CA 1
ATOM 2603 C C . HIS A 1 333 ? 13.237 12.440 3.098 1.00 79.62 333 HIS A C 1
ATOM 2605 O O . HIS A 1 333 ? 13.468 13.646 3.223 1.00 79.62 333 HIS A O 1
ATOM 2611 N N . GLN A 1 334 ? 12.273 11.848 3.810 1.00 78.75 334 GLN A N 1
ATOM 2612 C CA . GLN A 1 334 ? 11.454 12.547 4.811 1.00 78.75 334 GLN A CA 1
ATOM 2613 C C . GLN A 1 334 ? 11.669 11.991 6.219 1.00 78.75 334 GLN A C 1
ATOM 2615 O O . GLN A 1 334 ? 11.293 10.864 6.529 1.00 78.75 334 GLN A O 1
ATOM 2620 N N . THR A 1 335 ? 12.188 12.836 7.113 1.00 81.12 335 THR A N 1
ATOM 2621 C CA . THR A 1 335 ? 12.280 12.534 8.550 1.00 81.12 335 THR A CA 1
ATOM 2622 C C . THR A 1 335 ? 11.048 13.042 9.298 1.00 81.12 335 THR A C 1
ATOM 2624 O O . THR A 1 335 ? 10.585 14.161 9.065 1.00 81.12 335 THR A O 1
ATOM 2627 N N . PHE A 1 336 ? 10.516 12.251 10.231 1.00 78.75 336 PHE A N 1
ATOM 2628 C CA . PHE A 1 336 ? 9.396 12.653 11.079 1.00 78.75 336 PHE A CA 1
ATOM 2629 C C . PHE A 1 336 ? 9.406 11.967 12.451 1.00 78.75 336 PHE A C 1
ATOM 2631 O O . PHE A 1 336 ? 9.778 10.807 12.596 1.00 78.75 336 PHE A O 1
ATOM 2638 N N . LYS A 1 337 ? 8.889 12.681 13.460 1.00 77.12 337 LYS A N 1
ATOM 2639 C CA . LYS A 1 337 ? 8.708 12.141 14.815 1.00 77.12 337 LYS A CA 1
ATOM 2640 C C . LYS A 1 337 ? 7.462 11.271 14.946 1.00 77.12 337 LYS A C 1
ATOM 2642 O O . LYS A 1 337 ? 6.356 11.744 14.641 1.00 77.12 337 LYS A O 1
ATOM 2647 N N . PHE A 1 338 ? 7.633 10.069 15.490 1.00 73.06 338 PHE A N 1
ATOM 2648 C CA . PHE A 1 338 ? 6.574 9.125 15.852 1.00 73.06 338 PHE A CA 1
ATOM 2649 C C . PHE A 1 338 ? 6.926 8.409 17.165 1.00 73.06 338 PHE A C 1
ATOM 2651 O O . PHE A 1 338 ? 8.079 8.078 17.389 1.00 73.06 338 PHE A O 1
ATOM 2658 N N . GLY A 1 339 ? 5.973 8.239 18.085 1.00 70.56 339 GLY A N 1
ATOM 2659 C CA . GLY A 1 339 ? 6.236 7.641 19.409 1.00 70.56 339 GLY A CA 1
ATOM 2660 C C . GLY A 1 339 ? 7.218 8.399 20.330 1.00 70.56 339 GLY A C 1
ATOM 2661 O O . GLY A 1 339 ? 7.400 8.003 21.470 1.00 70.56 339 GLY A O 1
ATOM 2662 N N . GLY A 1 340 ? 7.817 9.503 19.870 1.00 76.88 340 GLY A N 1
ATOM 2663 C CA . GLY A 1 340 ? 8.912 10.221 20.543 1.00 76.88 340 GLY A CA 1
ATOM 2664 C C . GLY A 1 340 ? 10.214 10.176 19.734 1.00 76.88 340 GLY A C 1
ATOM 2665 O O . GLY A 1 340 ? 10.939 11.172 19.686 1.00 76.88 340 GLY A O 1
ATOM 2666 N N . GLU A 1 341 ? 10.414 9.078 19.006 1.00 82.88 341 GLU A N 1
ATOM 2667 C CA . GLU A 1 341 ? 11.583 8.782 18.176 1.00 82.88 341 GLU A CA 1
ATOM 2668 C C . GLU A 1 341 ? 11.521 9.433 16.784 1.00 82.88 341 GLU A C 1
ATOM 2670 O O . GLU A 1 341 ? 10.444 9.784 16.284 1.00 82.88 341 GLU A O 1
ATOM 2675 N N . ASP A 1 342 ? 12.689 9.598 16.157 1.00 87.06 342 ASP A N 1
ATOM 2676 C CA . ASP A 1 342 ? 12.842 10.081 14.781 1.00 87.06 342 ASP A CA 1
ATOM 2677 C C . ASP A 1 342 ? 12.945 8.907 13.798 1.00 87.06 342 ASP A C 1
ATOM 2679 O O . ASP A 1 342 ? 13.840 8.067 13.887 1.00 87.06 342 ASP A O 1
ATOM 2683 N N . TYR A 1 343 ? 12.037 8.880 12.824 1.00 85.56 343 TYR A N 1
ATOM 2684 C CA . TYR A 1 343 ? 12.028 7.893 11.749 1.00 85.56 343 TYR A CA 1
ATOM 2685 C C . TYR A 1 343 ? 12.234 8.559 10.397 1.00 85.56 343 TYR A C 1
ATOM 2687 O O . TYR A 1 343 ? 11.845 9.714 10.196 1.00 85.56 343 TYR A O 1
ATOM 2695 N N . THR A 1 344 ? 12.778 7.802 9.452 1.00 87.81 344 THR A N 1
ATOM 2696 C CA . THR A 1 344 ? 12.985 8.236 8.073 1.00 87.81 344 THR A CA 1
ATOM 2697 C C . THR A 1 344 ? 12.193 7.358 7.111 1.00 87.81 344 THR A C 1
ATOM 2699 O O . THR A 1 344 ? 12.139 6.137 7.255 1.00 87.81 344 THR A O 1
ATOM 2702 N N . LEU A 1 345 ? 11.550 8.018 6.149 1.00 85.62 345 LEU A N 1
ATOM 2703 C CA . LEU A 1 345 ? 10.996 7.429 4.941 1.00 85.62 345 LEU A CA 1
ATOM 2704 C C . LEU A 1 345 ? 11.895 7.834 3.772 1.00 85.62 345 LEU A C 1
ATOM 2706 O O . LEU A 1 345 ? 11.933 9.019 3.435 1.00 85.62 345 LEU A O 1
ATOM 2710 N N . ASP A 1 346 ? 12.553 6.854 3.167 1.00 85.75 346 ASP A N 1
ATOM 2711 C CA . ASP A 1 346 ? 13.327 7.017 1.941 1.00 85.75 346 ASP A CA 1
ATOM 2712 C C . ASP A 1 346 ? 12.559 6.373 0.785 1.00 85.75 346 ASP A C 1
ATOM 2714 O O . ASP A 1 346 ? 12.128 5.219 0.872 1.00 85.75 346 ASP A O 1
ATOM 2718 N N . ILE A 1 347 ? 12.381 7.121 -0.301 1.00 83.56 347 ILE A N 1
ATOM 2719 C CA . ILE A 1 347 ? 11.880 6.608 -1.577 1.00 83.56 347 ILE A CA 1
ATOM 2720 C C . ILE A 1 347 ? 13.055 6.589 -2.551 1.00 83.56 347 ILE A C 1
ATOM 2722 O O . ILE A 1 347 ? 13.609 7.641 -2.888 1.00 83.56 347 ILE A O 1
ATOM 2726 N N . SER A 1 348 ? 13.438 5.388 -2.981 1.00 83.44 348 SER A N 1
ATOM 2727 C CA . SER A 1 348 ? 14.509 5.186 -3.956 1.00 83.44 348 SER A CA 1
ATOM 2728 C C . SER A 1 348 ? 14.134 5.783 -5.313 1.00 83.44 348 SER A C 1
ATOM 2730 O O . SER A 1 348 ? 12.956 5.848 -5.673 1.00 83.44 348 SER A O 1
ATOM 2732 N N . ILE A 1 349 ? 15.145 6.163 -6.099 1.00 82.31 349 ILE A N 1
ATOM 2733 C CA . ILE A 1 349 ? 14.955 6.494 -7.518 1.00 82.31 349 ILE A CA 1
ATOM 2734 C C . ILE A 1 349 ? 14.310 5.271 -8.199 1.00 82.31 349 ILE A C 1
ATOM 2736 O O . ILE A 1 349 ? 14.846 4.169 -8.043 1.00 82.31 349 ILE A O 1
ATOM 2740 N N . PRO A 1 350 ? 13.179 5.425 -8.912 1.00 84.50 350 PRO A N 1
ATOM 2741 C CA . PRO A 1 350 ? 12.519 4.302 -9.564 1.00 84.50 350 PRO A CA 1
ATOM 2742 C C . PRO A 1 350 ? 13.424 3.584 -10.572 1.00 84.50 350 PRO A C 1
ATOM 2744 O O . PRO A 1 350 ? 14.265 4.215 -11.213 1.00 84.50 350 PRO A O 1
ATOM 2747 N N . THR A 1 351 ? 13.217 2.281 -10.747 1.00 88.56 351 THR A N 1
ATOM 2748 C CA . THR A 1 351 ? 13.810 1.493 -11.841 1.00 88.56 351 THR A CA 1
ATOM 2749 C C . THR A 1 351 ? 12.714 0.901 -12.716 1.00 88.56 351 THR A C 1
ATOM 2751 O O . THR A 1 351 ? 11.547 0.857 -12.332 1.00 88.56 351 THR A O 1
ATOM 2754 N N . ILE A 1 352 ? 13.075 0.462 -13.911 1.00 89.00 352 ILE A N 1
ATOM 2755 C CA . ILE A 1 352 ? 12.217 -0.241 -14.854 1.00 89.00 352 ILE A CA 1
ATOM 2756 C C . ILE A 1 352 ? 12.798 -1.637 -15.066 1.00 89.00 352 ILE A C 1
ATOM 2758 O O . ILE A 1 352 ? 13.992 -1.740 -15.338 1.00 89.00 352 ILE A O 1
ATOM 2762 N N . ASP A 1 353 ? 11.943 -2.659 -14.986 1.00 90.69 353 ASP A N 1
ATOM 2763 C CA . ASP A 1 353 ? 12.237 -4.026 -15.439 1.00 90.69 353 ASP A CA 1
ATOM 2764 C C . ASP A 1 353 ? 11.548 -4.264 -16.792 1.00 90.69 353 ASP A C 1
ATOM 2766 O O . ASP A 1 353 ? 10.375 -3.893 -16.963 1.00 90.69 353 ASP A O 1
ATOM 2770 N N . ILE A 1 354 ? 12.216 -4.937 -17.733 1.00 89.06 354 ILE A N 1
ATOM 2771 C CA . ILE A 1 354 ? 11.678 -5.249 -19.065 1.00 89.06 354 ILE A CA 1
ATOM 2772 C C . ILE A 1 354 ? 11.556 -6.760 -19.272 1.00 89.06 354 ILE A C 1
ATOM 2774 O O . ILE A 1 354 ? 12.537 -7.502 -19.283 1.00 89.06 354 ILE A O 1
ATOM 2778 N N . TYR A 1 355 ? 10.329 -7.222 -19.513 1.00 86.25 355 TYR A N 1
ATOM 2779 C CA . TYR A 1 355 ? 10.010 -8.631 -19.731 1.00 86.25 355 TYR A CA 1
ATOM 2780 C C . TYR A 1 355 ? 9.295 -8.839 -21.082 1.00 86.25 355 TYR A C 1
ATOM 2782 O O . TYR A 1 355 ? 8.668 -7.916 -21.611 1.00 86.25 355 TYR A O 1
ATOM 2790 N N . PRO A 1 356 ? 9.288 -10.062 -21.653 1.00 82.06 356 PRO A N 1
ATOM 2791 C CA . PRO A 1 356 ? 8.713 -10.323 -22.984 1.00 82.06 356 PRO A CA 1
ATOM 2792 C C . PRO A 1 356 ? 7.232 -9.949 -23.185 1.00 82.06 356 PRO A C 1
ATOM 2794 O O . PRO A 1 356 ? 6.743 -9.979 -24.310 1.00 82.06 356 PRO A O 1
ATOM 2797 N N . ALA A 1 357 ? 6.501 -9.641 -22.109 1.00 80.06 357 ALA A N 1
ATOM 2798 C CA . ALA A 1 357 ? 5.084 -9.277 -22.133 1.00 80.06 357 ALA A CA 1
ATOM 2799 C C . ALA A 1 357 ? 4.784 -7.847 -21.628 1.00 80.06 357 ALA A C 1
ATOM 2801 O O . ALA A 1 357 ? 3.612 -7.491 -21.517 1.00 80.06 357 ALA A O 1
ATOM 2802 N N . GLY A 1 358 ? 5.796 -7.038 -21.288 1.00 85.81 358 GLY A N 1
ATOM 2803 C CA . GLY A 1 358 ? 5.613 -5.645 -20.875 1.00 85.81 358 GLY A CA 1
ATOM 2804 C C . GLY A 1 358 ? 6.793 -5.075 -20.087 1.00 85.81 358 GLY A C 1
ATOM 2805 O O . GLY A 1 358 ? 7.912 -5.576 -20.161 1.00 85.81 358 GLY A O 1
ATOM 2806 N N . MET A 1 359 ? 6.529 -4.016 -19.323 1.00 89.12 359 MET A N 1
ATOM 2807 C CA . MET A 1 359 ? 7.494 -3.384 -18.421 1.00 89.12 359 MET A CA 1
ATOM 2808 C C . MET A 1 359 ? 6.846 -3.116 -17.061 1.00 89.12 359 MET A C 1
ATOM 2810 O O . MET A 1 359 ? 5.636 -2.890 -16.984 1.00 89.12 359 MET A O 1
ATOM 2814 N N . HIS A 1 360 ? 7.646 -3.113 -15.995 1.00 89.81 360 HIS A N 1
ATOM 2815 C CA . HIS A 1 360 ? 7.223 -2.658 -14.669 1.00 89.81 360 HIS A CA 1
ATOM 2816 C C . HIS A 1 360 ? 8.083 -1.471 -14.242 1.00 89.81 360 HIS A C 1
ATOM 2818 O O . HIS A 1 360 ? 9.300 -1.554 -14.332 1.00 89.81 360 HIS A O 1
ATOM 2824 N N . LEU A 1 361 ? 7.465 -0.401 -13.741 1.00 87.38 361 LEU A N 1
ATOM 2825 C CA . LEU A 1 361 ? 8.148 0.625 -12.953 1.00 87.38 361 LEU A CA 1
ATOM 2826 C C . LEU A 1 361 ? 8.165 0.169 -11.493 1.00 87.38 361 LEU A C 1
ATOM 2828 O O . LEU A 1 361 ? 7.103 0.022 -10.884 1.00 87.38 361 LEU A O 1
ATOM 2832 N N . ASN A 1 362 ? 9.351 -0.033 -10.935 1.00 88.81 362 ASN A N 1
ATOM 2833 C CA . ASN A 1 362 ? 9.564 -0.380 -9.540 1.00 88.81 362 ASN A CA 1
ATOM 2834 C C . ASN A 1 362 ? 9.923 0.866 -8.733 1.00 88.81 362 ASN A C 1
ATOM 2836 O O . ASN A 1 362 ? 10.929 1.526 -8.996 1.00 88.81 362 ASN A O 1
ATOM 2840 N N . VAL A 1 363 ? 9.130 1.162 -7.707 1.00 85.56 363 VAL A N 1
ATOM 2841 C CA . VAL A 1 363 ? 9.432 2.201 -6.717 1.00 85.56 363 VAL A CA 1
ATOM 2842 C C . VAL A 1 363 ? 9.618 1.526 -5.367 1.00 85.56 363 VAL A C 1
ATOM 2844 O O . VAL A 1 363 ? 8.660 1.007 -4.795 1.00 85.56 363 VAL A O 1
ATOM 2847 N N . GLN A 1 364 ? 10.846 1.510 -4.852 1.00 88.25 364 GLN A N 1
ATOM 2848 C CA . GLN A 1 364 ? 11.121 0.981 -3.518 1.00 88.25 364 GLN A CA 1
ATOM 2849 C C . GLN A 1 364 ? 10.977 2.076 -2.463 1.00 88.25 364 GLN A C 1
ATOM 2851 O O . GLN A 1 364 ? 11.502 3.181 -2.609 1.00 88.25 364 GLN A O 1
ATOM 2856 N N . ILE A 1 365 ? 10.279 1.744 -1.379 1.00 87.94 365 ILE A N 1
ATOM 2857 C CA . ILE A 1 365 ? 10.148 2.581 -0.192 1.00 87.94 365 ILE A CA 1
ATOM 2858 C C . ILE A 1 365 ? 10.767 1.842 0.990 1.00 87.94 365 ILE A C 1
ATOM 2860 O O . ILE A 1 365 ? 10.368 0.721 1.318 1.00 87.94 365 ILE A O 1
ATOM 2864 N N . LYS A 1 366 ? 11.710 2.506 1.658 1.00 90.38 366 LYS A N 1
ATOM 2865 C CA . LYS A 1 366 ? 12.343 2.046 2.891 1.00 90.38 366 LYS A CA 1
ATOM 2866 C C . LYS A 1 366 ? 11.920 2.939 4.055 1.00 90.38 366 LYS A C 1
ATOM 2868 O O . LYS A 1 366 ? 11.957 4.163 3.971 1.00 90.38 366 LYS A O 1
ATOM 2873 N N . PHE A 1 367 ? 11.538 2.322 5.165 1.00 89.38 367 PHE A N 1
ATOM 2874 C CA . PHE A 1 367 ? 11.131 3.008 6.386 1.00 89.38 367 PHE A CA 1
ATOM 2875 C C . PHE A 1 367 ? 11.881 2.437 7.597 1.00 89.38 367 PHE A C 1
ATOM 2877 O O . PHE A 1 367 ? 11.874 1.225 7.809 1.00 89.38 367 PHE A O 1
ATOM 2884 N N . PHE A 1 368 ? 12.547 3.294 8.375 1.00 91.31 368 PHE A N 1
ATOM 2885 C CA . PHE A 1 368 ? 13.451 2.878 9.458 1.00 91.31 368 PHE A CA 1
ATOM 2886 C C . PHE A 1 368 ? 13.577 3.921 10.576 1.00 91.31 368 PHE A C 1
ATOM 2888 O O . PHE A 1 368 ? 13.251 5.097 10.397 1.00 91.31 368 PHE A O 1
ATOM 2895 N N . ASN A 1 369 ? 14.063 3.484 11.739 1.00 89.44 369 ASN A N 1
ATOM 2896 C CA . ASN A 1 369 ? 14.409 4.355 12.864 1.00 89.44 369 ASN A CA 1
ATOM 2897 C C . ASN A 1 369 ? 15.809 4.964 12.641 1.00 89.44 369 ASN A C 1
ATOM 2899 O O . ASN A 1 369 ? 16.737 4.250 12.269 1.00 89.44 369 ASN A O 1
ATOM 2903 N N . GLN A 1 370 ? 15.998 6.265 12.883 1.00 88.06 370 GLN A N 1
ATOM 2904 C CA . GLN A 1 370 ? 17.311 6.907 12.707 1.00 88.06 370 GLN A CA 1
ATOM 2905 C C . GLN A 1 370 ? 18.387 6.412 13.686 1.00 88.06 370 GLN A C 1
ATOM 2907 O O . GLN A 1 370 ? 19.575 6.511 13.380 1.00 88.06 370 GLN A O 1
ATOM 2912 N N . LEU A 1 371 ? 17.992 5.879 14.845 1.00 86.94 371 LEU A N 1
ATOM 2913 C CA . LEU A 1 371 ? 18.906 5.306 15.839 1.00 86.94 371 LEU A CA 1
ATOM 2914 C C . LEU A 1 371 ? 19.353 3.879 15.484 1.00 86.94 371 LEU A C 1
ATOM 2916 O O . LEU A 1 371 ? 20.429 3.461 15.907 1.00 86.94 371 LEU A O 1
ATOM 2920 N N . ASP A 1 372 ? 18.550 3.151 14.704 1.00 85.88 372 ASP A N 1
ATOM 2921 C CA . ASP A 1 372 ? 18.847 1.799 14.226 1.00 85.88 372 ASP A CA 1
ATOM 2922 C C . ASP A 1 372 ? 18.273 1.596 12.815 1.00 85.88 372 ASP A C 1
ATOM 2924 O O . ASP A 1 372 ? 17.126 1.186 12.625 1.00 85.88 372 ASP A O 1
ATOM 2928 N N . SER A 1 373 ? 19.100 1.881 11.808 1.00 85.12 373 SER A N 1
ATOM 2929 C CA . SER A 1 373 ? 18.744 1.738 10.392 1.00 85.12 373 SER A CA 1
ATOM 2930 C C . SER A 1 373 ? 18.802 0.295 9.872 1.00 85.12 373 SER A C 1
ATOM 2932 O O . SER A 1 373 ? 18.514 0.068 8.690 1.00 85.12 373 SER A O 1
ATOM 2934 N N . SER A 1 374 ? 19.161 -0.674 10.730 1.00 84.94 374 SER A N 1
ATOM 2935 C CA . SER A 1 374 ? 19.094 -2.107 10.417 1.00 84.94 374 SER A CA 1
ATOM 2936 C C . SER A 1 374 ? 17.681 -2.669 10.609 1.00 84.94 374 SER A C 1
ATOM 2938 O O . SER A 1 374 ? 17.247 -3.511 9.823 1.00 84.94 374 SER A O 1
ATOM 2940 N N . LYS A 1 375 ? 16.925 -2.128 11.576 1.00 87.44 375 LYS A N 1
ATOM 2941 C CA . LYS A 1 375 ? 15.486 -2.359 11.753 1.00 87.44 375 LYS A CA 1
ATOM 2942 C C . LYS A 1 375 ? 14.692 -1.526 10.731 1.00 87.44 375 LYS A C 1
ATOM 2944 O O . LYS A 1 375 ? 14.354 -0.366 10.983 1.00 87.44 375 LYS A O 1
ATOM 2949 N N . SER A 1 376 ? 14.416 -2.092 9.550 1.00 91.44 376 SER A N 1
ATOM 2950 C CA . SER A 1 376 ? 13.732 -1.378 8.457 1.00 91.44 376 SER A CA 1
ATOM 2951 C C . SER A 1 376 ? 12.657 -2.191 7.735 1.00 91.44 376 SER A C 1
ATOM 2953 O O . SER A 1 376 ? 12.933 -3.283 7.239 1.00 91.44 376 SER A O 1
ATOM 2955 N N . PHE A 1 377 ? 11.473 -1.603 7.563 1.00 92.06 377 PHE A N 1
ATOM 2956 C CA . PHE A 1 377 ? 10.459 -2.086 6.628 1.00 92.06 377 PHE A CA 1
ATOM 2957 C C . PHE A 1 377 ? 10.829 -1.667 5.201 1.00 92.06 377 PHE A C 1
ATOM 2959 O O . PHE A 1 377 ? 11.177 -0.507 4.965 1.00 92.06 377 PHE A O 1
ATOM 2966 N N . VAL A 1 378 ? 10.728 -2.600 4.254 1.00 92.31 378 VAL A N 1
ATOM 2967 C CA . VAL A 1 378 ? 10.950 -2.356 2.824 1.00 92.31 378 VAL A CA 1
ATOM 2968 C C . VAL A 1 378 ? 9.757 -2.895 2.047 1.00 92.31 378 VAL A C 1
ATOM 2970 O O . VAL A 1 378 ? 9.326 -4.032 2.243 1.00 92.31 378 VAL A O 1
ATOM 2973 N N . THR A 1 379 ? 9.226 -2.070 1.157 1.00 91.00 379 THR A N 1
ATOM 2974 C CA . THR A 1 379 ? 8.175 -2.440 0.210 1.00 91.00 379 THR A CA 1
ATOM 2975 C C . THR A 1 379 ? 8.559 -1.944 -1.170 1.00 91.00 379 THR A C 1
ATOM 2977 O O . THR A 1 379 ? 9.180 -0.886 -1.300 1.00 91.00 379 THR A O 1
ATOM 2980 N N . THR A 1 380 ? 8.169 -2.688 -2.197 1.00 90.12 380 THR A N 1
ATOM 2981 C CA . THR A 1 380 ? 8.340 -2.263 -3.581 1.00 90.12 380 THR A CA 1
ATOM 2982 C C . THR A 1 380 ? 6.984 -2.236 -4.276 1.00 90.12 380 THR A C 1
ATOM 2984 O O . THR A 1 380 ? 6.158 -3.144 -4.144 1.00 90.12 380 THR A O 1
ATOM 2987 N N . PHE A 1 381 ? 6.747 -1.130 -4.971 1.00 86.31 381 PHE A N 1
ATOM 2988 C CA . PHE A 1 381 ? 5.560 -0.834 -5.754 1.00 86.31 381 PHE A CA 1
ATOM 2989 C C . PHE A 1 381 ? 5.880 -1.140 -7.217 1.00 86.31 381 PHE A C 1
ATOM 2991 O O . PHE A 1 381 ? 6.744 -0.473 -7.782 1.00 86.31 381 PHE A O 1
ATOM 2998 N N . LYS A 1 382 ? 5.201 -2.117 -7.828 1.00 88.88 382 LYS A N 1
ATOM 2999 C CA . LYS A 1 382 ? 5.380 -2.484 -9.243 1.00 88.88 382 LYS A CA 1
ATOM 3000 C C . LYS A 1 382 ? 4.211 -1.975 -10.072 1.00 88.88 382 LYS A C 1
ATOM 3002 O O . LYS A 1 382 ? 3.124 -2.553 -10.025 1.00 88.88 382 LYS A O 1
ATOM 3007 N N . VAL A 1 383 ? 4.413 -0.906 -10.831 1.00 85.31 383 VAL A N 1
ATOM 3008 C CA . VAL A 1 383 ? 3.402 -0.359 -11.743 1.00 85.31 383 VAL A CA 1
ATOM 3009 C C . VAL A 1 383 ? 3.591 -0.989 -13.118 1.00 85.31 383 VAL A C 1
ATOM 3011 O O . VAL A 1 383 ? 4.647 -0.832 -13.722 1.00 85.31 383 VAL A O 1
ATOM 3014 N N . GLU A 1 384 ? 2.591 -1.711 -13.627 1.00 86.50 384 GLU A N 1
ATOM 3015 C CA . GLU A 1 384 ? 2.589 -2.155 -15.029 1.00 86.50 384 GLU A CA 1
ATOM 3016 C C . GLU A 1 384 ? 2.679 -0.931 -15.948 1.00 86.50 384 GLU A C 1
ATOM 3018 O O . GLU A 1 384 ? 1.950 0.031 -15.746 1.00 86.50 384 GLU A O 1
ATOM 3023 N N . MET A 1 385 ? 3.547 -0.948 -16.956 1.00 84.19 385 MET A N 1
ATOM 3024 C CA . MET A 1 385 ? 3.692 0.153 -17.908 1.00 84.19 385 MET A CA 1
ATOM 3025 C C . MET A 1 385 ? 3.289 -0.277 -19.314 1.00 84.19 385 MET A C 1
ATOM 3027 O O . MET A 1 385 ? 3.754 -1.298 -19.825 1.00 84.19 385 MET A O 1
ATOM 3031 N N . VAL A 1 386 ? 2.474 0.549 -19.965 1.00 80.69 386 VAL A N 1
ATOM 3032 C CA . VAL A 1 386 ? 2.077 0.399 -21.366 1.00 80.69 386 VAL A CA 1
ATOM 3033 C C . VAL A 1 386 ? 2.648 1.571 -22.153 1.00 80.69 386 VAL A C 1
ATOM 3035 O O . VAL A 1 386 ? 2.287 2.722 -21.921 1.00 80.69 386 VAL A O 1
ATOM 3038 N N . LEU A 1 387 ? 3.551 1.297 -23.094 1.00 77.19 387 LEU A N 1
ATOM 3039 C CA . LEU A 1 387 ? 4.113 2.350 -23.934 1.00 77.19 387 LEU A CA 1
ATOM 3040 C C . LEU A 1 387 ? 3.068 2.856 -24.941 1.00 77.19 387 LEU A C 1
ATOM 3042 O O . LEU A 1 387 ? 2.597 2.112 -25.801 1.00 77.19 387 LEU A O 1
ATOM 3046 N N . LYS A 1 388 ? 2.766 4.150 -24.859 1.00 75.00 388 LYS A N 1
ATOM 3047 C CA . LYS A 1 388 ? 2.114 4.944 -25.897 1.00 75.00 388 LYS A CA 1
ATOM 3048 C C . LYS A 1 388 ? 3.181 5.743 -26.639 1.00 75.00 388 LYS A C 1
ATOM 3050 O O . LYS A 1 388 ? 3.982 6.465 -26.047 1.00 75.00 388 LYS A O 1
ATOM 3055 N N . GLN A 1 389 ? 3.204 5.585 -27.956 1.00 64.62 389 GLN A N 1
ATOM 3056 C CA . GLN A 1 389 ? 4.139 6.280 -28.832 1.00 64.62 389 GLN A CA 1
ATOM 3057 C C . GLN A 1 389 ? 3.404 7.466 -29.469 1.00 64.62 389 GLN A C 1
ATOM 3059 O O . GLN A 1 389 ? 2.501 7.268 -30.279 1.00 64.62 389 GLN A O 1
ATOM 3064 N N . GLU A 1 390 ? 3.765 8.689 -29.079 1.00 61.94 390 GLU A N 1
ATOM 3065 C CA . GLU A 1 390 ? 3.318 9.924 -29.742 1.00 61.94 390 GLU A CA 1
ATOM 3066 C C . GLU A 1 390 ? 4.441 10.504 -30.618 1.00 61.94 390 GLU A C 1
ATOM 3068 O O . GLU A 1 390 ? 5.585 10.061 -30.558 1.00 61.94 390 GLU A O 1
ATOM 3073 N N . GLU A 1 391 ? 4.144 11.526 -31.425 1.00 55.25 391 GLU A N 1
ATOM 3074 C CA . GLU A 1 391 ? 5.057 12.066 -32.448 1.00 55.25 391 GLU A CA 1
ATOM 3075 C C . GLU A 1 391 ? 6.426 12.565 -31.927 1.00 55.25 391 GLU A C 1
ATOM 3077 O O . GLU A 1 391 ? 7.327 12.782 -32.736 1.00 55.25 391 GLU A O 1
ATOM 3082 N N . ARG A 1 392 ? 6.602 12.814 -30.615 1.00 56.16 392 ARG A N 1
ATOM 3083 C CA . ARG A 1 392 ? 7.794 13.514 -30.071 1.00 56.16 392 ARG A CA 1
ATOM 3084 C C . ARG A 1 392 ? 8.404 12.968 -28.769 1.00 56.16 392 ARG A C 1
ATOM 3086 O O . ARG A 1 392 ? 9.453 13.461 -28.355 1.00 56.16 392 ARG A O 1
ATOM 3093 N N . GLY A 1 393 ? 7.824 11.955 -28.123 1.00 63.66 393 GLY A N 1
ATOM 3094 C CA . GLY A 1 393 ? 8.349 11.428 -26.852 1.00 63.66 393 GLY A CA 1
ATOM 3095 C C . GLY A 1 393 ? 7.849 10.029 -26.500 1.00 63.66 393 GLY A C 1
ATOM 3096 O O . GLY A 1 393 ? 6.843 9.572 -27.040 1.00 63.66 393 GLY A O 1
ATOM 3097 N N . LEU A 1 394 ? 8.551 9.357 -25.582 1.00 68.69 394 LEU A N 1
ATOM 3098 C CA . LEU A 1 394 ? 8.067 8.107 -24.987 1.00 68.69 394 LEU A CA 1
ATOM 3099 C C . LEU A 1 394 ? 7.109 8.448 -23.845 1.00 68.69 394 LEU A C 1
ATOM 3101 O O . LEU A 1 394 ? 7.498 9.151 -22.910 1.00 68.69 394 LEU A O 1
ATOM 3105 N N . GLN A 1 395 ? 5.876 7.951 -23.919 1.00 75.75 395 GLN A N 1
ATOM 3106 C CA . GLN A 1 395 ? 4.875 8.097 -22.865 1.00 75.75 395 GLN A CA 1
ATOM 3107 C C . GLN A 1 395 ? 4.505 6.713 -22.344 1.00 75.75 395 GLN A C 1
ATOM 3109 O O . GLN A 1 395 ? 3.891 5.922 -23.053 1.00 75.75 395 GLN A O 1
ATOM 3114 N N . PHE A 1 396 ? 4.860 6.396 -21.106 1.00 77.25 396 PHE A N 1
ATOM 3115 C CA . PHE A 1 396 ? 4.434 5.150 -20.478 1.00 77.25 396 PHE A CA 1
ATOM 3116 C C . PHE A 1 396 ? 3.155 5.424 -19.695 1.00 77.25 396 PHE A C 1
ATOM 3118 O O . PHE A 1 396 ? 3.195 6.075 -18.654 1.00 77.25 396 PHE A O 1
ATOM 3125 N N . GLU A 1 397 ? 2.022 4.945 -20.202 1.00 77.81 397 GLU A N 1
ATOM 3126 C CA . GLU A 1 397 ? 0.782 4.893 -19.437 1.00 77.81 397 GLU A CA 1
ATOM 3127 C C . GLU A 1 397 ? 0.949 3.885 -18.300 1.00 77.81 397 GLU A C 1
ATOM 3129 O O . GLU A 1 397 ? 1.333 2.730 -18.508 1.00 77.81 397 GLU A O 1
ATOM 3134 N N . LEU A 1 398 ? 0.677 4.347 -17.089 1.00 75.75 398 LEU A N 1
ATOM 3135 C CA . LEU A 1 398 ? 0.791 3.569 -15.872 1.00 75.75 398 LEU A CA 1
ATOM 3136 C C . LEU A 1 398 ? -0.499 2.749 -15.697 1.00 75.75 398 LEU A C 1
ATOM 3138 O O . LEU A 1 398 ? -1.606 3.272 -15.634 1.00 75.75 398 LEU A O 1
ATOM 3142 N N . GLY A 1 399 ? -0.368 1.431 -15.710 1.00 77.31 399 GLY A N 1
ATOM 3143 C CA . GLY A 1 399 ? -1.463 0.472 -15.654 1.00 77.31 399 GLY A CA 1
ATOM 3144 C C . GLY A 1 399 ? -1.852 0.116 -14.222 1.00 77.31 399 GLY A C 1
ATOM 3145 O O . GLY A 1 399 ? -2.160 0.971 -13.397 1.00 77.31 399 GLY A O 1
ATOM 3146 N N . ARG A 1 400 ? -1.875 -1.186 -13.919 1.00 79.06 400 ARG A N 1
ATOM 3147 C CA . ARG A 1 400 ? -2.167 -1.677 -12.566 1.00 79.06 400 ARG A CA 1
ATOM 3148 C C . ARG A 1 400 ? -0.919 -1.590 -11.698 1.00 79.06 400 ARG A C 1
ATOM 3150 O O . ARG A 1 400 ? 0.125 -2.129 -12.064 1.00 79.06 400 ARG A O 1
ATOM 3157 N N . LEU A 1 401 ? -1.056 -0.994 -10.520 1.00 82.50 401 LEU A N 1
ATOM 3158 C CA . LEU A 1 401 ? -0.036 -1.022 -9.480 1.00 82.50 401 LEU A CA 1
ATOM 3159 C C . LEU A 1 401 ? -0.201 -2.247 -8.569 1.00 82.50 401 LEU A C 1
ATOM 3161 O O . LEU A 1 401 ? -1.281 -2.505 -8.038 1.00 82.50 401 LEU A O 1
ATOM 3165 N N . LYS A 1 402 ? 0.889 -2.985 -8.359 1.00 85.44 402 LYS A N 1
ATOM 3166 C CA . LYS A 1 402 ? 1.023 -4.044 -7.351 1.00 85.44 402 LYS A CA 1
ATOM 3167 C C . LYS A 1 402 ? 1.862 -3.527 -6.185 1.00 85.44 402 LYS A C 1
ATOM 3169 O O . LYS A 1 402 ? 2.865 -2.856 -6.411 1.00 85.44 402 LYS A O 1
ATOM 3174 N N . ILE A 1 403 ? 1.463 -3.827 -4.952 1.00 82.31 403 ILE A N 1
ATOM 3175 C CA . ILE A 1 403 ? 2.188 -3.426 -3.738 1.00 82.31 403 ILE A CA 1
ATOM 3176 C C . ILE A 1 403 ? 2.514 -4.686 -2.944 1.00 82.31 403 ILE A C 1
ATOM 3178 O O . ILE A 1 403 ? 1.610 -5.440 -2.574 1.00 82.31 403 ILE A O 1
ATOM 3182 N N . GLY A 1 404 ? 3.801 -4.922 -2.696 1.00 79.94 404 GLY A N 1
ATOM 3183 C CA . GLY A 1 404 ? 4.244 -6.200 -2.148 1.00 79.94 404 GLY A CA 1
ATOM 3184 C C . GLY A 1 404 ? 3.853 -7.381 -3.049 1.00 79.94 404 GLY A C 1
ATOM 3185 O O . GLY A 1 404 ? 3.655 -7.230 -4.255 1.00 79.94 404 GLY A O 1
ATOM 3186 N N . GLU A 1 405 ? 3.693 -8.565 -2.459 1.00 69.69 405 GLU A N 1
ATOM 3187 C CA . GLU A 1 405 ? 3.307 -9.774 -3.204 1.00 69.69 405 GLU A CA 1
ATOM 3188 C C . GLU A 1 405 ? 1.790 -9.933 -3.425 1.00 69.69 405 GLU A C 1
ATOM 3190 O O . GLU A 1 405 ? 1.365 -10.799 -4.194 1.00 69.69 405 GLU A O 1
ATOM 3195 N N . HIS A 1 406 ? 0.945 -9.188 -2.701 1.00 72.81 406 HIS A N 1
ATOM 3196 C CA . HIS A 1 406 ? -0.460 -9.585 -2.498 1.00 72.81 406 HIS A CA 1
ATOM 3197 C C . HIS A 1 406 ? -1.511 -8.505 -2.773 1.00 72.81 406 HIS A C 1
ATOM 3199 O O . HIS A 1 406 ? -2.701 -8.819 -2.794 1.00 72.81 406 HIS A O 1
ATOM 3205 N N . VAL A 1 407 ? -1.112 -7.250 -2.979 1.00 80.19 407 VAL A N 1
ATOM 3206 C CA . VAL A 1 407 ? -2.041 -6.135 -3.212 1.00 80.19 407 VAL A CA 1
ATOM 3207 C C . VAL A 1 407 ? -1.971 -5.731 -4.674 1.00 80.19 407 VAL A C 1
ATOM 3209 O O . VAL A 1 407 ? -0.889 -5.508 -5.204 1.00 80.19 407 VAL A O 1
ATOM 3212 N N . THR A 1 408 ? -3.118 -5.630 -5.340 1.00 80.50 408 THR A N 1
ATOM 3213 C CA . THR A 1 408 ? -3.221 -5.118 -6.715 1.00 80.50 408 THR A CA 1
ATOM 3214 C C . THR A 1 408 ? -4.305 -4.057 -6.764 1.00 80.50 408 THR A C 1
ATOM 3216 O O . THR A 1 408 ? -5.423 -4.292 -6.311 1.00 80.50 408 THR A O 1
ATOM 3219 N N . LEU A 1 409 ? -3.968 -2.898 -7.318 1.00 76.81 409 LEU A N 1
ATOM 3220 C CA . LEU A 1 409 ? -4.857 -1.757 -7.462 1.00 76.81 409 LEU A CA 1
ATOM 3221 C C . LEU A 1 409 ? -5.445 -1.688 -8.872 1.00 76.81 409 LEU A C 1
ATOM 3223 O O . LEU A 1 409 ? -4.822 -2.094 -9.859 1.00 76.81 409 LEU A O 1
ATOM 3227 N N . SER A 1 410 ? -6.652 -1.138 -8.967 1.00 72.50 410 SER A N 1
ATOM 3228 C CA . SER A 1 410 ? -7.206 -0.668 -10.238 1.00 72.50 410 SER A CA 1
ATOM 3229 C C . SER A 1 410 ? -6.463 0.578 -10.747 1.00 72.50 410 SER A C 1
ATOM 3231 O O . SER A 1 410 ? -5.694 1.197 -10.012 1.00 72.50 410 SER A O 1
ATOM 3233 N N . ALA A 1 411 ? -6.694 0.970 -12.005 1.00 68.38 411 ALA A N 1
ATOM 3234 C CA . ALA A 1 411 ? -6.090 2.182 -12.569 1.00 68.38 411 ALA A CA 1
ATOM 3235 C C . ALA A 1 411 ? -6.523 3.460 -11.815 1.00 68.38 411 ALA A C 1
ATOM 3237 O O . ALA A 1 411 ? -5.678 4.287 -11.502 1.00 68.38 411 ALA A O 1
ATOM 3238 N N . GLU A 1 412 ? -7.802 3.575 -11.427 1.00 69.19 412 GLU A N 1
ATOM 3239 C CA . GLU A 1 412 ? -8.330 4.702 -10.628 1.00 69.19 412 GLU A CA 1
ATOM 3240 C C . GLU A 1 412 ? -7.650 4.791 -9.247 1.00 69.19 412 GLU A C 1
ATOM 3242 O O . GLU A 1 412 ? -7.242 5.861 -8.805 1.00 69.19 412 GLU A O 1
ATOM 3247 N N . GLU A 1 413 ? -7.470 3.653 -8.570 1.00 71.69 413 GLU A N 1
ATOM 3248 C CA . GLU A 1 413 ? -6.759 3.596 -7.284 1.00 71.69 413 GLU A CA 1
ATOM 3249 C C . GLU A 1 413 ? -5.248 3.828 -7.430 1.00 71.69 413 GLU A C 1
ATOM 3251 O O . GLU A 1 413 ? -4.607 4.263 -6.475 1.00 71.69 413 GLU A O 1
ATOM 3256 N N . THR A 1 414 ? -4.682 3.534 -8.604 1.00 71.88 414 THR A N 1
ATOM 3257 C CA . THR A 1 414 ? -3.278 3.805 -8.938 1.00 71.88 414 THR A CA 1
ATOM 3258 C C . THR A 1 414 ? -3.066 5.302 -9.159 1.00 71.88 414 THR A C 1
ATOM 3260 O O . THR A 1 414 ? -2.149 5.864 -8.570 1.00 71.88 414 THR A O 1
ATOM 3263 N N . GLU A 1 415 ? -3.946 5.964 -9.914 1.00 69.06 415 GLU A N 1
ATOM 3264 C CA . GLU A 1 415 ? -3.927 7.415 -10.147 1.00 69.06 415 GLU A CA 1
ATOM 3265 C C . GLU A 1 415 ? -4.048 8.201 -8.829 1.00 69.06 415 GLU A C 1
ATOM 3267 O O . GLU A 1 415 ? -3.134 8.957 -8.488 1.00 69.06 415 GLU A O 1
ATOM 3272 N N . ASP A 1 416 ? -5.092 7.935 -8.027 1.00 66.62 416 ASP A N 1
ATOM 3273 C CA . ASP A 1 416 ? -5.280 8.549 -6.698 1.00 66.62 416 ASP A CA 1
ATOM 3274 C C . ASP A 1 416 ? -4.045 8.333 -5.780 1.00 66.62 416 ASP A C 1
ATOM 3276 O O . ASP A 1 416 ? -3.752 9.172 -4.925 1.00 66.62 416 ASP A O 1
ATOM 3280 N N . LEU A 1 417 ? -3.346 7.187 -5.886 1.00 68.25 417 LEU A N 1
ATOM 3281 C CA . LEU A 1 417 ? -2.155 6.893 -5.076 1.00 68.25 417 LEU A CA 1
ATOM 3282 C C . LEU A 1 417 ? -0.908 7.622 -5.602 1.00 68.25 417 LEU A C 1
ATOM 3284 O O . LEU A 1 417 ? -0.109 8.106 -4.804 1.00 68.25 417 LEU A O 1
ATOM 3288 N N . LEU A 1 418 ? -0.725 7.723 -6.918 1.00 67.38 418 LEU A N 1
ATOM 3289 C CA . LEU A 1 418 ? 0.414 8.426 -7.516 1.00 67.38 418 LEU A CA 1
ATOM 3290 C C . LEU A 1 418 ? 0.359 9.934 -7.237 1.00 67.38 418 LEU A C 1
ATOM 3292 O O . LEU A 1 418 ? 1.400 10.534 -6.965 1.00 67.38 418 LEU A O 1
ATOM 3296 N N . GLU A 1 419 ? -0.837 10.532 -7.170 1.00 62.62 419 GLU A N 1
ATOM 3297 C CA . GLU A 1 419 ? -1.004 11.915 -6.697 1.00 62.62 419 GLU A CA 1
ATOM 3298 C C . GLU A 1 419 ? -0.450 12.129 -5.269 1.00 62.62 419 GLU A C 1
ATOM 3300 O O . GLU A 1 419 ? 0.077 13.206 -4.972 1.00 62.62 419 GLU A O 1
ATOM 3305 N N . LEU A 1 420 ? -0.487 11.111 -4.389 1.00 59.62 420 LEU A N 1
ATOM 3306 C CA . LEU A 1 420 ? 0.034 11.196 -3.010 1.00 59.62 420 LEU A CA 1
ATOM 3307 C C . LEU A 1 420 ? 1.533 11.454 -2.939 1.00 59.62 420 LEU A C 1
ATOM 3309 O O . LEU A 1 420 ? 2.001 12.107 -2.003 1.00 59.62 420 LEU A O 1
ATOM 3313 N N . PHE A 1 421 ? 2.282 10.882 -3.880 1.00 55.84 421 PHE A N 1
ATOM 3314 C CA . PHE A 1 421 ? 3.740 10.964 -3.908 1.00 55.84 421 PHE A CA 1
ATOM 3315 C C . PHE A 1 421 ? 4.236 12.299 -4.475 1.00 55.84 421 PHE A C 1
ATOM 3317 O O . PHE A 1 421 ? 5.434 12.567 -4.450 1.00 55.84 421 PHE A O 1
ATOM 3324 N N . GLY A 1 422 ? 3.308 13.165 -4.894 1.00 51.69 422 GLY A N 1
ATOM 3325 C CA . GLY A 1 422 ? 3.595 14.426 -5.551 1.00 51.69 422 GLY A CA 1
ATOM 3326 C C . GLY A 1 422 ? 3.858 14.182 -7.027 1.00 51.69 422 GLY A C 1
ATOM 3327 O O . GLY A 1 422 ? 4.974 13.850 -7.414 1.00 51.69 422 GLY A O 1
ATOM 3328 N N . ALA A 1 423 ? 2.831 14.390 -7.850 1.00 47.84 423 ALA A N 1
ATOM 3329 C CA . ALA A 1 423 ? 2.963 14.416 -9.301 1.00 47.84 423 ALA A CA 1
ATOM 3330 C C . ALA A 1 423 ? 4.005 15.473 -9.714 1.00 47.84 423 ALA A C 1
ATOM 3332 O O . ALA A 1 423 ? 3.721 16.674 -9.742 1.00 47.84 423 ALA A O 1
ATOM 3333 N N . SER A 1 424 ? 5.228 15.030 -10.004 1.00 51.12 424 SER A N 1
ATOM 3334 C CA . SER A 1 424 ? 6.236 15.857 -10.658 1.00 51.12 424 SER A CA 1
ATOM 3335 C C . SER A 1 424 ? 5.862 16.053 -12.129 1.00 51.12 424 SER A C 1
ATOM 3337 O O . SER A 1 424 ? 4.985 15.369 -12.656 1.00 51.12 424 SER A O 1
ATOM 3339 N N . GLU A 1 425 ? 6.527 16.968 -12.841 1.00 47.41 425 GLU A N 1
ATOM 3340 C CA . GLU A 1 425 ? 6.238 17.169 -14.272 1.00 47.41 425 GLU A CA 1
ATOM 3341 C C . GLU A 1 425 ? 6.451 15.903 -15.123 1.00 47.41 425 GLU A C 1
ATOM 3343 O O . GLU A 1 425 ? 5.875 15.805 -16.206 1.00 47.41 425 GLU A O 1
ATOM 3348 N N . ALA A 1 426 ? 7.222 14.933 -14.616 1.00 48.56 426 ALA A N 1
ATOM 3349 C CA . ALA A 1 426 ? 7.442 13.636 -15.244 1.00 48.56 426 ALA A CA 1
ATOM 3350 C C . ALA A 1 426 ? 6.253 12.668 -15.101 1.00 48.56 426 ALA A C 1
ATOM 3352 O O . ALA A 1 426 ? 6.115 11.798 -15.955 1.00 48.56 426 ALA A O 1
ATOM 3353 N N . VAL A 1 427 ? 5.407 12.813 -14.068 1.00 55.34 427 VAL A N 1
ATOM 3354 C CA . VAL A 1 427 ? 4.251 11.939 -13.783 1.00 55.34 427 VAL A CA 1
ATOM 3355 C C . VAL A 1 427 ? 2.965 12.765 -13.843 1.00 55.34 427 VAL A C 1
ATOM 3357 O O . VAL A 1 427 ? 2.440 13.215 -12.826 1.00 55.34 427 VAL A O 1
ATOM 3360 N N . ARG A 1 428 ? 2.448 12.994 -15.055 1.00 55.94 428 ARG A N 1
ATOM 3361 C CA . ARG A 1 428 ? 1.215 13.771 -15.285 1.00 55.94 428 ARG A CA 1
ATOM 3362 C C . ARG A 1 428 ? 0.148 12.891 -15.919 1.00 55.94 428 ARG A C 1
ATOM 3364 O O . ARG A 1 428 ? 0.440 12.175 -16.870 1.00 55.94 428 ARG A O 1
ATOM 3371 N N . ASN A 1 429 ? -1.086 12.977 -15.418 1.00 58.88 429 ASN A N 1
ATOM 3372 C CA . ASN A 1 429 ? -2.244 12.218 -15.911 1.00 58.88 429 ASN A CA 1
ATOM 3373 C C . ASN A 1 429 ? -1.946 10.714 -16.060 1.00 58.88 429 ASN A C 1
ATOM 3375 O O . ASN A 1 429 ? -2.214 10.132 -17.110 1.00 58.88 429 ASN A O 1
ATOM 3379 N N . ASN A 1 430 ? -1.337 10.109 -15.034 1.00 61.31 430 ASN A N 1
ATOM 3380 C CA . ASN A 1 430 ? -1.014 8.681 -15.024 1.00 61.31 430 ASN A CA 1
ATOM 3381 C C . ASN A 1 430 ? -0.056 8.242 -16.167 1.00 61.31 430 ASN A C 1
ATOM 3383 O O . ASN A 1 430 ? -0.071 7.090 -16.599 1.00 61.31 430 ASN A O 1
ATOM 3387 N N . MET A 1 431 ? 0.792 9.157 -16.661 1.00 63.00 431 MET A N 1
ATOM 3388 C CA . MET A 1 431 ? 1.837 8.883 -17.653 1.00 63.00 431 MET A CA 1
ATOM 3389 C C . MET A 1 431 ? 3.218 9.308 -17.151 1.00 63.00 431 MET A C 1
ATOM 3391 O O . MET A 1 431 ? 3.381 10.437 -16.686 1.00 63.00 431 MET A O 1
ATOM 3395 N N . LEU A 1 432 ? 4.216 8.437 -17.326 1.00 68.50 432 LEU A N 1
ATOM 3396 C CA . LEU A 1 432 ? 5.634 8.794 -17.255 1.00 68.50 432 LEU A CA 1
ATOM 3397 C C . LEU A 1 432 ? 6.089 9.289 -18.636 1.00 68.50 432 LEU A C 1
ATOM 3399 O O . LEU A 1 432 ? 6.041 8.527 -19.603 1.00 68.50 432 LEU A O 1
ATOM 3403 N N . VAL A 1 433 ? 6.526 10.546 -18.745 1.00 67.19 433 VAL A N 1
ATOM 3404 C CA . VAL A 1 433 ? 6.888 11.160 -20.039 1.00 67.19 433 VAL A CA 1
ATOM 3405 C C . VAL A 1 433 ? 8.388 11.432 -20.140 1.00 67.19 433 VAL A C 1
ATOM 3407 O O . VAL A 1 433 ? 8.913 12.324 -19.475 1.00 67.19 433 VAL A O 1
ATOM 3410 N N . ILE A 1 434 ? 9.071 10.726 -21.048 1.00 68.81 434 ILE A N 1
ATOM 3411 C CA . ILE A 1 434 ? 10.455 11.034 -21.433 1.00 68.81 434 ILE A CA 1
ATOM 3412 C C . ILE A 1 434 ? 10.415 11.987 -22.634 1.00 68.81 434 ILE A C 1
ATOM 3414 O O . ILE A 1 434 ? 10.339 11.582 -23.801 1.00 68.81 434 ILE A O 1
ATOM 3418 N N . ASN A 1 435 ? 10.413 13.284 -22.319 1.00 63.19 435 ASN A N 1
ATOM 3419 C CA . ASN A 1 435 ? 10.354 14.368 -23.298 1.00 63.19 435 ASN A CA 1
ATOM 3420 C C . ASN A 1 435 ? 11.550 14.340 -24.256 1.00 63.19 435 ASN A C 1
ATOM 3422 O O . ASN A 1 435 ? 12.676 14.054 -23.858 1.00 63.19 435 ASN A O 1
ATOM 3426 N N . ASN A 1 436 ? 11.300 14.702 -25.516 1.00 61.03 436 ASN A N 1
ATOM 3427 C CA . ASN A 1 436 ? 12.293 14.828 -26.586 1.00 61.03 436 ASN A CA 1
ATOM 3428 C C . ASN A 1 436 ? 13.087 13.550 -26.920 1.00 61.03 436 ASN A C 1
ATOM 3430 O O . ASN A 1 436 ? 13.976 13.606 -27.767 1.00 61.03 436 ASN A O 1
ATOM 3434 N N . PHE A 1 437 ? 12.744 12.395 -26.335 1.00 67.31 437 PHE A N 1
ATOM 3435 C CA . PHE A 1 437 ? 13.387 11.128 -26.675 1.00 67.31 437 PHE A CA 1
ATOM 3436 C C . PHE A 1 437 ? 13.214 10.816 -28.165 1.00 67.31 437 PHE A C 1
ATOM 3438 O O . PHE A 1 437 ? 14.194 10.677 -28.887 1.00 67.31 437 PHE A O 1
ATOM 3445 N N . LEU A 1 438 ? 11.970 10.771 -28.661 1.00 64.62 438 LEU A N 1
ATOM 3446 C CA . LEU A 1 438 ? 11.721 10.427 -30.063 1.00 64.62 438 LEU A CA 1
ATOM 3447 C C . LEU A 1 438 ? 12.194 11.517 -31.029 1.00 64.62 438 LEU A C 1
ATOM 3449 O O . LEU A 1 438 ? 12.548 11.177 -32.147 1.00 64.62 438 LEU A O 1
ATOM 3453 N N . SER A 1 439 ? 12.300 12.788 -30.623 1.00 63.69 439 SER A N 1
ATOM 3454 C CA . SER A 1 439 ? 12.900 13.827 -31.482 1.00 63.69 439 SER A CA 1
ATOM 3455 C C . SER A 1 439 ? 14.404 13.654 -31.734 1.00 63.69 439 SER A C 1
ATOM 3457 O O . SER A 1 439 ? 14.945 14.337 -32.596 1.00 63.69 439 SER A O 1
ATOM 3459 N N . SER A 1 440 ? 15.083 12.746 -31.024 1.00 63.34 440 SER A N 1
ATOM 3460 C CA . SER A 1 440 ? 16.458 12.337 -31.344 1.00 63.34 440 SER A CA 1
ATOM 3461 C C . SER A 1 440 ? 16.544 11.293 -32.471 1.00 63.34 440 SER A C 1
ATOM 3463 O O . SER A 1 440 ? 17.649 11.002 -32.914 1.00 63.34 440 SER A O 1
ATOM 3465 N N . PHE A 1 441 ? 15.410 10.741 -32.929 1.00 62.25 441 PHE A N 1
ATOM 3466 C CA . PHE A 1 441 ? 15.332 9.630 -33.899 1.00 62.25 441 PHE A CA 1
ATOM 3467 C C . PHE A 1 441 ? 14.322 9.870 -35.040 1.00 62.25 441 PHE A C 1
ATOM 3469 O O . PHE A 1 441 ? 14.486 9.376 -36.154 1.00 62.25 441 PHE A O 1
ATOM 3476 N N . ALA A 1 442 ? 13.244 10.604 -34.758 1.00 59.94 442 ALA A N 1
ATOM 3477 C CA . ALA A 1 442 ? 12.172 10.927 -35.689 1.00 59.94 442 ALA A CA 1
ATOM 3478 C C . ALA A 1 442 ? 12.450 12.249 -36.413 1.00 59.94 442 ALA A C 1
ATOM 3480 O O . ALA A 1 442 ? 12.948 13.214 -35.832 1.00 59.94 442 ALA A O 1
ATOM 3481 N N . SER A 1 443 ? 12.063 12.304 -37.683 1.00 66.56 443 SER A N 1
ATOM 3482 C CA . SER A 1 443 ? 12.240 13.468 -38.553 1.00 66.56 443 SER A CA 1
ATOM 3483 C C . SER A 1 443 ? 11.055 13.611 -39.500 1.00 66.56 443 SER A C 1
ATOM 3485 O O . SER A 1 443 ? 10.159 12.771 -39.509 1.00 66.56 443 SER A O 1
ATOM 3487 N N . GLU A 1 444 ? 11.053 14.628 -40.365 1.00 64.31 444 GLU A N 1
ATOM 3488 C CA . GLU A 1 444 ? 10.029 14.742 -41.416 1.00 64.31 444 GLU A CA 1
ATOM 3489 C C . GLU A 1 444 ? 9.958 13.488 -42.314 1.00 64.31 444 GLU A C 1
ATOM 3491 O O . GLU A 1 444 ? 8.896 13.191 -42.859 1.00 64.31 444 GLU A O 1
ATOM 3496 N N . ARG A 1 445 ? 11.050 12.710 -42.418 1.00 67.38 445 ARG A N 1
ATOM 3497 C CA . ARG A 1 445 ? 11.163 11.513 -43.273 1.00 67.38 445 ARG A CA 1
ATOM 3498 C C . ARG A 1 445 ? 10.974 10.180 -42.537 1.00 67.38 445 ARG A C 1
ATOM 3500 O O . ARG A 1 445 ? 10.827 9.159 -43.204 1.00 67.38 445 ARG A O 1
ATOM 3507 N N . ILE A 1 446 ? 10.995 10.162 -41.199 1.00 72.88 446 ILE A N 1
ATOM 3508 C CA . ILE A 1 446 ? 10.935 8.932 -40.388 1.00 72.88 446 ILE A CA 1
ATOM 3509 C C . ILE A 1 446 ? 9.929 9.100 -39.249 1.00 72.88 446 ILE A C 1
ATOM 3511 O O . ILE A 1 446 ? 10.085 9.974 -38.396 1.00 72.88 446 ILE A O 1
ATOM 3515 N N . THR A 1 447 ? 8.942 8.205 -39.199 1.00 75.56 447 THR A N 1
ATOM 3516 C CA . THR A 1 447 ? 7.861 8.200 -38.203 1.00 75.56 447 THR A CA 1
ATOM 3517 C C . THR A 1 447 ? 7.851 6.921 -37.359 1.00 75.56 447 THR A C 1
ATOM 3519 O O . THR A 1 447 ? 8.207 5.848 -37.850 1.00 75.56 447 THR A O 1
ATOM 3522 N N . PRO A 1 448 ? 7.414 7.002 -36.089 1.00 78.12 448 PRO A N 1
ATOM 3523 C CA . PRO A 1 448 ? 6.987 5.852 -35.293 1.00 78.12 448 PRO A CA 1
ATOM 3524 C C . PRO A 1 448 ? 6.079 4.858 -36.043 1.00 78.12 448 PRO A C 1
ATOM 3526 O O . PRO A 1 448 ? 5.044 5.255 -36.574 1.00 78.12 448 PRO A O 1
ATOM 3529 N N . LYS A 1 449 ? 6.423 3.560 -36.024 1.00 81.25 449 LYS A N 1
ATOM 3530 C CA . LYS A 1 449 ? 5.542 2.450 -36.450 1.00 81.25 449 LYS A CA 1
ATOM 3531 C C . LYS A 1 449 ? 4.954 1.699 -35.249 1.00 81.25 449 LYS A C 1
ATOM 3533 O O . LYS A 1 449 ? 3.784 1.323 -35.277 1.00 81.25 449 LYS A O 1
ATOM 3538 N N . GLY A 1 450 ? 5.747 1.465 -34.203 1.00 80.62 450 GLY A N 1
ATOM 3539 C CA . GLY A 1 450 ? 5.299 0.753 -33.007 1.00 80.62 450 GLY A CA 1
ATOM 3540 C C . GLY A 1 450 ? 6.432 0.373 -32.056 1.00 80.62 450 GLY A C 1
ATOM 3541 O O . GLY A 1 450 ? 7.563 0.838 -32.186 1.00 80.62 450 GLY A O 1
ATOM 3542 N N . SER A 1 451 ? 6.128 -0.497 -31.093 1.00 84.81 451 SER A N 1
ATOM 3543 C CA . SER A 1 451 ? 7.095 -0.983 -30.106 1.00 84.81 451 SER A CA 1
ATOM 3544 C C . SER A 1 451 ? 6.817 -2.424 -29.679 1.00 84.81 451 SER A C 1
ATOM 3546 O O . SER A 1 451 ? 5.690 -2.912 -29.789 1.00 84.81 451 SER A O 1
ATOM 3548 N N . LYS A 1 452 ? 7.853 -3.102 -29.181 1.00 86.06 452 LYS A N 1
ATOM 3549 C CA . LYS A 1 452 ? 7.793 -4.460 -28.635 1.00 86.06 452 LYS A CA 1
ATOM 3550 C C . LYS A 1 452 ? 8.760 -4.580 -27.459 1.00 86.06 452 LYS A C 1
ATOM 3552 O O . LYS A 1 452 ? 9.874 -4.073 -27.530 1.00 86.06 452 LYS A O 1
ATOM 3557 N N . THR A 1 453 ? 8.368 -5.289 -26.408 1.00 84.56 453 THR A N 1
ATOM 3558 C CA . THR A 1 453 ? 9.286 -5.704 -25.342 1.00 84.56 453 THR A CA 1
ATOM 3559 C C . THR A 1 453 ? 9.800 -7.121 -25.598 1.00 84.56 453 THR A C 1
ATOM 3561 O O . THR A 1 453 ? 9.059 -8.016 -26.009 1.00 84.56 453 THR A O 1
ATOM 3564 N N . ASN A 1 454 ? 11.088 -7.325 -25.354 1.00 81.94 454 ASN A N 1
ATOM 3565 C CA . ASN A 1 454 ? 11.739 -8.624 -25.242 1.00 81.94 454 ASN A CA 1
ATOM 3566 C C . ASN A 1 454 ? 12.359 -8.713 -23.831 1.00 81.94 454 ASN A C 1
ATOM 3568 O O . ASN A 1 454 ? 12.262 -7.770 -23.049 1.00 81.94 454 ASN A O 1
ATOM 3572 N N . GLU A 1 455 ? 12.972 -9.836 -23.471 1.00 82.19 455 GLU A N 1
ATOM 3573 C CA . GLU A 1 455 ? 13.666 -9.973 -22.182 1.00 82.19 455 GLU A CA 1
ATOM 3574 C C . GLU A 1 455 ? 14.831 -8.969 -22.094 1.00 82.19 455 GLU A C 1
ATOM 3576 O O . GLU A 1 455 ? 15.731 -9.010 -22.928 1.00 82.19 455 GLU A O 1
ATOM 3581 N N . GLY A 1 456 ? 14.773 -8.021 -21.150 1.00 82.75 456 GLY A N 1
ATOM 3582 C CA . GLY A 1 456 ? 15.790 -6.979 -20.948 1.00 82.75 456 GLY A CA 1
ATOM 3583 C C . GLY A 1 456 ? 15.839 -5.840 -21.984 1.00 82.75 456 GLY A C 1
ATOM 3584 O O . GLY A 1 456 ? 16.664 -4.938 -21.830 1.00 82.75 456 GLY A O 1
ATOM 3585 N N . PHE A 1 457 ? 14.979 -5.835 -23.016 1.00 85.25 457 PHE A N 1
ATOM 3586 C CA . PHE A 1 457 ? 15.040 -4.855 -24.115 1.00 85.25 457 PHE A CA 1
ATOM 3587 C C . PHE A 1 457 ? 13.674 -4.317 -24.562 1.00 85.25 457 PHE A C 1
ATOM 3589 O O . PHE A 1 457 ? 12.738 -5.074 -24.828 1.00 85.25 457 PHE A O 1
ATOM 3596 N N . LEU A 1 458 ? 13.594 -2.998 -24.750 1.00 86.44 458 LEU A N 1
ATOM 3597 C CA . LEU A 1 458 ? 12.508 -2.316 -25.451 1.00 86.44 458 LEU A CA 1
ATOM 3598 C C . LEU A 1 458 ? 12.937 -2.017 -26.893 1.00 86.44 458 LEU A C 1
ATOM 3600 O O . LEU A 1 458 ? 13.828 -1.200 -27.127 1.00 86.44 458 LEU A O 1
ATOM 3604 N N . THR A 1 459 ? 12.268 -2.648 -27.854 1.00 85.69 459 THR A N 1
ATOM 3605 C CA . THR A 1 459 ? 12.399 -2.371 -29.286 1.00 85.69 459 THR A CA 1
ATOM 3606 C C . THR A 1 459 ? 11.408 -1.283 -29.691 1.00 85.69 459 THR A C 1
ATOM 3608 O O . THR A 1 459 ? 10.199 -1.437 -29.506 1.00 85.69 459 THR A O 1
ATOM 3611 N N . LEU A 1 460 ? 11.903 -0.199 -30.283 1.00 83.88 460 LEU A N 1
ATOM 3612 C CA . LEU A 1 460 ? 11.111 0.863 -30.907 1.00 83.88 460 LEU A CA 1
ATOM 3613 C C . LEU A 1 460 ? 11.273 0.771 -32.423 1.00 83.88 460 LEU A C 1
ATOM 3615 O O . LEU A 1 460 ? 12.393 0.888 -32.906 1.00 83.88 460 LEU A O 1
ATOM 3619 N N . THR A 1 461 ? 10.185 0.586 -33.166 1.00 84.25 461 THR A N 1
ATOM 3620 C CA . THR A 1 461 ? 10.192 0.458 -34.631 1.00 84.25 461 THR A CA 1
ATOM 3621 C C . THR A 1 461 ? 9.711 1.745 -35.295 1.00 84.25 461 THR A C 1
ATOM 3623 O O . THR A 1 461 ? 8.746 2.380 -34.853 1.00 84.25 461 THR A O 1
ATOM 3626 N N . PHE A 1 462 ? 10.363 2.101 -36.395 1.00 81.31 462 PHE A N 1
ATOM 3627 C CA . PHE A 1 462 ? 10.142 3.295 -37.195 1.00 81.31 462 PHE A CA 1
ATOM 3628 C C . PHE A 1 462 ? 10.055 2.929 -38.680 1.00 81.31 462 PHE A C 1
ATOM 3630 O O . PHE A 1 462 ? 10.637 1.940 -39.122 1.00 81.31 462 PHE A O 1
ATOM 3637 N N . GLN A 1 463 ? 9.355 3.753 -39.452 1.00 83.19 463 GLN A N 1
ATOM 3638 C CA . GLN A 1 463 ? 9.145 3.586 -40.890 1.00 83.19 463 GLN A CA 1
ATOM 3639 C C . GLN A 1 463 ? 9.295 4.929 -41.619 1.00 83.19 463 GLN A C 1
ATOM 3641 O O . GLN A 1 463 ? 9.180 5.997 -41.010 1.00 83.19 463 GLN A O 1
ATOM 3646 N N . GLY A 1 464 ? 9.499 4.888 -42.936 1.00 78.44 464 GLY A N 1
ATOM 3647 C CA . GLY A 1 464 ? 9.476 6.097 -43.767 1.00 78.44 464 GLY A CA 1
ATOM 3648 C C . GLY A 1 464 ? 8.122 6.822 -43.709 1.00 78.44 464 GLY A C 1
ATOM 3649 O O . GLY A 1 464 ? 7.076 6.182 -43.808 1.00 78.44 464 GLY A O 1
ATOM 3650 N N . SER A 1 465 ? 8.135 8.153 -43.573 1.00 78.75 465 SER A N 1
ATOM 3651 C CA . SER A 1 465 ? 6.924 8.998 -43.536 1.00 78.75 465 SER A CA 1
ATOM 3652 C C . SER A 1 465 ? 6.092 8.913 -44.818 1.00 78.75 465 SER A C 1
ATOM 3654 O O . SER A 1 465 ? 4.865 9.019 -44.784 1.00 78.75 465 SER A O 1
ATOM 3656 N N . ALA A 1 466 ? 6.754 8.720 -45.960 1.00 80.44 466 ALA A N 1
ATOM 3657 C CA . ALA A 1 466 ? 6.132 8.462 -47.248 1.00 80.44 466 ALA A CA 1
ATOM 3658 C C . ALA A 1 466 ? 6.809 7.279 -47.956 1.00 80.44 466 ALA A C 1
ATOM 3660 O O . ALA A 1 466 ? 7.952 6.933 -47.672 1.00 80.44 466 ALA A O 1
ATOM 3661 N N . ALA A 1 467 ? 6.135 6.703 -48.959 1.00 78.62 467 ALA A N 1
ATOM 3662 C CA . ALA A 1 467 ? 6.651 5.559 -49.722 1.00 78.62 467 ALA A CA 1
ATOM 3663 C C . ALA A 1 467 ? 8.021 5.817 -50.396 1.00 78.62 467 ALA A C 1
ATOM 3665 O O . ALA A 1 467 ? 8.787 4.881 -50.626 1.00 78.62 467 ALA A O 1
ATOM 3666 N N . ALA A 1 468 ? 8.344 7.081 -50.696 1.00 77.19 468 ALA A N 1
ATOM 3667 C CA . ALA A 1 468 ? 9.666 7.482 -51.176 1.00 77.19 468 ALA A CA 1
ATOM 3668 C C . ALA A 1 468 ? 10.745 7.297 -50.093 1.00 77.19 468 ALA A C 1
ATOM 3670 O O . ALA A 1 468 ? 11.798 6.732 -50.369 1.00 77.19 468 ALA A O 1
ATOM 3671 N N . ASP A 1 469 ? 10.453 7.685 -48.850 1.00 76.19 469 ASP A N 1
ATOM 3672 C CA . ASP A 1 469 ? 11.363 7.535 -47.712 1.00 76.19 469 ASP A CA 1
ATOM 3673 C C . ASP A 1 469 ? 11.506 6.062 -47.302 1.00 76.19 469 ASP A C 1
ATOM 3675 O O . ASP A 1 469 ? 12.612 5.613 -47.029 1.00 76.19 469 ASP A O 1
ATOM 3679 N N . THR A 1 470 ? 10.426 5.270 -47.367 1.00 78.00 470 THR A N 1
ATOM 3680 C CA . THR A 1 470 ? 10.480 3.801 -47.217 1.00 78.00 470 THR A CA 1
ATOM 3681 C C . THR A 1 470 ? 11.433 3.170 -48.237 1.00 78.00 470 THR A C 1
ATOM 3683 O O . THR A 1 470 ? 12.218 2.292 -47.896 1.00 78.00 470 THR A O 1
ATOM 3686 N N . THR A 1 471 ? 11.402 3.643 -49.489 1.00 77.38 471 THR A N 1
ATOM 3687 C CA . THR A 1 471 ? 12.301 3.169 -50.556 1.00 77.38 471 THR A CA 1
ATOM 3688 C C . THR A 1 471 ? 13.753 3.564 -50.276 1.00 77.38 471 THR A C 1
ATOM 3690 O O . THR A 1 471 ? 14.655 2.755 -50.472 1.00 77.38 471 THR A O 1
ATOM 3693 N N . ILE A 1 472 ? 13.982 4.780 -49.775 1.00 72.88 472 ILE A N 1
ATOM 3694 C CA . ILE A 1 472 ? 15.311 5.254 -49.371 1.00 72.88 472 ILE A CA 1
ATOM 3695 C C . ILE A 1 472 ? 15.857 4.413 -48.209 1.00 72.88 472 ILE A C 1
ATOM 3697 O O . ILE A 1 472 ? 16.987 3.948 -48.303 1.00 72.88 472 ILE A O 1
ATOM 3701 N N . ILE A 1 473 ? 15.055 4.119 -47.178 1.00 74.00 473 ILE A N 1
ATOM 3702 C CA . ILE A 1 473 ? 15.440 3.214 -46.077 1.00 74.00 473 ILE A CA 1
ATOM 3703 C C . ILE A 1 473 ? 15.844 1.833 -46.614 1.00 74.00 473 ILE A C 1
ATOM 3705 O O . ILE A 1 473 ? 16.899 1.331 -46.237 1.00 74.00 473 ILE A O 1
ATOM 3709 N N . SER A 1 474 ? 15.082 1.252 -47.545 1.00 74.81 474 SER A N 1
ATOM 3710 C CA . SER A 1 474 ? 15.443 -0.027 -48.181 1.00 74.81 474 SER A CA 1
ATOM 3711 C C . SER A 1 474 ? 16.752 0.037 -48.982 1.00 74.81 474 SER A C 1
ATOM 3713 O O . SER A 1 474 ? 17.529 -0.914 -48.970 1.00 74.81 474 SER A O 1
ATOM 3715 N N . ASN A 1 475 ? 17.038 1.151 -49.665 1.00 73.25 475 ASN A N 1
ATOM 3716 C CA . ASN A 1 475 ? 18.304 1.326 -50.390 1.00 73.25 475 ASN A CA 1
ATOM 3717 C C . ASN A 1 475 ? 19.500 1.439 -49.429 1.00 73.25 475 ASN A C 1
ATOM 3719 O O . ASN A 1 475 ? 20.557 0.855 -49.681 1.00 73.25 475 ASN A O 1
ATOM 3723 N N . ILE A 1 476 ? 19.314 2.136 -48.303 1.00 70.88 476 ILE A N 1
ATOM 3724 C CA . ILE A 1 476 ? 20.328 2.322 -47.257 1.00 70.88 476 ILE A CA 1
ATOM 3725 C C . ILE A 1 476 ? 20.817 0.971 -46.712 1.00 70.88 476 ILE A C 1
ATOM 3727 O O . ILE A 1 476 ? 22.022 0.826 -46.514 1.00 70.88 476 ILE A O 1
ATOM 3731 N N . GLN A 1 477 ? 19.943 -0.037 -46.570 1.00 70.44 477 GLN A N 1
ATOM 3732 C CA . GLN A 1 477 ? 20.319 -1.404 -46.155 1.00 70.44 477 GLN A CA 1
ATOM 3733 C C . GLN A 1 477 ? 21.491 -1.948 -46.993 1.00 70.44 477 GLN A C 1
ATOM 3735 O O . GLN A 1 477 ? 22.515 -2.382 -46.462 1.00 70.44 477 GLN A O 1
ATOM 3740 N N . GLY A 1 478 ? 21.371 -1.855 -48.323 1.00 67.75 478 GLY A N 1
ATOM 3741 C CA . GLY A 1 478 ? 22.398 -2.313 -49.257 1.00 67.75 478 GLY A CA 1
ATOM 3742 C C . GLY A 1 478 ? 23.674 -1.468 -49.227 1.00 67.75 478 GLY A C 1
ATOM 3743 O O . GLY A 1 478 ? 24.761 -2.003 -49.440 1.00 67.75 478 GLY A O 1
ATOM 3744 N N . VAL A 1 479 ? 23.585 -0.167 -48.937 1.00 71.56 479 VAL A N 1
ATOM 3745 C CA . VAL A 1 479 ? 24.773 0.694 -48.800 1.00 71.56 479 VAL A CA 1
ATOM 3746 C C . VAL A 1 479 ? 25.532 0.362 -47.514 1.00 71.56 479 VAL A C 1
ATOM 3748 O O . VAL A 1 479 ? 26.727 0.083 -47.577 1.00 71.56 479 VAL A O 1
ATOM 3751 N N . ILE A 1 480 ? 24.845 0.309 -46.368 1.00 71.69 480 ILE A N 1
ATOM 3752 C CA . ILE A 1 480 ? 25.453 0.033 -45.057 1.00 71.69 480 ILE A CA 1
ATOM 3753 C C . ILE A 1 480 ? 26.186 -1.314 -45.062 1.00 71.69 480 ILE A C 1
ATOM 3755 O O . ILE A 1 480 ? 27.308 -1.395 -44.565 1.00 71.69 480 ILE A O 1
ATOM 3759 N N . GLN A 1 481 ? 25.616 -2.352 -45.679 1.00 70.94 481 GLN A N 1
ATOM 3760 C CA . GLN A 1 481 ? 26.263 -3.664 -45.744 1.00 70.94 481 GLN A CA 1
ATOM 3761 C C . GLN A 1 481 ? 27.587 -3.636 -46.527 1.00 70.94 481 GLN A C 1
ATOM 3763 O O . GLN A 1 481 ? 28.578 -4.228 -46.100 1.00 70.94 481 GLN A O 1
ATOM 3768 N N . ASN A 1 482 ? 27.629 -2.897 -47.642 1.00 71.25 482 ASN A N 1
ATOM 3769 C CA . ASN A 1 482 ? 28.855 -2.697 -48.417 1.00 71.25 482 ASN A CA 1
ATOM 3770 C C . ASN A 1 482 ? 29.898 -1.862 -47.652 1.00 71.25 482 ASN A C 1
ATOM 3772 O O . ASN A 1 482 ? 31.094 -2.114 -47.792 1.00 71.25 482 ASN A O 1
ATOM 3776 N N . VAL A 1 483 ? 29.466 -0.896 -46.831 1.00 72.00 483 VAL A N 1
ATOM 3777 C CA . VAL A 1 483 ? 30.364 -0.098 -45.976 1.00 72.00 483 VAL A CA 1
ATOM 3778 C C . VAL A 1 483 ? 30.967 -0.939 -44.861 1.00 72.00 483 VAL A C 1
ATOM 3780 O O . VAL A 1 483 ? 32.175 -0.868 -44.654 1.00 72.00 483 VAL A O 1
ATOM 3783 N N . LEU A 1 484 ? 30.168 -1.764 -44.176 1.00 70.00 484 LEU A N 1
ATOM 3784 C CA . LEU A 1 484 ? 30.657 -2.643 -43.110 1.00 70.00 484 LEU A CA 1
ATOM 3785 C C . LEU A 1 484 ? 31.775 -3.575 -43.600 1.00 70.00 484 LEU A C 1
ATOM 3787 O O . LEU A 1 484 ? 32.749 -3.769 -42.882 1.00 70.00 484 LEU A O 1
ATOM 3791 N N . GLY A 1 485 ? 31.722 -4.042 -44.852 1.00 67.88 485 GLY A N 1
ATOM 3792 C CA . GLY A 1 485 ? 32.819 -4.800 -45.474 1.00 67.88 485 GLY A CA 1
ATOM 3793 C C . GLY A 1 485 ? 34.153 -4.046 -45.619 1.00 67.88 485 GLY A C 1
ATOM 3794 O O . GLY A 1 485 ? 35.173 -4.672 -45.906 1.00 67.88 485 GLY A O 1
ATOM 3795 N N . GLY A 1 486 ? 34.164 -2.723 -45.424 1.00 66.19 486 GLY A N 1
ATOM 3796 C CA . GLY A 1 486 ? 35.358 -1.876 -45.358 1.00 66.19 486 GLY A CA 1
ATOM 3797 C C . GLY A 1 486 ? 35.714 -1.365 -43.954 1.00 66.19 486 GLY A C 1
ATOM 3798 O O . GLY A 1 486 ? 36.789 -0.787 -43.792 1.00 66.19 486 GLY A O 1
ATOM 3799 N N . VAL A 1 487 ? 34.859 -1.574 -42.945 1.00 68.88 487 VAL A N 1
ATOM 3800 C CA . VAL A 1 487 ? 35.106 -1.125 -41.565 1.00 68.88 487 VAL A CA 1
ATOM 3801 C C . VAL A 1 487 ? 36.119 -2.047 -40.884 1.00 68.88 487 VAL A C 1
ATOM 3803 O O . VAL A 1 487 ? 35.968 -3.270 -40.866 1.00 68.88 487 VAL A O 1
ATOM 3806 N N . THR A 1 488 ? 37.136 -1.446 -40.261 1.00 65.00 488 THR A N 1
ATOM 3807 C CA . THR A 1 488 ? 38.112 -2.152 -39.419 1.00 65.00 488 THR A CA 1
ATOM 3808 C C . THR A 1 488 ? 38.021 -1.685 -37.967 1.00 65.00 488 THR A C 1
ATOM 3810 O O . THR A 1 488 ? 38.307 -0.520 -37.684 1.00 65.00 488 THR A O 1
ATOM 3813 N N . SER A 1 489 ? 37.668 -2.586 -37.051 1.00 69.25 489 SER A N 1
ATOM 3814 C CA . SER A 1 489 ? 37.630 -2.352 -35.603 1.00 69.25 489 SER A CA 1
ATOM 3815 C C . SER A 1 489 ? 38.932 -2.779 -34.921 1.00 69.25 489 SER A C 1
ATOM 3817 O O . SER A 1 489 ? 39.611 -3.706 -35.368 1.00 69.25 489 SER A O 1
ATOM 3819 N N . SER A 1 490 ? 39.280 -2.120 -33.810 1.00 68.81 490 SER A N 1
ATOM 3820 C CA . SER A 1 490 ? 40.386 -2.551 -32.945 1.00 68.81 490 SER A CA 1
ATOM 3821 C C . SER A 1 490 ? 40.002 -3.728 -32.033 1.00 68.81 490 SER A C 1
ATOM 3823 O O . SER A 1 490 ? 40.879 -4.453 -31.558 1.00 68.81 490 SER A O 1
ATOM 3825 N N . ASN A 1 491 ? 38.696 -3.948 -31.827 1.00 72.56 491 ASN A N 1
ATOM 3826 C CA . ASN A 1 491 ? 38.144 -5.062 -31.065 1.00 72.56 491 ASN A CA 1
ATOM 3827 C C . ASN A 1 491 ? 37.922 -6.286 -31.989 1.00 72.56 491 ASN A C 1
ATOM 3829 O O . ASN A 1 491 ? 37.106 -6.193 -32.911 1.00 72.56 491 ASN A O 1
ATOM 3833 N N . PRO A 1 492 ? 38.588 -7.438 -31.748 1.00 78.44 492 PRO A N 1
ATOM 3834 C CA . PRO A 1 492 ? 38.428 -8.641 -32.569 1.00 78.44 492 PRO A CA 1
ATOM 3835 C C . PRO A 1 492 ? 36.993 -9.179 -32.621 1.00 78.44 492 PRO A C 1
ATOM 3837 O O . PRO A 1 492 ? 36.546 -9.594 -33.681 1.00 78.44 492 PRO A O 1
ATOM 3840 N N . GLU A 1 493 ? 36.257 -9.127 -31.509 1.00 78.75 493 GLU A N 1
ATOM 3841 C CA . GLU A 1 493 ? 34.886 -9.651 -31.416 1.00 78.75 493 GLU A CA 1
ATOM 3842 C C . GLU A 1 493 ? 33.924 -8.833 -32.290 1.00 78.75 493 GLU A C 1
ATOM 3844 O O . GLU A 1 493 ? 33.134 -9.384 -33.053 1.00 78.75 493 GLU A O 1
ATOM 3849 N N . VAL A 1 494 ? 34.085 -7.505 -32.287 1.00 74.06 494 VAL A N 1
ATOM 3850 C CA . VAL A 1 494 ? 33.378 -6.602 -33.209 1.00 74.06 494 VAL A CA 1
ATOM 3851 C C . VAL A 1 494 ? 33.796 -6.858 -34.659 1.00 74.06 494 VAL A C 1
ATOM 3853 O O . VAL A 1 494 ? 32.942 -6.869 -35.542 1.00 74.06 494 VAL A O 1
ATOM 3856 N N . GLN A 1 495 ? 35.089 -7.072 -34.929 1.00 80.44 495 GLN A N 1
ATOM 3857 C CA . GLN A 1 495 ? 35.572 -7.319 -36.290 1.00 80.44 495 GLN A CA 1
ATOM 3858 C C . GLN A 1 495 ? 35.018 -8.622 -36.881 1.00 80.44 495 GLN A C 1
ATOM 3860 O O . GLN A 1 495 ? 34.658 -8.644 -38.060 1.00 80.44 495 GLN A O 1
ATOM 3865 N N . ASP A 1 496 ? 34.932 -9.686 -36.084 1.00 81.31 496 ASP A N 1
ATOM 3866 C CA . ASP A 1 496 ? 34.374 -10.968 -36.514 1.00 81.31 496 ASP A CA 1
ATOM 3867 C C . ASP A 1 496 ? 32.882 -10.817 -36.867 1.00 81.31 496 ASP A C 1
ATOM 3869 O O . ASP A 1 496 ? 32.465 -11.250 -37.942 1.00 81.31 496 ASP A O 1
ATOM 3873 N N . ILE A 1 497 ? 32.100 -10.100 -36.048 1.00 80.62 497 ILE A N 1
ATOM 3874 C CA . ILE A 1 497 ? 30.675 -9.820 -36.312 1.00 80.62 497 ILE A CA 1
ATOM 3875 C C . ILE A 1 497 ? 30.485 -8.939 -37.561 1.00 80.62 497 ILE A C 1
ATOM 3877 O O . ILE A 1 497 ? 29.633 -9.227 -38.402 1.00 80.62 497 ILE A O 1
ATOM 3881 N N . ILE A 1 498 ? 31.300 -7.890 -37.731 1.00 77.94 498 ILE A N 1
ATOM 3882 C CA . ILE A 1 498 ? 31.288 -7.047 -38.941 1.00 77.94 498 ILE A CA 1
ATOM 3883 C C . ILE A 1 498 ? 31.575 -7.893 -40.190 1.00 77.94 498 ILE A C 1
ATOM 3885 O O . ILE A 1 498 ? 30.917 -7.727 -41.216 1.00 77.94 498 ILE A O 1
ATOM 3889 N N . THR A 1 499 ? 32.526 -8.825 -40.098 1.00 80.38 499 THR A N 1
ATOM 3890 C CA . THR A 1 499 ? 32.908 -9.709 -41.209 1.00 80.38 499 THR A CA 1
ATOM 3891 C C . THR A 1 499 ? 31.796 -10.710 -41.547 1.00 80.38 499 THR A C 1
ATOM 3893 O O . THR A 1 499 ? 31.535 -10.957 -42.725 1.00 80.38 499 THR A O 1
ATOM 3896 N N . ASP A 1 500 ? 31.098 -11.247 -40.545 1.00 81.88 500 ASP A N 1
ATOM 3897 C CA . ASP A 1 500 ? 29.947 -12.143 -40.725 1.00 81.88 500 ASP A CA 1
ATOM 3898 C C . ASP A 1 500 ? 28.777 -11.430 -41.439 1.00 81.88 500 ASP A C 1
ATOM 3900 O O . ASP A 1 500 ? 28.273 -11.898 -42.463 1.00 81.88 500 ASP A O 1
ATOM 3904 N N . ILE A 1 501 ? 28.428 -10.215 -41.002 1.00 78.44 501 ILE A N 1
ATOM 3905 C CA . ILE A 1 501 ? 27.377 -9.386 -41.625 1.00 78.44 501 ILE A CA 1
ATOM 3906 C C . ILE A 1 501 ? 27.750 -8.964 -43.056 1.00 78.44 501 ILE A C 1
ATOM 3908 O O . ILE A 1 501 ? 26.910 -9.001 -43.959 1.00 78.44 501 ILE A O 1
ATOM 3912 N N . ALA A 1 502 ? 29.011 -8.588 -43.286 1.00 77.25 502 ALA A N 1
ATOM 3913 C CA . ALA A 1 502 ? 29.503 -8.169 -44.599 1.00 77.25 502 ALA A CA 1
ATOM 3914 C C . ALA A 1 502 ? 29.638 -9.324 -45.611 1.00 77.25 502 ALA A C 1
ATOM 3916 O O . ALA A 1 502 ? 29.696 -9.074 -46.815 1.00 77.25 502 ALA A O 1
ATOM 3917 N N . THR A 1 503 ? 29.708 -10.578 -45.147 1.00 80.25 503 THR A N 1
ATOM 3918 C CA . THR A 1 503 ? 29.771 -11.770 -46.015 1.00 80.25 503 THR A CA 1
ATOM 3919 C C . THR A 1 503 ? 28.432 -12.495 -46.176 1.00 80.25 503 THR A C 1
ATOM 3921 O O . THR A 1 503 ? 28.275 -13.272 -47.121 1.00 80.25 503 THR A O 1
ATOM 3924 N N . THR A 1 504 ? 27.451 -12.206 -45.319 1.00 79.75 504 THR A N 1
ATOM 3925 C CA . THR A 1 504 ? 26.058 -12.650 -45.469 1.00 79.75 504 THR A CA 1
ATOM 3926 C C . THR A 1 504 ? 25.398 -11.969 -46.689 1.00 79.75 504 THR A C 1
ATOM 3928 O O . THR A 1 504 ? 25.690 -10.805 -46.959 1.00 79.75 504 THR A O 1
ATOM 3931 N N . PRO A 1 505 ? 24.516 -12.628 -47.469 1.00 74.94 505 PRO A N 1
ATOM 3932 C CA . PRO A 1 505 ? 23.839 -11.979 -48.597 1.00 74.94 505 PRO A CA 1
ATOM 3933 C C . PRO A 1 505 ? 22.887 -10.833 -48.180 1.00 74.94 505 PRO A C 1
ATOM 3935 O O . PRO A 1 505 ? 22.290 -10.888 -47.102 1.00 74.94 505 PRO A O 1
ATOM 3938 N N . PRO A 1 506 ? 22.680 -9.803 -49.027 1.00 65.25 506 PRO A N 1
ATOM 3939 C CA . PRO A 1 506 ? 21.705 -8.746 -48.754 1.00 65.25 506 PRO A CA 1
ATOM 3940 C C . PRO A 1 506 ? 20.282 -9.292 -48.603 1.00 65.25 506 PRO A C 1
ATOM 3942 O O . PRO A 1 506 ? 19.789 -10.002 -49.480 1.00 65.25 506 PRO A O 1
ATOM 3945 N N . GLY A 1 507 ? 19.622 -8.943 -47.497 1.00 64.06 507 GLY A N 1
ATOM 3946 C CA . GLY A 1 507 ? 18.297 -9.460 -47.132 1.00 64.06 507 GLY A CA 1
ATOM 3947 C C . GLY A 1 507 ? 18.296 -10.838 -46.454 1.00 64.06 507 GLY A C 1
ATOM 3948 O O . GLY A 1 507 ? 17.221 -11.333 -46.126 1.00 64.06 507 GLY A O 1
ATOM 3949 N N . GLU A 1 508 ? 19.466 -11.448 -46.225 1.00 70.31 508 GLU A N 1
ATOM 3950 C CA . GLU A 1 508 ? 19.625 -12.674 -45.420 1.00 70.31 508 GLU A CA 1
ATOM 3951 C C . GLU A 1 508 ? 20.295 -12.416 -44.054 1.00 70.31 508 GLU A C 1
ATOM 3953 O O . GLU A 1 508 ? 20.367 -13.326 -43.232 1.00 70.31 508 GLU A O 1
ATOM 3958 N N . VAL A 1 509 ? 20.746 -11.181 -43.791 1.00 73.75 509 VAL A N 1
ATOM 3959 C CA . VAL A 1 509 ? 21.264 -10.755 -42.480 1.00 73.75 509 VAL A CA 1
ATOM 3960 C C . VAL A 1 509 ? 20.144 -10.820 -41.442 1.00 73.75 509 VAL A C 1
ATOM 3962 O O . VAL A 1 509 ? 19.077 -10.236 -41.632 1.00 73.75 509 VAL A O 1
ATOM 3965 N N . THR A 1 510 ? 20.370 -11.535 -40.340 1.00 70.94 510 THR A N 1
ATOM 3966 C CA . THR A 1 510 ? 19.328 -11.765 -39.332 1.00 70.94 510 THR A CA 1
ATOM 3967 C C . THR A 1 510 ? 19.292 -10.662 -38.264 1.00 70.94 510 THR A C 1
ATOM 3969 O O . THR A 1 510 ? 20.327 -10.049 -37.968 1.00 70.94 510 THR A O 1
ATOM 3972 N N . PRO A 1 511 ? 18.131 -10.420 -37.619 1.00 66.44 511 PRO A N 1
ATOM 3973 C CA . PRO A 1 511 ? 18.034 -9.511 -36.477 1.00 66.44 511 PRO A CA 1
ATOM 3974 C C . PRO A 1 511 ? 19.035 -9.833 -35.361 1.00 66.44 511 PRO A C 1
ATOM 3976 O O . PRO A 1 511 ? 19.527 -8.923 -34.702 1.00 66.44 511 PRO A O 1
ATOM 3979 N N . GLU A 1 512 ? 19.361 -11.112 -35.151 1.00 70.50 512 GLU A N 1
ATOM 3980 C CA . GLU A 1 512 ? 20.313 -11.570 -34.136 1.00 70.50 512 GLU A CA 1
ATOM 3981 C C . GLU A 1 512 ? 21.766 -11.212 -34.480 1.00 70.50 512 GLU A C 1
ATOM 3983 O O . GLU A 1 512 ? 22.505 -10.805 -33.586 1.00 70.50 512 GLU A O 1
ATOM 3988 N N . GLN A 1 513 ? 22.177 -11.302 -35.753 1.00 71.31 513 GLN A N 1
ATOM 3989 C CA . GLN A 1 513 ? 23.507 -10.845 -36.188 1.00 71.31 513 GLN A CA 1
ATOM 3990 C C . GLN A 1 513 ? 23.657 -9.334 -35.963 1.00 71.31 513 GLN A C 1
ATOM 3992 O O . GLN A 1 513 ? 24.656 -8.870 -35.413 1.00 71.31 513 GLN A O 1
ATOM 3997 N N . VAL A 1 514 ? 22.631 -8.559 -36.331 1.00 71.19 514 VAL A N 1
ATOM 3998 C CA . VAL A 1 514 ? 22.622 -7.102 -36.135 1.00 71.19 514 VAL A CA 1
ATOM 3999 C C . VAL A 1 514 ? 22.560 -6.740 -34.654 1.00 71.19 514 VAL A C 1
ATOM 4001 O O . VAL A 1 514 ? 23.250 -5.816 -34.234 1.00 71.19 514 VAL A O 1
ATOM 4004 N N . GLN A 1 515 ? 21.809 -7.486 -33.841 1.00 69.44 515 GLN A N 1
ATOM 4005 C CA . GLN A 1 515 ? 21.786 -7.290 -32.394 1.00 69.44 515 GLN A CA 1
ATOM 4006 C C . GLN A 1 515 ? 23.156 -7.572 -31.767 1.00 69.44 515 GLN A C 1
ATOM 4008 O O . GLN A 1 515 ? 23.633 -6.753 -30.988 1.00 69.44 515 GLN A O 1
ATOM 4013 N N . ALA A 1 516 ? 23.835 -8.653 -32.166 1.00 74.25 516 ALA A N 1
ATOM 4014 C CA . ALA A 1 516 ? 25.195 -8.939 -31.717 1.00 74.25 516 ALA A CA 1
ATOM 4015 C C . ALA A 1 516 ? 26.175 -7.815 -32.098 1.00 74.25 516 ALA A C 1
ATOM 4017 O O . ALA A 1 516 ? 27.053 -7.475 -31.302 1.00 74.25 516 ALA A O 1
ATOM 4018 N N . LEU A 1 517 ? 26.007 -7.194 -33.275 1.00 75.44 517 LEU A N 1
ATOM 4019 C CA . LEU A 1 517 ? 26.772 -6.003 -33.648 1.00 75.44 517 LEU A CA 1
ATOM 4020 C C . LEU A 1 517 ? 26.435 -4.820 -32.734 1.00 75.44 517 LEU A C 1
ATOM 4022 O O . LEU A 1 517 ? 27.353 -4.196 -32.219 1.00 75.44 517 LEU A O 1
ATOM 4026 N N . MET A 1 518 ? 25.153 -4.524 -32.503 1.00 71.25 518 MET A N 1
ATOM 4027 C CA . MET A 1 518 ? 24.711 -3.411 -31.648 1.00 71.25 518 MET A CA 1
ATOM 4028 C C . MET A 1 518 ? 25.235 -3.555 -30.207 1.00 71.25 518 MET A C 1
ATOM 4030 O O . MET A 1 518 ? 25.860 -2.625 -29.700 1.00 71.25 518 MET A O 1
ATOM 4034 N N . ASP A 1 519 ? 25.086 -4.736 -29.595 1.00 70.50 519 ASP A N 1
ATOM 4035 C CA . ASP A 1 519 ? 25.544 -5.033 -28.227 1.00 70.50 519 ASP A CA 1
ATOM 4036 C C . ASP A 1 519 ? 27.067 -4.887 -28.058 1.00 70.50 519 ASP A C 1
ATOM 4038 O O . ASP A 1 519 ? 27.551 -4.534 -26.981 1.00 70.50 519 ASP A O 1
ATOM 4042 N N . ASN A 1 520 ? 27.842 -5.139 -29.119 1.00 72.31 520 ASN A N 1
ATOM 4043 C CA . ASN A 1 520 ? 29.298 -4.993 -29.103 1.00 72.31 520 ASN A CA 1
ATOM 4044 C C . ASN A 1 520 ? 29.780 -3.606 -29.566 1.00 72.31 520 ASN A C 1
ATOM 4046 O O . ASN A 1 520 ? 30.837 -3.155 -29.124 1.00 72.31 520 ASN A O 1
ATOM 4050 N N . VAL A 1 521 ? 29.004 -2.895 -30.390 1.00 67.75 521 VAL A N 1
ATOM 4051 C CA . VAL A 1 521 ? 29.254 -1.494 -30.771 1.00 67.75 521 VAL A CA 1
ATOM 4052 C C . VAL A 1 521 ? 29.070 -0.558 -29.578 1.00 67.75 521 VAL A C 1
ATOM 4054 O O . VAL A 1 521 ? 29.879 0.349 -29.410 1.00 67.75 521 VAL A O 1
ATOM 4057 N N . ASP A 1 522 ? 28.110 -0.818 -28.686 1.00 60.88 522 ASP A N 1
ATOM 4058 C CA . ASP A 1 522 ? 27.947 -0.048 -27.440 1.00 60.88 522 ASP A CA 1
ATOM 4059 C C . ASP A 1 522 ? 29.121 -0.230 -26.439 1.00 60.88 522 ASP A C 1
ATOM 4061 O O . ASP A 1 522 ? 29.218 0.511 -25.458 1.00 60.88 522 ASP A O 1
ATOM 4065 N N . ASN A 1 523 ? 30.048 -1.168 -26.697 1.00 63.25 523 ASN A N 1
ATOM 4066 C CA . ASN A 1 523 ? 31.307 -1.340 -25.954 1.00 63.25 523 ASN A CA 1
ATOM 4067 C C . ASN A 1 523 ? 32.530 -0.673 -26.627 1.00 63.25 523 ASN A C 1
ATOM 4069 O O . ASN A 1 523 ? 33.635 -0.742 -26.081 1.00 63.25 523 ASN A O 1
ATOM 4073 N N . LEU A 1 524 ? 32.370 -0.047 -27.799 1.00 66.12 524 LEU A N 1
ATOM 4074 C CA . LEU A 1 524 ? 33.440 0.689 -28.484 1.00 66.12 524 LEU A CA 1
ATOM 4075 C C . LEU A 1 524 ? 33.670 2.075 -27.868 1.00 66.12 524 LEU A C 1
ATOM 4077 O O . LEU A 1 524 ? 32.809 2.641 -27.191 1.00 66.12 524 LEU A O 1
ATOM 4081 N N . SER A 1 525 ? 34.840 2.664 -28.128 1.00 62.41 525 SER A N 1
ATOM 4082 C CA . SER A 1 525 ? 35.085 4.055 -27.739 1.00 62.41 525 SER A CA 1
ATOM 4083 C C . SER A 1 525 ? 34.240 5.036 -28.576 1.00 62.41 525 SER A C 1
ATOM 4085 O O . SER A 1 525 ? 33.949 4.758 -29.742 1.00 62.41 525 SER A O 1
ATOM 4087 N N . PRO A 1 526 ? 33.892 6.230 -28.049 1.00 59.84 526 PRO A N 1
ATOM 4088 C CA . PRO A 1 526 ? 33.158 7.241 -28.817 1.00 59.84 526 PRO A CA 1
ATOM 4089 C C . PRO A 1 526 ? 33.846 7.653 -30.128 1.00 59.84 526 PRO A C 1
ATOM 4091 O O . PRO A 1 526 ? 33.166 7.999 -31.088 1.00 59.84 526 PRO A O 1
ATOM 4094 N N . GLU A 1 527 ? 35.181 7.593 -30.188 1.00 64.75 527 GLU A N 1
ATOM 4095 C CA . GLU A 1 527 ? 35.960 7.884 -31.399 1.00 64.75 527 GLU A CA 1
ATOM 4096 C C . GLU A 1 527 ? 35.829 6.773 -32.456 1.00 64.75 527 GLU A C 1
ATOM 4098 O O . GLU A 1 527 ? 35.720 7.065 -33.645 1.00 64.75 527 GLU A O 1
ATOM 4103 N N . GLU A 1 528 ? 35.780 5.501 -32.046 1.00 66.25 528 GLU A N 1
ATOM 4104 C CA . GLU A 1 528 ? 35.528 4.371 -32.954 1.00 66.25 528 GLU A CA 1
ATOM 4105 C C . GLU A 1 528 ? 34.087 4.373 -33.471 1.00 66.25 528 GLU A C 1
ATOM 4107 O O . GLU A 1 528 ? 33.866 4.174 -34.664 1.00 66.25 528 GLU A O 1
ATOM 4112 N N . ILE A 1 529 ? 33.119 4.668 -32.598 1.00 62.78 529 ILE A N 1
ATOM 4113 C CA . ILE A 1 529 ? 31.708 4.834 -32.968 1.00 62.78 529 ILE A CA 1
ATOM 4114 C C . ILE A 1 529 ? 31.561 5.979 -33.985 1.00 62.78 529 ILE A C 1
ATOM 4116 O O . ILE A 1 529 ? 30.938 5.785 -35.029 1.00 62.78 529 ILE A O 1
ATOM 4120 N N . GLN A 1 530 ? 32.198 7.133 -33.744 1.00 66.00 530 GLN A N 1
ATOM 4121 C CA . GLN A 1 530 ? 32.197 8.260 -34.686 1.00 66.00 530 GLN A CA 1
ATOM 4122 C C . GLN A 1 530 ? 32.878 7.909 -36.017 1.00 66.00 530 GLN A C 1
ATOM 4124 O O . GLN A 1 530 ? 32.370 8.268 -37.072 1.00 66.00 530 GLN A O 1
ATOM 4129 N N . ASN A 1 531 ? 33.978 7.152 -36.007 1.00 69.88 531 ASN A N 1
ATOM 4130 C CA . ASN A 1 531 ? 34.646 6.712 -37.235 1.00 69.88 531 ASN A CA 1
ATOM 4131 C C . ASN A 1 531 ? 33.762 5.768 -38.078 1.00 69.88 531 ASN A C 1
ATOM 4133 O O . ASN A 1 531 ? 33.716 5.896 -39.300 1.00 69.88 531 ASN A O 1
ATOM 4137 N N . ILE A 1 532 ? 33.019 4.854 -37.441 1.00 67.25 532 ILE A N 1
ATOM 4138 C CA . ILE A 1 532 ? 32.028 4.008 -38.130 1.00 67.25 532 ILE A CA 1
ATOM 4139 C C . ILE A 1 532 ? 30.917 4.881 -38.734 1.00 67.25 532 ILE A C 1
ATOM 4141 O O . ILE A 1 532 ? 30.556 4.700 -39.895 1.00 67.25 532 ILE A O 1
ATOM 4145 N N . GLN A 1 533 ? 30.407 5.863 -37.986 1.00 65.62 533 GLN A N 1
ATOM 4146 C CA . GLN A 1 533 ? 29.377 6.796 -38.460 1.00 65.62 533 GLN A CA 1
ATOM 4147 C C . GLN A 1 533 ? 29.853 7.649 -39.643 1.00 65.62 533 GLN A C 1
ATOM 4149 O O . GLN A 1 533 ? 29.143 7.747 -40.641 1.00 65.62 533 GLN A O 1
ATOM 4154 N N . ASP A 1 534 ? 31.054 8.223 -39.567 1.00 70.25 534 ASP A N 1
ATOM 4155 C CA . ASP A 1 534 ? 31.630 9.056 -40.626 1.00 70.25 534 ASP A CA 1
ATOM 4156 C C . ASP A 1 534 ? 31.824 8.246 -41.919 1.00 70.25 534 ASP A C 1
ATOM 4158 O O . ASP A 1 534 ? 31.537 8.741 -43.010 1.00 70.25 534 ASP A O 1
ATOM 4162 N N . GLN A 1 535 ? 32.243 6.979 -41.808 1.00 69.69 535 GLN A N 1
ATOM 4163 C CA . GLN A 1 535 ? 32.365 6.061 -42.947 1.00 69.69 535 GLN A CA 1
ATOM 4164 C C . GLN A 1 535 ? 31.008 5.680 -43.551 1.00 69.69 535 GLN A C 1
ATOM 4166 O O . GLN A 1 535 ? 30.888 5.621 -44.775 1.00 69.69 535 GLN A O 1
ATOM 4171 N N . LEU A 1 536 ? 29.982 5.468 -42.718 1.00 66.44 536 LEU A N 1
ATOM 4172 C CA . LEU A 1 536 ? 28.612 5.235 -43.178 1.00 66.44 536 LEU A CA 1
ATOM 4173 C C . LEU A 1 536 ? 28.088 6.456 -43.942 1.00 66.44 536 LEU A C 1
ATOM 4175 O O . LEU A 1 536 ? 27.721 6.325 -45.107 1.00 66.44 536 LEU A O 1
ATOM 4179 N N . VAL A 1 537 ? 28.125 7.646 -43.331 1.00 64.94 537 VAL A N 1
ATOM 4180 C CA . VAL A 1 537 ? 27.650 8.909 -43.928 1.00 64.94 537 VAL A CA 1
ATOM 4181 C C . VAL A 1 537 ? 28.380 9.234 -45.236 1.00 64.94 537 VAL A C 1
ATOM 4183 O O . VAL A 1 537 ? 27.737 9.637 -46.203 1.00 64.94 537 VAL A O 1
ATOM 4186 N N . ALA A 1 538 ? 29.697 9.018 -45.307 1.00 68.50 538 ALA A N 1
ATOM 4187 C CA . ALA A 1 538 ? 30.498 9.306 -46.500 1.00 68.50 538 ALA A CA 1
ATOM 4188 C C . ALA A 1 538 ? 30.212 8.391 -47.709 1.00 68.50 538 ALA A C 1
ATOM 4190 O O . ALA A 1 538 ? 30.610 8.724 -48.827 1.00 68.50 538 ALA A O 1
ATOM 4191 N N . ALA A 1 539 ? 29.554 7.247 -47.506 1.00 65.75 539 ALA A N 1
ATOM 4192 C CA . ALA A 1 539 ? 29.267 6.268 -48.557 1.00 65.75 539 ALA A CA 1
ATOM 4193 C C . ALA A 1 539 ? 27.863 6.392 -49.175 1.00 65.75 539 ALA A C 1
ATOM 4195 O O . ALA A 1 539 ? 27.546 5.685 -50.133 1.00 65.75 539 ALA A O 1
ATOM 4196 N N . LEU A 1 540 ? 27.023 7.269 -48.629 1.00 67.12 540 LEU A N 1
ATOM 4197 C CA . LEU A 1 540 ? 25.637 7.472 -49.046 1.00 67.12 540 LEU A CA 1
ATOM 4198 C C . LEU A 1 540 ? 25.534 8.609 -50.069 1.00 67.12 540 LEU A C 1
ATOM 4200 O O . LEU A 1 540 ? 26.328 9.551 -50.050 1.00 67.12 540 LEU A O 1
ATOM 4204 N N . SER A 1 541 ? 24.547 8.552 -50.968 1.00 68.19 541 SER A N 1
ATOM 4205 C CA . SER A 1 541 ? 24.268 9.688 -51.858 1.00 68.19 541 SER A CA 1
ATOM 4206 C C . SER A 1 541 ? 23.760 10.901 -51.070 1.00 68.19 541 SER A C 1
ATOM 4208 O O . SER A 1 541 ? 23.284 10.761 -49.951 1.00 68.19 541 SER A O 1
ATOM 4210 N N . GLU A 1 542 ? 23.806 12.103 -51.648 1.00 62.44 542 GLU A N 1
ATOM 4211 C CA . GLU A 1 542 ? 23.387 13.341 -50.965 1.00 62.44 542 GLU A CA 1
ATOM 4212 C C . GLU A 1 542 ? 21.931 13.283 -50.445 1.00 62.44 542 GLU A C 1
ATOM 4214 O O . GLU A 1 542 ? 21.632 13.817 -49.379 1.00 62.44 542 GLU A O 1
ATOM 4219 N N . GLU A 1 543 ? 21.034 12.570 -51.139 1.00 64.00 543 GLU A N 1
ATOM 4220 C CA . GLU A 1 543 ? 19.631 12.396 -50.731 1.00 64.00 543 GLU A CA 1
ATOM 4221 C C . GLU A 1 543 ? 19.443 11.320 -49.644 1.00 64.00 543 GLU A C 1
ATOM 4223 O O . GLU A 1 543 ? 18.620 11.493 -48.739 1.00 64.00 543 GLU A O 1
ATOM 4228 N N . GLU A 1 544 ? 20.225 10.237 -49.696 1.00 65.56 544 GLU A N 1
ATOM 4229 C CA . GLU A 1 544 ? 20.253 9.194 -48.662 1.00 65.56 544 GLU A CA 1
ATOM 4230 C C . GLU A 1 544 ? 20.926 9.724 -47.390 1.00 65.56 544 GLU A C 1
ATOM 4232 O O . GLU A 1 544 ? 20.356 9.629 -46.308 1.00 65.56 544 GLU A O 1
ATOM 4237 N N . ALA A 1 545 ? 22.079 10.384 -47.513 1.00 61.59 545 ALA A N 1
ATOM 4238 C CA . ALA A 1 545 ? 22.781 11.060 -46.427 1.00 61.59 545 ALA A CA 1
ATOM 4239 C C . ALA A 1 545 ? 21.906 12.139 -45.769 1.00 61.59 545 ALA A C 1
ATOM 4241 O O . ALA A 1 545 ? 21.894 12.239 -44.546 1.00 61.59 545 ALA A O 1
ATOM 4242 N N . ALA A 1 546 ? 21.110 12.896 -46.533 1.00 63.12 546 ALA A N 1
ATOM 4243 C CA . ALA A 1 546 ? 20.133 13.826 -45.963 1.00 63.12 546 ALA A CA 1
ATOM 4244 C C . ALA A 1 546 ? 19.004 13.110 -45.194 1.00 63.12 546 ALA A C 1
ATOM 4246 O O . ALA A 1 546 ? 18.572 13.601 -44.151 1.00 63.12 546 ALA A O 1
ATOM 4247 N N . ALA A 1 547 ? 18.540 11.942 -45.659 1.00 60.41 547 ALA A N 1
ATOM 4248 C CA . ALA A 1 547 ? 17.598 11.114 -44.900 1.00 60.41 547 ALA A CA 1
ATOM 4249 C C . ALA A 1 547 ? 18.226 10.529 -43.619 1.00 60.41 547 ALA A C 1
ATOM 4251 O O . ALA A 1 547 ? 17.564 10.478 -42.583 1.00 60.41 547 ALA A O 1
ATOM 4252 N N . LEU A 1 548 ? 19.509 10.155 -43.657 1.00 58.59 548 LEU A N 1
ATOM 4253 C CA . LEU A 1 548 ? 20.251 9.670 -42.492 1.00 58.59 548 LEU A CA 1
ATOM 4254 C C . LEU A 1 548 ? 20.564 10.756 -41.468 1.00 58.59 548 LEU A C 1
ATOM 4256 O O . LEU A 1 548 ? 20.377 10.528 -40.281 1.00 58.59 548 LEU A O 1
ATOM 4260 N N . LEU A 1 549 ? 21.025 11.932 -41.891 1.00 58.12 549 LEU A N 1
ATOM 4261 C CA . LEU A 1 549 ? 21.312 13.046 -40.981 1.00 58.12 549 LEU A CA 1
ATOM 4262 C C . LEU A 1 549 ? 20.038 13.509 -40.258 1.00 58.12 549 LEU A C 1
ATOM 4264 O O . LEU A 1 549 ? 20.095 13.900 -39.092 1.00 58.12 549 LEU A O 1
ATOM 4268 N N . ALA A 1 550 ? 18.881 13.370 -40.914 1.00 55.22 550 ALA A N 1
ATOM 4269 C CA . ALA A 1 550 ? 17.574 13.542 -40.295 1.00 55.22 550 ALA A CA 1
ATOM 4270 C C . ALA A 1 550 ? 17.246 12.430 -39.269 1.00 55.22 550 ALA A C 1
ATOM 4272 O O . ALA A 1 550 ? 16.693 12.732 -38.216 1.00 55.22 550 ALA A O 1
ATOM 4273 N N . ALA A 1 551 ? 17.625 11.171 -39.523 1.00 50.84 551 ALA A N 1
ATOM 4274 C CA . ALA A 1 551 ? 17.527 10.064 -38.555 1.00 50.84 551 ALA A CA 1
ATOM 4275 C C . ALA A 1 551 ? 18.491 10.206 -37.357 1.00 50.84 551 ALA A C 1
ATOM 4277 O O . ALA A 1 551 ? 18.224 9.703 -36.271 1.00 50.84 551 ALA A O 1
ATOM 4278 N N . TYR A 1 552 ? 19.616 10.897 -37.556 1.00 52.81 552 TYR A N 1
ATOM 4279 C CA . TYR A 1 552 ? 20.725 11.020 -36.605 1.00 52.81 552 TYR A CA 1
ATOM 4280 C C . TYR A 1 552 ? 20.491 12.069 -35.491 1.00 52.81 552 TYR A C 1
ATOM 4282 O O . TYR A 1 552 ? 21.407 12.401 -34.737 1.00 52.81 552 TYR A O 1
ATOM 4290 N N . GLY A 1 553 ? 19.285 12.648 -35.400 1.00 50.66 553 GLY A N 1
ATOM 4291 C CA . GLY A 1 553 ? 18.949 13.687 -34.414 1.00 50.66 553 GLY A CA 1
ATOM 4292 C C . GLY A 1 553 ? 19.750 14.990 -34.578 1.00 50.66 553 GLY A C 1
ATOM 4293 O O . GLY A 1 553 ? 19.876 15.773 -33.635 1.00 50.66 553 GLY A O 1
ATOM 4294 N N . GLY A 1 554 ? 20.338 15.211 -35.759 1.00 42.00 554 GLY A N 1
ATOM 4295 C CA . GLY A 1 554 ? 21.354 16.230 -36.009 1.00 42.00 554 GLY A CA 1
ATOM 4296 C C . GLY A 1 554 ? 20.821 17.501 -36.663 1.00 42.00 554 GLY A C 1
ATOM 4297 O O . GLY A 1 554 ? 21.015 17.716 -37.856 1.00 42.00 554 GLY A O 1
ATOM 4298 N N . GLY A 1 555 ? 20.235 18.400 -35.872 1.00 32.91 555 GLY A N 1
ATOM 4299 C CA . GLY A 1 555 ? 20.010 19.786 -36.292 1.00 32.91 555 GLY A CA 1
ATOM 4300 C C . GLY A 1 555 ? 21.315 20.589 -36.344 1.00 32.91 555 GLY A C 1
ATOM 4301 O O . GLY A 1 555 ? 21.562 21.410 -35.464 1.00 32.91 555 GLY A O 1
ATOM 4302 N N . SER A 1 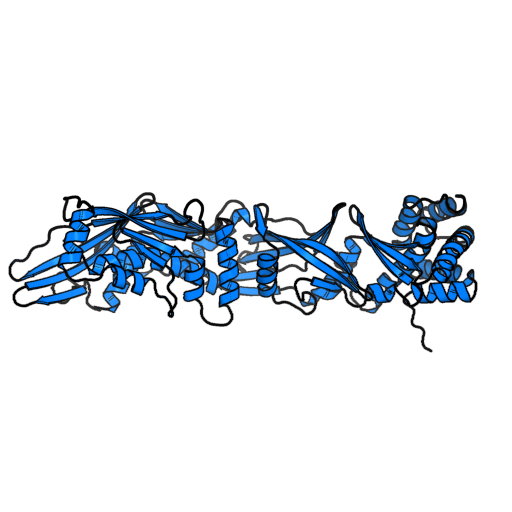556 ? 22.150 20.384 -37.366 1.00 29.92 556 SER A N 1
ATOM 4303 C CA . SER A 1 556 ? 23.313 21.237 -37.640 1.00 29.92 556 SER A CA 1
ATOM 4304 C C . SER A 1 556 ? 22.903 22.520 -38.376 1.00 29.92 556 SER A C 1
ATOM 4306 O O . SER A 1 556 ? 23.136 22.691 -39.572 1.00 29.92 556 SER A O 1
ATOM 4308 N N . THR A 1 557 ? 22.315 23.475 -37.652 1.00 26.94 557 THR A N 1
ATOM 4309 C CA . THR A 1 557 ? 22.401 24.877 -38.096 1.00 26.94 557 THR A CA 1
ATOM 4310 C C . THR A 1 557 ? 23.841 25.383 -37.938 1.00 26.94 557 THR A C 1
ATOM 4312 O O . THR A 1 557 ? 24.448 25.094 -36.902 1.00 26.94 557 THR A O 1
ATOM 4315 N N . PRO A 1 558 ? 24.382 26.124 -38.924 1.00 30.30 558 PRO A N 1
ATOM 4316 C CA . PRO A 1 558 ? 25.678 26.799 -38.815 1.00 30.30 558 PRO A CA 1
ATOM 4317 C C . PRO A 1 558 ? 25.656 27.987 -37.836 1.00 30.30 558 PRO A C 1
ATOM 4319 O O . PRO A 1 558 ? 24.560 28.551 -37.607 1.00 30.30 558 PRO A O 1
#

Sequence (558 aa):
MKWFFRGILIIIGLIILIPIALILLMIDSAKPPVETYRTEESRGFTTNEVFASSMEHFLEDPANNEFGVELTQDEINTMIYQALKKNNPNYLIDDSNENKYVDKITEGVEVGIVGAWTKLEDDEITIKARADLIKPIKVGTSVSLKFKITFNVPGNPRQMKLQLTKAKIGNLPLPRSLVNTVVDKTGVDLKSIIEDALVINGQSVGTFDQATWTATIDKIKLVGGLMEGSGQQAMTTLIKILTYNELLDVVVDKSKIKLELKSSKLYLSEILDHVPEHKKLQSEAEKDAMLRSKGATMLLSSLGGEAGELYVNLSELEINKLLDFYLRDQSLHQTFKFGGEDYTLDISIPTIDIYPAGMHLNVQIKFFNQLDSSKSFVTTFKVEMVLKQEERGLQFELGRLKIGEHVTLSAEETEDLLELFGASEAVRNNMLVINNFLSSFASERITPKGSKTNEGFLTLTFQGSAAADTTIISNIQGVIQNVLGGVTSSNPEVQDIITDIATTPPGEVTPEQVQALMDNVDNLSPEEIQNIQDQLVAALSEEEAAALLAAYGGGSTP

Radius of gyration: 34.99 Å; chains: 1; bounding box: 81×40×100 Å

pLDDT: mean 73.85, std 12.04, range [26.94, 92.31]

Foldseek 3Di:
DVLLVVLVVVVVVCVLVLVVLVQVQDAFDDDQPLVLCVDVVLVVDDQLQQFVVLQLQCLVCVLPRWRKRKDWQSNSQSVQQVVLCVQPVLAPVDPDQSNFSDWDDDPQWTKGWNGKGWFFAFQKIKIWTHMFTPPPDTDGATWIWMWGWDCQDVPRLQKIKTFTPWIDTHPHTDDLVVVVVVCVVVVDPPQCSSQVVCQAQNFRQWGADSVGRMIMGGSLSSSLSVDDDDCNLVVSLVSVQQRVLVQWDWGIHRTIIMTTGVSSQQFDDDDDPAADPVRADPDPVSVLLVLLLQLLLQLLQLQADDQQKTKGKDFQNRVNNLQCVVCVVVFDWDWDDGSNFIKIKTKDRWGWFFAQVFIWIKIKIWIGTPVDSVSIGIKIKTWTWDWDDDFFWTKTQTAWIDRHPRGIDGSVSVVSNVVVSPQDPQQPPRIRIPGRSCLQADFCQKGWPAWGTHHRIIMTMIGTPDPVSSNLSNVLSVQLLCLLCVQDDPDPQLNVLSPVSNPADRPRDHSVSSVSNSVVSVVDDSVSSVVSVVSSLVRDDPVSSVSSCRRSSDPDDD